Protein AF-A0A1I4DHG7-F1 (afdb_monomer)

Structure (mmCIF, N/CA/C/O backbone):
data_AF-A0A1I4DHG7-F1
#
_entry.id   AF-A0A1I4DHG7-F1
#
loop_
_atom_site.group_PDB
_atom_site.id
_atom_site.type_symbol
_atom_site.label_atom_id
_atom_site.label_alt_id
_atom_site.label_comp_id
_atom_site.label_asym_id
_atom_site.label_entity_id
_atom_site.label_seq_id
_atom_site.pdbx_PDB_ins_code
_atom_site.Cartn_x
_atom_site.Cartn_y
_atom_site.Cartn_z
_atom_site.occupancy
_atom_site.B_iso_or_equiv
_atom_site.auth_seq_id
_atom_site.auth_comp_id
_atom_site.auth_asym_id
_atom_site.auth_atom_id
_atom_site.pdbx_PDB_model_num
ATOM 1 N N . MET A 1 1 ? -19.008 13.076 89.757 1.00 36.62 1 MET A N 1
ATOM 2 C CA . MET A 1 1 ? -17.934 13.086 88.739 1.00 36.62 1 MET A CA 1
ATOM 3 C C . MET A 1 1 ? -18.364 12.172 87.599 1.00 36.62 1 MET A C 1
ATOM 5 O O . MET A 1 1 ? -18.482 10.974 87.813 1.00 36.62 1 MET A O 1
ATOM 9 N N . LYS A 1 2 ? -18.751 12.753 86.456 1.00 27.58 2 LYS A N 1
ATOM 10 C CA . LYS A 1 2 ? -19.335 12.053 85.297 1.00 27.58 2 LYS A CA 1
ATOM 11 C C . LYS A 1 2 ? -18.236 11.669 84.299 1.00 27.58 2 LYS A C 1
ATOM 13 O O . LYS A 1 2 ? -17.333 12.468 84.072 1.00 27.58 2 LYS A O 1
ATOM 18 N N . LYS A 1 3 ? -18.343 10.481 83.695 1.00 29.91 3 LYS A N 1
ATOM 19 C CA . LYS A 1 3 ? -17.525 10.023 82.561 1.00 29.91 3 LYS A CA 1
ATOM 20 C C . LYS A 1 3 ? -18.393 9.938 81.291 1.00 29.91 3 LYS A C 1
ATOM 22 O O . LYS A 1 3 ? -19.424 9.280 81.315 1.00 29.91 3 LYS A O 1
ATOM 27 N N . ILE A 1 4 ? -17.973 10.712 80.283 1.00 37.19 4 ILE A N 1
ATOM 28 C CA . ILE A 1 4 ? -17.817 10.473 78.826 1.00 37.19 4 ILE A CA 1
ATOM 29 C C . ILE A 1 4 ? -18.746 9.450 78.139 1.00 37.19 4 ILE A C 1
ATOM 31 O O . ILE A 1 4 ? -18.771 8.308 78.571 1.00 37.19 4 ILE A O 1
ATOM 35 N N . TYR A 1 5 ? -19.403 9.855 77.033 1.00 33.16 5 TYR A N 1
ATOM 36 C CA . TYR A 1 5 ? -19.190 9.381 75.639 1.00 33.16 5 TYR A CA 1
ATOM 37 C C . TYR A 1 5 ? -19.952 10.292 74.648 1.00 33.16 5 TYR A C 1
ATOM 39 O O . TYR A 1 5 ? -21.158 10.468 74.776 1.00 33.16 5 TYR A O 1
ATOM 47 N N . PHE A 1 6 ? -19.253 10.859 73.658 1.00 30.50 6 PHE A N 1
ATOM 48 C CA . PHE A 1 6 ? -19.840 11.468 72.457 1.00 30.50 6 PHE A CA 1
ATOM 49 C C . PHE A 1 6 ? -19.097 10.906 71.240 1.00 30.50 6 PHE A C 1
ATOM 51 O O . PHE A 1 6 ? -17.871 10.969 71.176 1.00 30.50 6 PHE A O 1
ATOM 58 N N . SER A 1 7 ? -19.856 10.316 70.320 1.00 29.62 7 SER A N 1
ATOM 59 C CA . SER A 1 7 ? -19.407 9.792 69.030 1.00 29.62 7 SER A CA 1
ATOM 60 C C . SER A 1 7 ? -19.364 10.930 68.008 1.00 29.62 7 SER A C 1
ATOM 62 O O . SER A 1 7 ? -20.336 11.674 67.894 1.00 29.62 7 SER A O 1
ATOM 64 N N . LEU A 1 8 ? -18.266 11.054 67.262 1.00 30.45 8 LEU A N 1
ATOM 65 C CA . LEU A 1 8 ? -18.108 11.976 66.134 1.00 30.45 8 LEU A CA 1
ATOM 66 C C . LEU A 1 8 ? -17.710 11.150 64.907 1.00 30.45 8 LEU A C 1
ATOM 68 O O . LEU A 1 8 ? -16.635 10.558 64.874 1.00 30.45 8 LEU A O 1
ATOM 72 N N . ILE A 1 9 ? -18.614 11.085 63.930 1.00 34.72 9 ILE A N 1
ATOM 73 C CA . ILE A 1 9 ? -18.362 10.557 62.588 1.00 34.72 9 ILE A CA 1
ATOM 74 C C . ILE A 1 9 ? -17.910 11.741 61.734 1.00 34.72 9 ILE A C 1
ATOM 76 O O . ILE A 1 9 ? -18.659 12.700 61.553 1.00 34.72 9 ILE A O 1
ATOM 80 N N . THR A 1 10 ? -16.686 11.674 61.221 1.00 31.95 10 THR A N 1
ATOM 81 C CA . THR A 1 10 ? -16.129 12.642 60.273 1.00 31.95 10 THR A CA 1
ATOM 82 C C . THR A 1 10 ? -16.438 12.156 58.857 1.00 31.95 10 THR A C 1
ATOM 84 O O . THR A 1 10 ? -15.913 11.128 58.435 1.00 31.95 10 THR A O 1
ATOM 87 N N . ILE A 1 11 ? -17.301 12.868 58.127 1.00 35.50 11 ILE A N 1
ATOM 88 C CA . ILE A 1 11 ? -17.515 12.670 56.686 1.00 35.50 11 ILE A CA 1
ATOM 89 C C . ILE A 1 11 ? -16.594 13.649 55.957 1.00 35.50 11 ILE A C 1
ATOM 91 O O . ILE A 1 11 ? -16.808 14.859 55.992 1.00 35.50 11 ILE A O 1
ATOM 95 N N . THR A 1 12 ? -15.557 13.130 55.307 1.00 31.92 12 THR A N 1
ATOM 96 C CA . THR A 1 12 ? -14.684 13.892 54.411 1.00 31.92 12 THR A CA 1
ATOM 97 C C . THR A 1 12 ? -15.349 13.965 53.035 1.00 31.92 12 THR A C 1
ATOM 99 O O . THR A 1 12 ? -15.347 12.994 52.284 1.00 31.92 12 THR A O 1
ATOM 102 N N . ILE A 1 13 ? -15.950 15.112 52.713 1.00 35.88 13 ILE A N 1
ATOM 103 C CA . ILE A 1 13 ? -16.427 15.440 51.364 1.00 35.88 13 ILE A CA 1
ATOM 104 C C . ILE A 1 13 ? -15.233 16.008 50.585 1.00 35.88 13 ILE A C 1
ATOM 106 O O . ILE A 1 13 ? -14.740 17.087 50.911 1.00 35.88 13 ILE A O 1
ATOM 110 N N . LEU A 1 14 ? -14.761 15.282 49.571 1.00 32.53 14 LEU A N 1
ATOM 111 C CA . LEU A 1 14 ? -13.814 15.778 48.569 1.00 32.53 14 LEU A CA 1
ATOM 112 C C . LEU A 1 14 ? -14.614 16.370 47.401 1.00 32.53 14 LEU A C 1
ATOM 114 O O . LEU A 1 14 ? -15.224 15.646 46.620 1.00 32.53 14 LEU A O 1
ATOM 118 N N . LEU A 1 15 ? -14.632 17.701 47.324 1.00 33.69 15 LEU A N 1
ATOM 119 C CA . LEU A 1 15 ? -15.121 18.475 46.185 1.00 33.69 15 LEU A CA 1
ATOM 120 C C . LEU A 1 15 ? -14.025 18.519 45.111 1.00 33.69 15 LEU A C 1
ATOM 122 O O . LEU A 1 15 ? -12.941 19.032 45.379 1.00 33.69 15 LEU A O 1
ATOM 126 N N . PHE A 1 16 ? -14.324 18.059 43.896 1.00 34.06 16 PHE A N 1
ATOM 127 C CA . PHE A 1 16 ? -13.620 18.508 42.695 1.00 34.06 16 PHE A CA 1
ATOM 128 C C . PHE A 1 16 ? -14.570 19.364 41.859 1.00 34.06 16 PHE A C 1
ATOM 130 O O . PHE A 1 16 ? -15.631 18.929 41.424 1.00 34.06 16 PHE A O 1
ATOM 137 N N . THR A 1 17 ? -14.169 20.619 41.701 1.00 31.92 17 THR A N 1
ATOM 138 C CA . THR A 1 17 ? -14.765 21.664 40.874 1.00 31.92 17 THR A CA 1
ATOM 139 C C . THR A 1 17 ? -14.593 21.355 39.387 1.00 31.92 17 THR A C 1
ATOM 141 O O . THR A 1 17 ? -13.462 21.292 38.908 1.00 31.92 17 THR A O 1
ATOM 144 N N . ALA A 1 18 ? -15.699 21.261 38.650 1.00 29.09 18 ALA A N 1
ATOM 145 C CA . ALA A 1 18 ? -15.734 21.488 37.209 1.00 29.09 18 ALA A CA 1
ATOM 146 C C . ALA A 1 18 ? -16.451 22.822 36.970 1.00 29.09 18 ALA A C 1
ATOM 148 O O . ALA A 1 18 ? -17.643 22.952 37.238 1.00 29.09 18 ALA A O 1
ATOM 149 N N . CYS A 1 19 ? -15.711 23.831 36.515 1.00 33.16 19 CYS A N 1
ATOM 150 C CA . CYS A 1 19 ? -16.293 25.071 36.021 1.00 33.16 19 CYS A CA 1
ATOM 151 C C . CYS A 1 19 ? -16.610 24.901 34.536 1.00 33.16 19 CYS A C 1
ATOM 153 O O . CYS A 1 19 ? -15.693 24.796 33.727 1.00 33.16 19 CYS A O 1
ATOM 155 N N . ASN A 1 20 ? -17.891 24.941 34.184 1.00 29.06 20 ASN A N 1
ATOM 156 C CA . ASN A 1 20 ? -18.341 25.507 32.919 1.00 29.06 20 ASN A CA 1
ATOM 157 C C . ASN A 1 20 ? -19.701 26.168 33.166 1.00 29.06 20 ASN A C 1
ATOM 159 O O . ASN A 1 20 ? -20.689 25.494 33.440 1.00 29.06 20 ASN A O 1
ATOM 163 N N . ASN A 1 21 ? -19.726 27.500 33.124 1.00 41.19 21 ASN A N 1
ATOM 164 C CA . ASN A 1 21 ? -20.949 28.287 33.231 1.00 41.19 21 ASN A CA 1
ATOM 165 C C . ASN A 1 21 ? -21.627 28.348 31.859 1.00 41.19 21 ASN A C 1
ATOM 167 O O . ASN A 1 21 ? -21.097 28.978 30.945 1.00 41.19 21 ASN A O 1
ATOM 171 N N . ASN A 1 22 ? -22.798 27.724 31.743 1.00 35.28 22 ASN A N 1
ATOM 172 C CA . ASN A 1 22 ? -24.041 28.400 31.360 1.00 35.28 22 ASN A CA 1
ATOM 173 C C . ASN A 1 22 ? -25.216 27.423 31.515 1.00 35.28 22 ASN A C 1
ATOM 175 O O . ASN A 1 22 ? -25.357 26.468 30.756 1.00 35.28 22 ASN A O 1
ATOM 179 N N . ASP A 1 23 ? -26.039 27.701 32.523 1.00 36.97 23 ASP A N 1
ATOM 180 C CA . ASP A 1 23 ? -27.227 26.950 32.912 1.00 36.97 23 ASP A CA 1
ATOM 181 C C . ASP A 1 23 ? -28.346 26.990 31.860 1.00 36.97 23 ASP A C 1
ATOM 183 O O . ASP A 1 23 ? -28.846 28.056 31.493 1.00 36.97 23 ASP A O 1
ATOM 187 N N . VAL A 1 24 ? -28.848 25.804 31.514 1.00 36.94 24 VAL A N 1
ATOM 188 C CA . VAL A 1 24 ? -30.289 25.529 31.419 1.00 36.94 24 VAL A CA 1
ATOM 189 C C . VAL A 1 24 ? -30.530 24.231 32.204 1.00 36.94 24 VAL A C 1
ATOM 191 O O . VAL A 1 24 ? -29.892 23.229 31.886 1.00 36.94 24 VAL A O 1
ATOM 194 N N . PRO A 1 25 ? -31.427 24.190 33.209 1.00 37.06 25 PRO A N 1
ATOM 195 C CA . PRO A 1 25 ? -31.687 22.982 33.982 1.00 37.06 25 PRO A CA 1
ATOM 196 C C . PRO A 1 25 ? -32.633 22.060 33.202 1.00 37.06 25 PRO A C 1
ATOM 198 O O . PRO A 1 25 ? -33.836 21.997 33.451 1.00 37.06 25 PRO A O 1
ATOM 201 N N . GLY A 1 26 ? -32.077 21.361 32.218 1.00 31.53 26 GLY A N 1
ATOM 202 C CA . GLY A 1 26 ? -32.593 20.080 31.758 1.00 31.53 26 GLY A CA 1
ATOM 203 C C . GLY A 1 26 ? -31.837 18.994 32.508 1.00 31.53 26 GLY A C 1
ATOM 204 O O . GLY A 1 26 ? -30.620 19.061 32.614 1.00 31.53 26 GLY A O 1
ATOM 205 N N . ASN A 1 27 ? -32.553 18.030 33.073 1.00 35.47 27 ASN A N 1
ATOM 206 C CA . ASN A 1 27 ? -31.986 16.867 33.743 1.00 35.47 27 ASN A CA 1
ATOM 207 C C . ASN A 1 27 ? -31.136 16.081 32.719 1.00 35.47 27 ASN A C 1
ATOM 209 O O . ASN A 1 27 ? -31.667 15.222 32.017 1.00 35.47 27 ASN A O 1
ATOM 213 N N . GLU A 1 28 ? -29.850 16.410 32.564 1.00 39.16 28 GLU A N 1
ATOM 214 C CA . GLU A 1 28 ? -28.905 15.510 31.911 1.00 39.16 28 GLU A CA 1
ATOM 215 C C . GLU A 1 28 ? -28.809 14.306 32.837 1.00 39.16 28 GLU A C 1
ATOM 217 O O . GLU A 1 28 ? -28.142 14.351 33.870 1.00 39.16 28 GLU A O 1
ATOM 222 N N . GLU A 1 29 ? -29.573 13.256 32.524 1.00 43.03 29 GLU A N 1
ATOM 223 C CA . GLU A 1 29 ? -29.403 11.957 33.157 1.00 43.03 29 GLU A CA 1
ATOM 224 C C . GLU A 1 29 ? -27.909 11.655 33.130 1.00 43.03 29 GLU A C 1
ATOM 226 O O . GLU A 1 29 ? -27.317 11.522 32.054 1.00 43.03 29 GLU A O 1
ATOM 231 N N . THR A 1 30 ? -27.283 11.616 34.307 1.00 52.94 30 THR A N 1
ATOM 232 C CA . THR A 1 30 ? -25.901 11.175 34.454 1.00 52.94 30 THR A CA 1
ATOM 233 C C . THR A 1 30 ? -25.840 9.776 33.873 1.00 52.94 30 THR A C 1
ATOM 235 O O . THR A 1 30 ? -26.268 8.817 34.516 1.00 52.94 30 THR A O 1
ATOM 238 N N . LYS A 1 31 ? -25.390 9.669 32.621 1.00 65.75 31 LYS A N 1
ATOM 239 C CA . LYS A 1 31 ? -25.264 8.386 31.945 1.00 65.75 31 LYS A CA 1
ATOM 240 C C . LYS A 1 31 ? -24.283 7.572 32.759 1.00 65.75 31 LYS A C 1
ATOM 242 O O . LYS A 1 31 ? -23.147 7.997 32.959 1.00 65.75 31 LYS A O 1
ATOM 247 N N . GLU A 1 32 ? -24.733 6.430 33.255 1.00 85.62 32 GLU A N 1
ATOM 248 C CA . GLU A 1 32 ? -23.842 5.522 33.952 1.00 85.62 32 GLU A CA 1
ATOM 249 C C . GLU A 1 32 ? -22.701 5.121 33.006 1.00 85.62 32 GLU A C 1
ATOM 251 O O . GLU A 1 32 ? -22.904 4.877 31.808 1.00 85.62 32 GLU A O 1
ATOM 256 N N . THR A 1 33 ? -21.486 5.077 33.545 1.00 91.69 33 THR A N 1
ATOM 257 C CA . THR A 1 33 ? -20.284 4.731 32.786 1.00 91.69 33 THR A CA 1
ATOM 258 C C . THR A 1 33 ? -19.475 3.644 33.478 1.00 91.69 33 THR A C 1
ATOM 260 O O . THR A 1 33 ? -19.499 3.516 34.704 1.00 91.69 33 THR A O 1
ATOM 263 N N . GLY A 1 34 ? -18.720 2.889 32.687 1.00 94.06 34 GLY A N 1
ATOM 264 C CA . GLY A 1 34 ? -17.698 1.955 33.150 1.00 94.06 34 GLY A CA 1
ATOM 265 C C . GLY A 1 34 ? -16.320 2.286 32.574 1.00 94.06 34 GLY A C 1
ATOM 266 O O . GLY A 1 34 ? -16.132 3.311 31.910 1.00 94.06 34 GLY A O 1
ATOM 267 N N . THR A 1 35 ? -15.367 1.390 32.820 1.00 96.62 35 THR A N 1
ATOM 268 C CA . THR A 1 35 ? -13.987 1.491 32.325 1.00 96.62 35 THR A CA 1
ATOM 269 C C . THR A 1 35 ? -13.671 0.296 31.429 1.00 96.62 35 THR A C 1
ATOM 271 O O . THR A 1 35 ? -14.044 -0.829 31.751 1.00 96.62 35 THR A O 1
ATOM 274 N N . LEU A 1 36 ? -12.960 0.521 30.326 1.00 97.44 36 LEU A N 1
ATOM 275 C CA . LEU A 1 36 ? -12.375 -0.527 29.487 1.00 97.44 36 LEU A CA 1
ATOM 276 C C . LEU A 1 36 ? -10.862 -0.527 29.678 1.00 97.44 36 LEU A C 1
ATOM 278 O O . LEU A 1 36 ? -10.229 0.514 29.518 1.00 97.44 36 LEU A O 1
ATOM 282 N N . ARG A 1 37 ? -10.286 -1.692 29.959 1.00 97.50 37 ARG A N 1
ATOM 283 C CA . ARG A 1 37 ? -8.848 -1.931 29.866 1.00 97.50 37 ARG A CA 1
ATOM 284 C C . ARG A 1 37 ? -8.576 -2.759 28.619 1.00 97.50 37 ARG A C 1
ATOM 286 O O . ARG A 1 37 ? -8.970 -3.919 28.553 1.00 97.50 37 ARG A O 1
ATOM 293 N N . ALA A 1 38 ? -7.906 -2.179 27.629 1.00 95.88 38 ALA A N 1
ATOM 294 C CA . ALA A 1 38 ? -7.560 -2.867 26.388 1.00 95.88 38 ALA A CA 1
ATOM 295 C C . ALA A 1 38 ? -6.065 -3.191 26.348 1.00 95.88 38 ALA A C 1
ATOM 297 O O . ALA A 1 38 ? -5.243 -2.285 26.440 1.00 95.88 38 ALA A O 1
ATOM 298 N N . THR A 1 39 ? -5.707 -4.467 26.183 1.00 93.50 39 THR A N 1
ATOM 299 C CA . THR A 1 39 ? -4.333 -4.872 25.834 1.00 93.50 39 THR A CA 1
ATOM 300 C C . THR A 1 39 ? -4.256 -5.093 24.330 1.00 93.50 39 THR A C 1
ATOM 302 O O . THR A 1 39 ? -4.829 -6.056 23.822 1.00 93.50 39 THR A O 1
ATOM 305 N N . ILE A 1 40 ? -3.581 -4.191 23.624 1.00 91.31 40 ILE A N 1
ATOM 306 C CA . ILE A 1 40 ? -3.451 -4.193 22.164 1.00 91.31 40 ILE A CA 1
ATOM 307 C C . ILE A 1 40 ? -2.044 -4.667 21.814 1.00 91.31 40 ILE A C 1
ATOM 309 O O . ILE A 1 40 ? -1.090 -4.211 22.436 1.00 91.31 40 ILE A O 1
ATOM 313 N N . SER A 1 41 ? -1.907 -5.550 20.828 1.00 85.38 41 SER A N 1
ATOM 314 C CA . SER A 1 41 ? -0.625 -6.103 20.376 1.00 85.38 41 SER A CA 1
ATOM 315 C C . SER A 1 41 ? -0.513 -6.129 18.851 1.00 85.38 41 SER A C 1
ATOM 317 O O . SER A 1 41 ? -1.515 -6.021 18.137 1.00 85.38 41 SER A O 1
ATOM 319 N N . PHE A 1 42 ? 0.713 -6.314 18.359 1.00 72.62 42 PHE A N 1
ATOM 320 C CA . PHE A 1 42 ? 1.004 -6.688 16.975 1.00 72.62 42 PHE A CA 1
ATOM 321 C C . PHE A 1 42 ? 1.510 -8.136 16.945 1.00 72.62 42 PHE A C 1
ATOM 323 O O . PHE A 1 42 ? 2.232 -8.550 17.843 1.00 72.62 42 PHE A O 1
ATOM 330 N N . GLY A 1 43 ? 1.168 -8.890 15.898 1.00 59.00 43 GLY A N 1
ATOM 331 C CA . GLY A 1 43 ? 1.784 -10.189 15.590 1.00 59.00 43 GLY A CA 1
ATOM 332 C C . GLY A 1 43 ? 1.109 -11.455 16.144 1.00 59.00 43 GLY A C 1
ATOM 333 O O . GLY A 1 43 ? 0.456 -11.442 17.184 1.00 59.00 43 GLY A O 1
ATOM 334 N N . GLY A 1 44 ? 1.298 -12.565 15.411 1.00 46.31 44 GLY A N 1
ATOM 335 C CA . GLY A 1 44 ? 1.190 -13.938 15.924 1.00 46.31 44 GLY A CA 1
ATOM 336 C C . GLY A 1 44 ? 0.534 -14.968 14.998 1.00 46.31 44 GLY A C 1
ATOM 337 O O . GLY A 1 44 ? 0.929 -16.127 15.017 1.00 46.31 44 GLY A O 1
ATOM 338 N N . GLU A 1 45 ? -0.453 -14.583 14.187 1.00 40.44 45 GLU A N 1
ATOM 339 C CA . GLU A 1 45 ? -1.133 -15.540 13.303 1.00 40.44 45 GLU A CA 1
ATOM 340 C C . GLU A 1 45 ? -0.726 -15.338 11.846 1.00 40.44 45 GLU A C 1
ATOM 342 O O . GLU A 1 45 ? -1.075 -14.325 11.230 1.00 40.44 45 GLU A O 1
ATOM 347 N N . SER A 1 46 ? -0.044 -16.348 11.304 1.00 42.03 46 SER A N 1
ATOM 348 C CA . SER A 1 46 ? 0.068 -16.609 9.872 1.00 42.03 46 SER A CA 1
ATOM 349 C C . SER A 1 46 ? -1.293 -16.434 9.202 1.00 42.03 46 SER A C 1
ATOM 351 O O . SER A 1 46 ? -2.274 -17.099 9.551 1.00 42.03 46 SER A O 1
ATOM 353 N N . VAL A 1 47 ? -1.376 -15.511 8.244 1.00 48.03 47 VAL A N 1
ATOM 354 C CA . VAL A 1 47 ? -2.542 -15.434 7.362 1.00 48.03 47 VAL A CA 1
ATOM 355 C C . VAL A 1 47 ? -2.265 -16.440 6.266 1.00 48.03 47 VAL A C 1
ATOM 357 O O . VAL A 1 47 ? -1.372 -16.211 5.457 1.00 48.03 47 VAL A O 1
ATOM 360 N N . THR A 1 48 ? -3.004 -17.551 6.262 1.00 45.28 48 THR A N 1
ATOM 361 C CA . THR A 1 48 ? -2.835 -18.592 5.249 1.00 45.28 48 THR A CA 1
ATOM 362 C C . THR A 1 48 ? -2.914 -17.947 3.866 1.00 45.28 48 THR A C 1
ATOM 364 O O . THR A 1 48 ? -3.949 -17.355 3.542 1.00 45.28 48 THR A O 1
ATOM 367 N N . PRO A 1 49 ? -1.846 -18.018 3.055 1.00 53.00 49 PRO A N 1
ATOM 368 C CA . PRO A 1 49 ? -1.899 -17.500 1.704 1.00 53.00 49 PRO A CA 1
ATOM 369 C C . PRO A 1 49 ? -2.984 -18.260 0.943 1.00 53.00 49 PRO A C 1
ATOM 371 O O . PRO A 1 49 ? -2.935 -19.489 0.853 1.00 53.00 49 PRO A O 1
ATOM 374 N N . ASN A 1 50 ? -3.982 -17.555 0.407 1.00 47.06 50 ASN A N 1
ATOM 375 C CA . ASN A 1 50 ? -4.921 -18.196 -0.503 1.00 47.06 50 ASN A CA 1
ATOM 376 C C . ASN A 1 50 ? -4.163 -18.575 -1.780 1.00 47.06 50 ASN A C 1
ATOM 378 O O . ASN A 1 50 ? -3.443 -17.762 -2.360 1.00 47.06 50 ASN A O 1
ATOM 382 N N . ALA A 1 51 ? -4.272 -19.858 -2.131 1.00 38.06 51 ALA A N 1
ATOM 383 C CA . ALA A 1 51 ? -3.455 -20.541 -3.124 1.00 38.06 51 ALA A CA 1
ATOM 384 C C . ALA A 1 51 ? -3.329 -19.760 -4.441 1.00 38.06 51 ALA A C 1
ATOM 386 O O . ALA A 1 51 ? -4.313 -19.238 -4.965 1.00 38.06 51 ALA A O 1
ATOM 387 N N . GLN A 1 52 ? -2.122 -19.755 -5.008 1.00 41.00 52 GLN A N 1
ATOM 388 C CA . GLN A 1 52 ? -1.861 -19.212 -6.334 1.00 41.00 52 GLN A CA 1
ATOM 389 C C . GLN A 1 52 ? -1.287 -20.252 -7.289 1.00 41.00 52 GLN A C 1
ATOM 391 O O . GLN A 1 52 ? -0.496 -21.122 -6.922 1.00 41.00 52 GLN A O 1
ATOM 396 N N . ALA A 1 53 ? -1.701 -20.100 -8.543 1.00 40.09 53 ALA A N 1
ATOM 397 C CA . ALA A 1 53 ? -1.172 -20.783 -9.703 1.00 40.09 53 ALA A CA 1
ATOM 398 C C . ALA A 1 53 ? 0.293 -20.375 -9.968 1.00 40.09 53 ALA A C 1
ATOM 400 O O . ALA A 1 53 ? 0.655 -19.212 -9.854 1.00 40.09 53 ALA A O 1
ATOM 401 N N . THR A 1 54 ? 1.123 -21.360 -10.328 1.00 41.78 54 THR A N 1
ATOM 402 C CA . THR A 1 54 ? 2.462 -21.215 -10.944 1.00 41.78 54 THR A CA 1
ATOM 403 C C . THR A 1 54 ? 3.466 -20.253 -10.280 1.00 41.78 54 THR A C 1
ATOM 405 O O . THR A 1 54 ? 4.212 -19.578 -10.980 1.00 41.78 54 THR A O 1
ATOM 408 N N . THR A 1 55 ? 3.553 -20.200 -8.948 1.00 51.19 55 THR A N 1
ATOM 409 C CA . THR A 1 55 ? 4.496 -19.305 -8.244 1.00 51.19 55 THR A CA 1
ATOM 410 C C . THR A 1 55 ? 5.879 -19.923 -8.009 1.00 51.19 55 THR A C 1
ATOM 412 O O . THR A 1 55 ? 5.979 -21.074 -7.576 1.00 51.19 55 THR A O 1
ATOM 415 N N . ARG A 1 56 ? 6.948 -19.138 -8.200 1.00 55.38 56 ARG A N 1
ATOM 416 C CA . ARG A 1 56 ? 8.320 -19.467 -7.763 1.00 55.38 56 ARG A CA 1
ATOM 417 C C . ARG A 1 56 ? 8.537 -19.014 -6.316 1.00 55.38 56 ARG A C 1
ATOM 419 O O . ARG A 1 56 ? 8.001 -17.986 -5.923 1.00 55.38 56 ARG A O 1
ATOM 426 N N . ALA A 1 57 ? 9.318 -19.752 -5.526 1.00 64.88 57 ALA A N 1
ATOM 427 C CA . ALA A 1 57 ? 9.719 -19.301 -4.189 1.00 64.88 57 ALA A CA 1
ATOM 428 C C . ALA A 1 57 ? 10.430 -17.938 -4.258 1.00 64.88 57 ALA A C 1
ATOM 430 O O . ALA A 1 57 ? 11.139 -17.670 -5.232 1.00 64.88 57 ALA A O 1
ATOM 431 N N . ALA A 1 58 ? 10.238 -17.095 -3.246 1.00 69.06 58 ALA A N 1
ATOM 432 C CA . ALA A 1 58 ? 10.940 -15.825 -3.186 1.00 69.06 58 ALA A CA 1
ATOM 433 C C . ALA A 1 58 ? 12.455 -16.042 -3.051 1.00 69.06 58 ALA A C 1
ATOM 435 O O . ALA A 1 58 ? 12.903 -17.014 -2.436 1.00 69.06 58 ALA A O 1
ATOM 436 N N . SER A 1 59 ? 13.239 -15.138 -3.635 1.00 78.06 59 SER A N 1
ATOM 437 C CA . SER A 1 59 ? 14.706 -15.174 -3.529 1.00 78.06 59 SER A CA 1
ATOM 438 C C . SER A 1 59 ? 15.243 -14.234 -2.443 1.00 78.06 59 SER A C 1
ATOM 440 O O . SER A 1 59 ? 16.366 -14.419 -1.981 1.00 78.06 59 SER A O 1
ATOM 442 N N . SER A 1 60 ? 14.481 -13.211 -2.042 1.00 81.69 60 SER A N 1
ATOM 443 C CA . SER A 1 60 ? 14.848 -12.295 -0.962 1.00 81.69 60 SER A CA 1
ATOM 444 C C . SER A 1 60 ? 14.586 -12.939 0.390 1.00 81.69 60 SER A C 1
ATOM 446 O O . SER A 1 60 ? 13.596 -13.631 0.579 1.00 81.69 60 SER A O 1
ATOM 448 N N . THR A 1 61 ? 15.446 -12.645 1.359 1.00 84.44 61 THR A N 1
ATOM 449 C CA . THR A 1 61 ? 15.241 -13.014 2.763 1.00 84.44 61 THR A CA 1
ATOM 450 C C . THR A 1 61 ? 14.798 -11.830 3.620 1.00 84.44 61 THR A C 1
ATOM 452 O O . THR A 1 61 ? 14.463 -12.017 4.783 1.00 84.44 61 THR A O 1
ATOM 455 N N . ALA A 1 62 ? 14.814 -10.599 3.101 1.00 86.44 62 ALA A N 1
ATOM 456 C CA . ALA A 1 62 ? 14.568 -9.406 3.903 1.00 86.44 62 ALA A CA 1
ATOM 457 C C . ALA A 1 62 ? 13.074 -9.190 4.185 1.00 86.44 62 ALA A C 1
ATOM 459 O O . ALA A 1 62 ? 12.264 -9.063 3.275 1.00 86.44 62 ALA A O 1
ATOM 460 N N . ILE A 1 63 ? 12.693 -9.016 5.441 1.00 85.94 63 ILE A N 1
ATOM 461 C CA . ILE A 1 63 ? 11.319 -8.707 5.841 1.00 85.94 63 ILE A CA 1
ATOM 462 C C . ILE A 1 63 ? 11.338 -7.369 6.583 1.00 85.94 63 ILE A C 1
ATOM 464 O O . ILE A 1 63 ? 12.010 -7.288 7.613 1.00 85.94 63 ILE A O 1
ATOM 468 N N . PRO A 1 64 ? 10.624 -6.321 6.122 1.00 86.69 64 PRO A N 1
ATOM 469 C CA . PRO A 1 64 ? 10.550 -5.073 6.872 1.00 86.69 64 PRO A CA 1
ATOM 470 C C . PRO A 1 64 ? 9.994 -5.326 8.275 1.00 86.69 64 PRO A C 1
ATOM 472 O O . PRO A 1 64 ? 8.963 -5.988 8.431 1.00 86.69 64 PRO A O 1
ATOM 475 N N . THR A 1 65 ? 10.675 -4.811 9.293 1.00 79.44 65 THR A N 1
ATOM 476 C CA . THR A 1 65 ? 10.269 -4.968 10.691 1.00 79.44 65 THR A CA 1
ATOM 477 C C . THR A 1 65 ? 9.017 -4.160 10.980 1.00 79.44 65 THR A C 1
ATOM 479 O O . THR A 1 65 ? 8.889 -3.030 10.507 1.00 79.44 65 THR A O 1
ATOM 482 N N . VAL A 1 66 ? 8.142 -4.706 11.825 1.00 75.44 66 VAL A N 1
ATOM 483 C CA . VAL A 1 66 ? 7.031 -3.954 12.404 1.00 75.44 66 VAL A CA 1
ATOM 484 C C . VAL A 1 66 ? 7.084 -3.999 13.908 1.00 75.44 66 VAL A C 1
ATOM 486 O O . VAL A 1 66 ? 7.152 -5.065 14.512 1.00 75.44 66 VAL A O 1
ATOM 489 N N . SER A 1 67 ? 7.038 -2.807 14.485 1.00 75.75 67 SER A N 1
ATOM 490 C CA . SER A 1 67 ? 7.016 -2.560 15.912 1.00 75.75 67 SER A CA 1
ATOM 491 C C . SER A 1 67 ? 6.078 -1.395 16.221 1.00 75.75 67 SER A C 1
ATOM 493 O O . SER A 1 67 ? 5.537 -0.727 15.336 1.00 75.75 67 SER A O 1
ATOM 495 N N . TRP A 1 68 ? 5.914 -1.102 17.506 1.00 82.12 68 TRP A N 1
ATOM 496 C CA . TRP A 1 68 ? 5.174 0.075 17.951 1.00 82.12 68 TRP A CA 1
ATOM 497 C C . TRP A 1 68 ? 5.760 1.405 17.467 1.00 82.12 68 TRP A C 1
ATOM 499 O O . TRP A 1 68 ? 5.033 2.394 17.434 1.00 82.12 68 TRP A O 1
ATOM 509 N N . ALA A 1 69 ? 7.030 1.440 17.049 1.00 79.81 69 ALA A N 1
ATOM 510 C CA . ALA A 1 69 ? 7.622 2.629 16.440 1.00 79.81 69 ALA A CA 1
ATOM 511 C C . ALA A 1 69 ? 6.971 2.978 15.089 1.00 79.81 69 ALA A C 1
ATOM 513 O O . ALA A 1 69 ? 6.989 4.135 14.676 1.00 79.81 69 ALA A O 1
ATOM 514 N N . ASN A 1 70 ? 6.355 2.002 14.413 1.00 79.25 70 ASN A N 1
ATOM 515 C CA . ASN A 1 70 ? 5.625 2.212 13.163 1.00 79.25 70 ASN A CA 1
ATOM 516 C C . ASN A 1 70 ? 4.188 2.721 13.387 1.00 79.25 70 ASN A C 1
ATOM 518 O O . ASN A 1 70 ? 3.452 2.902 12.416 1.00 79.25 70 ASN A O 1
ATOM 522 N N . VAL A 1 71 ? 3.760 2.925 14.639 1.00 86.38 71 VAL A N 1
ATOM 523 C CA . VAL A 1 71 ? 2.369 3.225 15.000 1.00 86.38 71 VAL A CA 1
ATOM 524 C C . VAL A 1 71 ? 2.260 4.646 15.525 1.00 86.38 71 VAL A C 1
ATOM 526 O O . VAL A 1 71 ? 2.680 4.9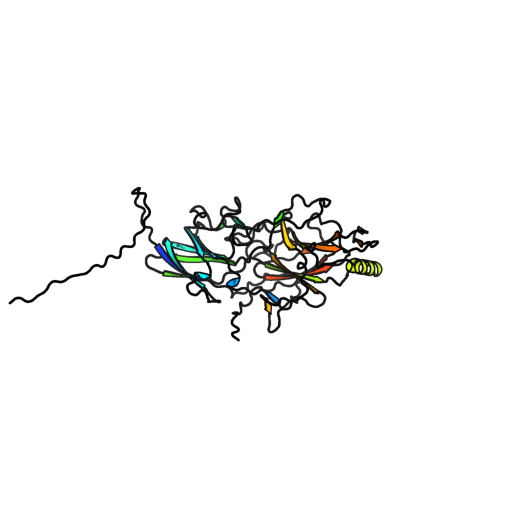52 16.636 1.00 86.38 71 VAL A O 1
ATOM 529 N N . ASN A 1 72 ? 1.625 5.514 14.747 1.00 88.81 72 ASN A N 1
ATOM 530 C CA . ASN A 1 72 ? 1.399 6.904 15.130 1.00 88.81 72 ASN A CA 1
ATOM 531 C C . ASN A 1 72 ? 0.226 7.032 16.107 1.00 88.81 72 ASN A C 1
ATOM 533 O O . ASN A 1 72 ? 0.284 7.781 17.083 1.00 88.81 72 ASN A O 1
ATOM 537 N N . GLN A 1 73 ? -0.862 6.310 15.833 1.00 92.56 73 GLN A N 1
ATOM 538 C CA . GLN A 1 73 ? -2.067 6.289 16.657 1.00 92.56 73 GLN A CA 1
ATOM 539 C C . GLN A 1 73 ? -2.935 5.071 16.346 1.00 92.56 73 GLN A C 1
ATOM 541 O O . GLN A 1 73 ? -2.856 4.497 15.259 1.00 92.56 73 GLN A O 1
ATOM 546 N N . ILE A 1 74 ? -3.816 4.733 17.285 1.00 95.44 74 ILE A N 1
ATOM 547 C CA . ILE A 1 74 ? -4.887 3.754 17.110 1.00 95.44 74 ILE A CA 1
ATOM 548 C C . ILE A 1 74 ? -6.214 4.450 17.371 1.00 95.44 74 ILE A C 1
ATOM 550 O O . ILE A 1 74 ? -6.408 5.046 18.427 1.00 95.44 74 ILE A O 1
ATOM 554 N N . GLN A 1 75 ? -7.151 4.349 16.441 1.00 97.38 75 GLN A N 1
ATOM 555 C CA . GLN A 1 75 ? -8.523 4.746 16.688 1.00 97.38 75 GLN A CA 1
ATOM 556 C C . GLN A 1 75 ? -9.329 3.547 17.182 1.00 97.38 75 GLN A C 1
ATOM 558 O O . GLN A 1 75 ? -9.381 2.519 16.510 1.00 97.38 75 GLN A O 1
ATOM 563 N N . LEU A 1 76 ? -9.959 3.693 18.347 1.00 97.56 76 LEU A N 1
ATOM 564 C CA . LEU A 1 76 ? -10.874 2.716 18.927 1.00 97.56 76 LEU A CA 1
ATOM 565 C C . LEU A 1 76 ? -12.317 3.130 18.668 1.00 97.56 76 LEU A C 1
ATOM 567 O O . LEU A 1 76 ? -12.676 4.279 18.917 1.00 97.56 76 LEU A O 1
ATOM 571 N N . PHE A 1 77 ? -13.148 2.173 18.263 1.00 97.94 77 PHE A N 1
ATOM 572 C CA . PHE A 1 77 ? -14.596 2.318 18.141 1.00 97.94 77 PHE A CA 1
ATOM 573 C C . PHE A 1 77 ? -15.305 1.240 18.956 1.00 97.94 77 PHE A C 1
ATOM 575 O O . PHE A 1 77 ? -14.925 0.071 18.896 1.00 97.94 77 PHE A O 1
ATOM 582 N N . LEU A 1 78 ? -16.369 1.625 19.660 1.00 97.56 78 LEU A N 1
ATOM 583 C CA . LEU A 1 78 ? -17.370 0.699 20.185 1.00 97.56 78 LEU A CA 1
ATOM 584 C C . LEU A 1 78 ? -18.680 0.931 19.444 1.00 97.56 78 LEU A C 1
ATOM 586 O O . LEU A 1 78 ? -19.181 2.060 19.398 1.00 97.56 78 LEU A O 1
ATOM 590 N N . TYR A 1 79 ? -19.234 -0.131 18.876 1.00 97.31 79 TYR A N 1
ATOM 591 C CA . TYR A 1 79 ? -20.436 -0.071 18.057 1.00 97.31 79 TYR A CA 1
ATOM 592 C C . TYR A 1 79 ? -21.429 -1.176 18.424 1.00 97.31 79 TYR A C 1
ATOM 594 O O . TYR A 1 79 ? -21.076 -2.174 19.054 1.00 97.31 79 TYR A O 1
ATOM 602 N N . LYS A 1 80 ? -22.701 -0.949 18.101 1.00 96.00 80 LYS A N 1
ATOM 603 C CA . LYS A 1 80 ? -23.802 -1.889 18.348 1.00 96.00 80 LYS A CA 1
ATOM 604 C C . LYS A 1 80 ? -23.931 -2.903 17.212 1.00 96.00 80 LYS A C 1
ATOM 606 O O . LYS A 1 80 ? -23.293 -2.772 16.174 1.00 96.00 80 LYS A O 1
ATOM 611 N N . GLU A 1 81 ? -24.780 -3.909 17.402 1.00 94.25 81 GLU A N 1
ATOM 612 C CA . GLU A 1 81 ? -24.987 -4.981 16.417 1.00 94.25 81 GLU A CA 1
ATOM 613 C C . GLU A 1 81 ? -25.431 -4.462 15.037 1.00 94.25 81 GLU A C 1
ATOM 615 O O . GLU A 1 81 ? -25.081 -5.039 14.015 1.00 94.25 81 GLU A O 1
ATOM 620 N N . ASP A 1 82 ? -26.151 -3.339 14.994 1.00 94.31 82 ASP A N 1
ATOM 621 C CA . ASP A 1 82 ? -26.606 -2.676 13.764 1.00 94.31 82 ASP A CA 1
ATOM 622 C C . ASP A 1 82 ? -25.529 -1.812 13.070 1.00 94.31 82 ASP A C 1
ATOM 624 O O . ASP A 1 82 ? -25.809 -1.138 12.067 1.00 94.31 82 ASP A O 1
ATOM 628 N N . GLY A 1 83 ? -24.309 -1.815 13.616 1.00 95.75 83 GLY A N 1
ATOM 629 C CA . GLY A 1 83 ? -23.157 -1.062 13.140 1.00 95.75 83 GLY A CA 1
ATOM 630 C C . GLY A 1 83 ? -23.032 0.350 13.712 1.00 95.75 83 GLY A C 1
ATOM 631 O O . GLY A 1 83 ? -22.015 0.987 13.444 1.00 95.75 83 GLY A O 1
ATOM 632 N N . ALA A 1 84 ? -24.009 0.859 14.472 1.00 96.44 84 ALA A N 1
ATOM 633 C CA . ALA A 1 84 ? -23.995 2.240 14.957 1.00 96.44 84 ALA A CA 1
ATOM 634 C C . ALA A 1 84 ? -22.880 2.469 15.987 1.00 96.44 84 ALA A C 1
ATOM 636 O O . ALA A 1 84 ? -22.798 1.774 17.007 1.00 96.44 84 ALA A O 1
ATOM 637 N N . ILE A 1 85 ? -22.022 3.462 15.739 1.00 97.00 85 ILE A N 1
ATOM 638 C CA . ILE A 1 85 ? -20.905 3.788 16.628 1.00 97.00 85 ILE A CA 1
ATOM 639 C C . ILE A 1 85 ? -21.433 4.573 17.830 1.00 97.00 85 ILE A C 1
ATOM 641 O O . ILE A 1 85 ? -22.054 5.623 17.694 1.00 97.00 85 ILE A O 1
ATOM 645 N N . THR A 1 86 ? -21.176 4.060 19.033 1.00 94.75 86 THR A N 1
ATOM 646 C CA . THR A 1 86 ? -21.625 4.675 20.294 1.00 94.75 86 THR A CA 1
ATOM 647 C C . THR A 1 86 ? -20.492 5.386 21.030 1.00 94.75 86 THR A C 1
ATOM 649 O O . THR A 1 86 ? -20.733 6.336 21.772 1.00 94.75 86 THR A O 1
ATOM 652 N N . PHE A 1 87 ? -19.254 4.934 20.842 1.00 95.25 87 PHE A N 1
ATOM 653 C CA . PHE A 1 87 ? -18.084 5.517 21.488 1.00 95.25 87 PHE A CA 1
ATOM 654 C C . PHE A 1 87 ? -16.873 5.432 20.567 1.00 95.25 87 PHE A C 1
ATOM 656 O O . PHE A 1 87 ? -16.710 4.465 19.823 1.00 95.25 87 PHE A O 1
ATOM 663 N N . THR A 1 88 ? -16.009 6.439 20.640 1.00 96.56 88 THR A N 1
ATOM 664 C CA . THR A 1 88 ? -14.766 6.479 19.879 1.00 96.56 88 THR A CA 1
ATOM 665 C C . THR A 1 88 ? -13.675 7.189 20.671 1.00 96.56 88 THR A C 1
ATOM 667 O O . THR A 1 88 ? -13.954 8.169 21.366 1.00 96.56 88 THR A O 1
ATOM 670 N N . LYS A 1 89 ? -12.434 6.705 20.589 1.00 96.12 89 LYS A N 1
ATOM 671 C CA . LYS A 1 89 ? -11.283 7.333 21.251 1.00 96.12 89 LYS A CA 1
ATOM 672 C C . LYS A 1 89 ? -9.992 7.086 20.482 1.00 96.12 89 LYS A C 1
ATOM 674 O O . LYS A 1 89 ? -9.695 5.954 20.108 1.00 96.12 89 LYS A O 1
ATOM 679 N N . THR A 1 90 ? -9.207 8.143 20.304 1.00 95.81 90 THR A N 1
ATOM 680 C CA . THR A 1 90 ? -7.835 8.034 19.80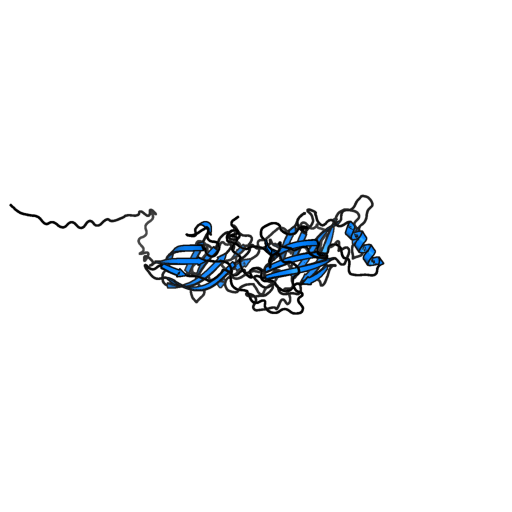6 1.00 95.81 90 THR A CA 1
ATOM 681 C C . THR A 1 90 ? -6.922 7.600 20.947 1.00 95.81 90 THR A C 1
ATOM 683 O O . THR A 1 90 ? -6.927 8.201 22.022 1.00 95.81 90 THR A O 1
ATOM 686 N N . LEU A 1 91 ? -6.150 6.548 20.713 1.00 95.06 91 LEU A N 1
ATOM 687 C CA . LEU A 1 91 ? -5.146 6.004 21.612 1.00 95.06 91 LEU A CA 1
ATOM 688 C C . LEU A 1 91 ? -3.771 6.303 21.015 1.00 95.06 91 LEU A C 1
ATOM 690 O O . LEU A 1 91 ? -3.484 5.930 19.875 1.00 95.06 91 LEU A O 1
ATOM 694 N N . ILE A 1 92 ? -2.926 6.985 21.779 1.00 93.00 92 ILE A N 1
ATOM 695 C CA . ILE A 1 92 ? -1.549 7.279 21.386 1.00 93.00 92 ILE A CA 1
ATOM 696 C C . ILE A 1 92 ? -0.662 6.244 22.075 1.00 93.00 92 ILE A C 1
ATOM 698 O O . ILE A 1 92 ? -0.770 6.100 23.291 1.00 93.00 92 ILE A O 1
ATOM 702 N N . PRO A 1 93 ? 0.218 5.517 21.363 1.00 90.00 93 PRO A N 1
ATOM 703 C CA . PRO A 1 93 ? 1.013 4.455 21.975 1.00 90.00 93 PRO A CA 1
ATOM 704 C C . PRO A 1 93 ? 1.807 4.880 23.217 1.00 90.00 93 PRO A C 1
ATOM 706 O O . PRO A 1 93 ? 1.961 4.071 24.132 1.00 90.00 93 PRO A O 1
ATOM 709 N N . GLY A 1 94 ? 2.298 6.122 23.268 1.00 90.31 94 GLY A N 1
ATOM 710 C CA . GLY A 1 94 ? 3.007 6.672 24.430 1.00 90.31 94 GLY A CA 1
ATOM 711 C C . GLY A 1 94 ? 2.143 6.859 25.686 1.00 90.31 94 GLY A C 1
ATOM 712 O O . GLY A 1 94 ? 2.693 6.922 26.778 1.00 90.31 94 GLY A O 1
ATOM 713 N N . ASP A 1 95 ? 0.813 6.881 25.550 1.00 93.38 95 ASP A N 1
ATOM 714 C CA . ASP A 1 95 ? -0.137 7.029 26.665 1.00 93.38 95 ASP A CA 1
ATOM 715 C C . ASP A 1 95 ? -0.529 5.682 27.296 1.00 93.38 95 ASP A C 1
ATOM 717 O O . ASP A 1 95 ? -1.350 5.630 28.216 1.00 93.38 95 ASP A O 1
ATOM 721 N N . ALA A 1 96 ? 0.008 4.571 26.783 1.00 93.94 96 ALA A N 1
ATOM 722 C CA . ALA A 1 96 ? -0.191 3.264 27.389 1.00 93.94 96 ALA A CA 1
ATOM 723 C C . ALA A 1 96 ? 0.367 3.242 28.820 1.00 93.94 96 ALA A C 1
ATOM 725 O O . ALA A 1 96 ? 1.344 3.915 29.136 1.00 93.94 96 ALA A O 1
ATOM 726 N N . THR A 1 97 ? -0.198 2.405 29.690 1.00 93.69 97 THR A N 1
ATOM 727 C CA . THR A 1 97 ? 0.308 2.243 31.064 1.00 93.69 97 THR A CA 1
ATOM 728 C C . THR A 1 97 ? 1.667 1.535 31.110 1.00 93.69 97 THR A C 1
ATOM 730 O O . THR A 1 97 ? 2.343 1.552 32.134 1.00 93.69 97 THR A O 1
ATOM 733 N N . ASN A 1 98 ? 2.054 0.881 30.014 1.00 89.62 98 ASN A N 1
ATOM 734 C CA . ASN A 1 98 ? 3.321 0.183 29.804 1.00 89.62 98 ASN A CA 1
ATOM 735 C C . ASN A 1 98 ? 3.907 0.543 28.417 1.00 89.62 98 ASN A C 1
ATOM 737 O O . ASN A 1 98 ? 3.978 -0.311 27.533 1.00 89.62 98 ASN A O 1
ATOM 741 N N . PRO A 1 99 ? 4.302 1.807 28.191 1.00 82.94 99 PRO A N 1
ATOM 742 C CA . PRO A 1 99 ? 4.643 2.302 26.855 1.00 82.94 99 PRO A CA 1
ATOM 743 C C . PRO A 1 99 ? 5.899 1.649 26.260 1.00 82.94 99 PRO A C 1
ATOM 745 O O . PRO A 1 99 ? 6.034 1.619 25.043 1.00 82.94 99 PRO A O 1
ATOM 748 N N . GLU A 1 100 ? 6.766 1.069 27.089 1.00 82.50 100 GLU A N 1
ATOM 749 C CA . GLU A 1 100 ? 7.983 0.367 26.655 1.00 82.50 100 GLU A CA 1
ATOM 750 C C . GLU A 1 100 ? 7.735 -1.093 26.230 1.00 82.50 100 GLU A C 1
ATOM 752 O O . GLU A 1 100 ? 8.651 -1.773 25.783 1.00 82.50 100 GLU A O 1
ATOM 757 N N . ALA A 1 101 ? 6.515 -1.620 26.387 1.00 78.50 101 ALA A N 1
ATOM 758 C CA . ALA A 1 101 ? 6.227 -3.009 26.040 1.00 78.50 101 ALA A CA 1
ATOM 759 C C . ALA A 1 101 ? 6.093 -3.209 24.520 1.00 78.50 101 ALA A C 1
ATOM 761 O O . ALA A 1 101 ? 5.303 -2.525 23.858 1.00 78.50 101 ALA A O 1
ATOM 762 N N . ASN A 1 102 ? 6.804 -4.211 23.993 1.00 69.12 102 ASN A N 1
ATOM 763 C CA . ASN A 1 102 ? 6.786 -4.574 22.574 1.00 69.12 102 ASN A CA 1
ATOM 764 C C . ASN A 1 102 ? 5.597 -5.484 22.215 1.00 69.12 102 ASN A C 1
ATOM 766 O O . ASN A 1 102 ? 4.878 -5.213 21.253 1.00 69.12 102 ASN A O 1
ATOM 770 N N . ASP A 1 103 ? 5.311 -6.490 23.044 1.00 68.75 103 ASP A N 1
ATOM 771 C CA . ASP A 1 103 ? 4.298 -7.517 22.750 1.00 68.75 103 ASP A CA 1
ATOM 772 C C . ASP A 1 103 ? 2.860 -7.091 23.053 1.00 68.75 103 ASP A C 1
ATOM 774 O O . ASP A 1 103 ? 1.906 -7.746 22.636 1.00 68.75 103 ASP A O 1
ATOM 778 N N . GLY A 1 104 ? 2.666 -6.000 23.794 1.00 83.56 104 GLY A N 1
ATOM 779 C CA . GLY A 1 104 ? 1.326 -5.546 24.132 1.00 83.56 104 GLY A CA 1
ATOM 780 C C . GLY A 1 104 ? 1.294 -4.283 24.974 1.00 83.56 104 GLY A C 1
ATOM 781 O O . GLY A 1 104 ? 1.821 -4.251 26.086 1.00 83.56 104 GLY A O 1
ATOM 782 N N . ARG A 1 105 ? 0.600 -3.262 24.474 1.00 90.00 105 ARG A N 1
ATOM 783 C CA . ARG A 1 105 ? 0.353 -2.007 25.183 1.00 90.00 105 ARG A CA 1
ATOM 784 C C . ARG A 1 105 ? -1.037 -2.000 25.802 1.00 90.00 105 ARG A C 1
ATOM 786 O O . ARG A 1 105 ? -2.022 -2.375 25.166 1.00 90.00 105 ARG A O 1
ATOM 793 N N . VAL A 1 106 ? -1.103 -1.583 27.057 1.00 94.50 106 VAL A N 1
ATOM 794 C CA . VAL A 1 106 ? -2.302 -1.567 27.890 1.00 94.50 106 VAL A CA 1
ATOM 795 C C . VAL A 1 106 ? -2.832 -0.143 27.986 1.00 94.50 106 VAL A C 1
ATOM 797 O O . VAL A 1 106 ? -2.102 0.783 28.331 1.00 94.50 106 VAL A O 1
ATOM 800 N N . PHE A 1 107 ? -4.120 0.022 27.703 1.00 96.56 107 PHE A N 1
ATOM 801 C CA . PHE A 1 107 ? -4.816 1.302 27.750 1.00 96.56 107 PHE A CA 1
ATOM 802 C C . PHE A 1 107 ? -5.996 1.225 28.709 1.00 96.56 107 PHE A C 1
ATOM 804 O O . PHE A 1 107 ? -6.900 0.415 28.503 1.00 96.56 107 PHE A O 1
ATOM 811 N N . ASP A 1 108 ? -6.009 2.110 29.704 1.00 96.56 108 ASP A N 1
ATOM 812 C CA . ASP A 1 108 ? -7.147 2.310 30.599 1.00 96.56 108 ASP A CA 1
ATOM 813 C C . ASP A 1 108 ? -8.029 3.452 30.076 1.00 96.56 108 ASP A C 1
ATOM 815 O O . ASP A 1 108 ? -7.610 4.605 29.938 1.00 96.56 108 ASP A O 1
ATOM 819 N N . ILE A 1 109 ? -9.272 3.119 29.734 1.00 96.56 109 ILE A N 1
ATOM 820 C CA . ILE A 1 109 ? -10.211 4.005 29.050 1.00 96.56 109 ILE A CA 1
ATOM 821 C C . ILE A 1 109 ? -11.451 4.181 29.936 1.00 96.56 109 ILE A C 1
ATOM 823 O O . ILE A 1 109 ? -12.338 3.325 29.931 1.00 96.56 109 ILE A O 1
ATOM 827 N N . PRO A 1 110 ? -11.524 5.275 30.714 1.00 94.81 110 PRO A N 1
ATOM 828 C CA . PRO A 1 110 ? -12.668 5.547 31.575 1.00 94.81 110 PRO A CA 1
ATOM 829 C C . PRO A 1 110 ? -13.843 6.144 30.788 1.00 94.81 110 PRO A C 1
ATOM 831 O O . PRO A 1 110 ? -13.702 6.535 29.626 1.00 94.81 110 PRO A O 1
ATOM 834 N N . ASN A 1 111 ? -14.975 6.306 31.478 1.00 92.88 111 ASN A N 1
ATOM 835 C CA . ASN A 1 111 ? -16.153 7.057 31.028 1.00 92.88 111 ASN A CA 1
ATOM 836 C C . ASN A 1 111 ? -16.833 6.482 29.776 1.00 92.88 111 ASN A C 1
ATOM 838 O O . ASN A 1 111 ? -17.341 7.225 28.935 1.00 92.88 111 ASN A O 1
ATOM 842 N N . ILE A 1 112 ? -16.856 5.156 29.643 1.00 94.69 112 ILE A N 1
ATOM 843 C CA . ILE A 1 112 ? -17.537 4.493 28.528 1.00 94.69 112 ILE A CA 1
ATOM 844 C C . ILE A 1 112 ? -18.999 4.234 28.908 1.00 94.69 112 ILE A C 1
ATOM 846 O O . ILE A 1 112 ? -19.237 3.672 29.980 1.00 94.69 112 ILE A O 1
ATOM 850 N N . PRO A 1 113 ? -19.983 4.589 28.058 1.00 93.38 113 PRO A N 1
ATOM 851 C CA . PRO A 1 113 ? -21.391 4.306 28.326 1.00 93.38 113 PRO A CA 1
ATOM 852 C C . PRO A 1 113 ? -21.655 2.812 28.542 1.00 93.38 113 PRO A C 1
ATOM 854 O O . PRO A 1 113 ? -21.137 1.975 27.798 1.00 93.38 113 PRO A O 1
ATOM 857 N N . LEU A 1 114 ? -22.494 2.471 29.524 1.00 95.81 114 LEU A N 1
ATOM 858 C CA . LEU A 1 114 ? -22.832 1.070 29.802 1.00 95.81 114 LEU A CA 1
ATOM 859 C C . LEU A 1 114 ? -23.474 0.368 28.600 1.00 95.81 114 LEU A C 1
ATOM 861 O O . LEU A 1 114 ? -24.196 0.976 27.808 1.00 95.81 114 LEU A O 1
ATOM 865 N N . GLY A 1 115 ? -23.243 -0.939 28.499 1.00 95.69 115 GLY A N 1
ATOM 866 C CA . GLY A 1 115 ? -23.899 -1.808 27.529 1.00 95.69 115 GLY A CA 1
ATOM 867 C C . GLY A 1 115 ? -22.954 -2.786 26.846 1.00 95.69 115 GLY A C 1
ATOM 868 O O . GLY A 1 115 ? -21.752 -2.813 27.108 1.00 95.69 115 GLY A O 1
ATOM 869 N N . ASP A 1 116 ? -23.536 -3.572 25.946 1.00 97.31 116 ASP A N 1
ATOM 870 C CA . ASP A 1 116 ? -22.813 -4.523 25.107 1.00 97.31 116 ASP A CA 1
ATOM 871 C C . ASP A 1 116 ? -22.479 -3.895 23.752 1.00 97.31 116 ASP A C 1
ATOM 873 O O . ASP A 1 116 ? -23.287 -3.157 23.170 1.00 97.31 116 ASP A O 1
ATOM 877 N N . TYR A 1 117 ? -21.268 -4.166 23.279 1.00 97.75 117 TYR A N 1
ATOM 878 C CA . TYR A 1 117 ? -20.685 -3.599 22.072 1.00 97.75 117 TYR A CA 1
ATOM 879 C C . TYR A 1 117 ? -19.834 -4.632 21.342 1.00 97.75 117 TYR A C 1
ATOM 881 O O . TYR A 1 117 ? -19.381 -5.626 21.913 1.00 97.75 117 TYR A O 1
ATOM 889 N N . LYS A 1 118 ? -19.536 -4.314 20.088 1.00 98.00 118 LYS A N 1
ATOM 890 C CA . LYS A 1 118 ? -18.364 -4.803 19.376 1.00 98.00 118 LYS A CA 1
ATOM 891 C C . LYS A 1 118 ? -17.305 -3.708 19.352 1.00 98.00 118 LYS A C 1
ATOM 893 O O . LYS A 1 118 ? -17.622 -2.524 19.235 1.00 98.00 118 LYS A O 1
ATOM 898 N N . LEU A 1 119 ? -16.049 -4.109 19.468 1.00 98.06 119 LEU A N 1
ATOM 899 C CA . LEU A 1 119 ? -14.880 -3.251 19.397 1.00 98.06 119 LEU A CA 1
ATOM 900 C C . LEU A 1 119 ? -14.212 -3.407 18.031 1.00 98.06 119 LEU A C 1
ATOM 902 O O . LEU A 1 119 ? -14.021 -4.520 17.536 1.00 98.06 119 LEU A O 1
ATOM 906 N N . ALA A 1 120 ? -13.846 -2.271 17.441 1.00 97.69 120 ALA A N 1
ATOM 907 C CA . ALA A 1 120 ? -12.962 -2.190 16.288 1.00 97.69 120 ALA A CA 1
ATOM 908 C C . ALA A 1 120 ? -11.793 -1.258 16.596 1.00 97.69 120 ALA A C 1
ATOM 910 O O . ALA A 1 120 ? -11.981 -0.214 17.225 1.00 97.69 120 ALA A O 1
ATOM 911 N N . LEU A 1 121 ? -10.604 -1.616 16.120 1.00 97.12 121 LEU A N 1
ATOM 912 C CA . LEU A 1 121 ? -9.425 -0.762 16.142 1.00 97.12 121 LEU A CA 1
ATOM 913 C C . LEU A 1 121 ? -8.898 -0.584 14.724 1.00 97.12 121 LEU A C 1
ATOM 915 O O . LEU A 1 121 ? -8.874 -1.538 13.944 1.00 97.12 121 LEU A O 1
ATOM 919 N N . ILE A 1 122 ? -8.405 0.614 14.432 1.00 96.75 122 ILE A N 1
ATOM 920 C CA . ILE A 1 122 ? -7.610 0.893 13.238 1.00 96.75 122 ILE A CA 1
ATOM 921 C C . ILE A 1 122 ? -6.392 1.734 13.607 1.00 96.75 122 ILE A C 1
ATOM 923 O O . ILE A 1 122 ? -6.517 2.791 14.221 1.00 96.75 122 ILE A O 1
ATOM 927 N N . ALA A 1 123 ? -5.208 1.255 13.251 1.00 94.75 123 ALA A N 1
ATOM 928 C CA . ALA A 1 123 ? -3.953 1.970 13.431 1.00 94.75 123 ALA A CA 1
ATOM 929 C C . ALA A 1 123 ? -3.579 2.753 12.166 1.00 94.75 123 ALA A C 1
ATOM 931 O O . ALA A 1 123 ? -3.863 2.297 11.056 1.00 94.75 123 ALA A O 1
ATOM 932 N N . ASN A 1 124 ? -2.911 3.897 12.353 1.00 94.62 124 ASN A N 1
ATOM 933 C CA . ASN A 1 124 ? -2.324 4.730 11.290 1.00 94.62 124 ASN A CA 1
ATOM 934 C C . ASN A 1 124 ? -3.308 5.157 10.183 1.00 94.62 124 ASN A C 1
ATOM 936 O O . ASN A 1 124 ? -2.953 5.230 9.000 1.00 94.62 124 ASN A O 1
ATOM 940 N N . ALA A 1 125 ? -4.553 5.427 10.577 1.00 95.50 125 ALA A N 1
ATOM 941 C CA . ALA A 1 125 ? -5.601 5.950 9.710 1.00 95.50 125 ALA A CA 1
ATOM 942 C C . ALA A 1 125 ? -6.056 7.349 10.155 1.00 95.50 125 ALA A C 1
ATOM 944 O O . ALA A 1 125 ? -7.227 7.567 10.463 1.00 95.50 125 ALA A O 1
ATOM 945 N N . SER A 1 126 ? -5.118 8.293 10.240 1.00 94.00 126 SER A N 1
ATOM 946 C CA . SER A 1 126 ? -5.391 9.722 10.415 1.00 94.00 126 SER A CA 1
ATOM 947 C C . SER A 1 126 ? -5.247 10.482 9.106 1.00 94.00 126 SER A C 1
ATOM 949 O O . SER A 1 126 ? -4.229 10.366 8.424 1.00 94.00 126 SER A O 1
ATOM 951 N N . ASN A 1 127 ? -6.199 11.360 8.802 1.00 93.75 127 ASN A N 1
ATOM 952 C CA . ASN A 1 127 ? -6.077 12.222 7.629 1.00 93.75 127 ASN A CA 1
ATOM 953 C C . ASN A 1 127 ? -4.934 13.249 7.763 1.00 93.75 127 ASN A C 1
ATOM 955 O O . ASN A 1 127 ? -4.324 13.629 6.766 1.00 93.75 127 ASN A O 1
ATOM 959 N N . SER A 1 128 ? -4.633 13.721 8.972 1.00 93.06 128 SER A N 1
ATOM 960 C CA . SER A 1 128 ? -3.639 14.772 9.227 1.00 93.06 128 SER A CA 1
ATOM 961 C C . SER A 1 128 ? -2.234 14.240 9.484 1.00 93.06 128 SER A C 1
ATOM 963 O O . SER A 1 128 ? -1.270 14.905 9.108 1.00 93.06 128 SER A O 1
ATOM 965 N N . LYS A 1 129 ? -2.100 13.064 10.105 1.00 92.00 129 LYS A N 1
ATOM 966 C CA . LYS A 1 129 ? -0.791 12.510 10.497 1.00 92.00 129 LYS A CA 1
ATOM 967 C C . LYS A 1 129 ? -0.294 11.398 9.591 1.00 92.00 129 LYS A C 1
ATOM 969 O O . LYS A 1 129 ? 0.913 11.234 9.444 1.00 92.00 129 LYS A O 1
ATOM 974 N N . ASP A 1 130 ? -1.210 10.637 9.002 1.00 95.31 130 ASP A N 1
ATOM 975 C CA . ASP A 1 130 ? -0.865 9.467 8.215 1.00 95.31 130 ASP A CA 1
ATOM 976 C C . ASP A 1 130 ? -1.006 9.741 6.722 1.00 95.31 130 ASP A C 1
ATOM 978 O O . ASP A 1 130 ? -1.585 10.733 6.253 1.00 95.31 130 ASP A O 1
ATOM 982 N N . ASN A 1 131 ? -0.432 8.831 5.947 1.00 95.50 131 ASN A N 1
ATOM 983 C CA . ASN A 1 131 ? -0.363 8.956 4.506 1.00 95.50 131 ASN A CA 1
ATOM 984 C C . ASN A 1 131 ? -1.582 8.363 3.803 1.00 95.50 131 ASN A C 1
ATOM 986 O O . ASN A 1 131 ? -1.478 7.575 2.867 1.00 95.50 131 ASN A O 1
ATOM 990 N N . VAL A 1 132 ? -2.745 8.716 4.328 1.00 97.06 132 VAL A N 1
ATOM 991 C CA . VAL A 1 132 ? -4.056 8.278 3.873 1.00 97.06 132 VAL A CA 1
ATOM 992 C C . VAL A 1 132 ? -5.029 9.443 3.998 1.00 97.06 132 VAL A C 1
ATOM 994 O O . VAL A 1 132 ? -4.734 10.468 4.618 1.00 97.06 132 VAL A O 1
ATOM 997 N N . THR A 1 133 ? -6.200 9.285 3.405 1.00 97.88 133 THR A N 1
ATOM 998 C CA . THR A 1 133 ? -7.363 10.125 3.653 1.00 97.88 133 THR A CA 1
ATOM 999 C C . THR A 1 133 ? -8.520 9.268 4.144 1.00 97.88 133 THR A C 1
ATOM 1001 O O . THR A 1 133 ? -8.578 8.070 3.878 1.00 97.88 133 THR A O 1
ATOM 1004 N N . THR A 1 134 ? -9.429 9.862 4.906 1.00 98.25 134 THR A N 1
ATOM 1005 C CA . THR A 1 134 ? -10.483 9.130 5.613 1.00 98.25 134 THR A CA 1
ATOM 1006 C C . THR A 1 134 ? -11.859 9.729 5.347 1.00 98.25 134 THR A C 1
ATOM 1008 O O . THR A 1 134 ? -11.999 10.936 5.117 1.00 98.25 134 THR A O 1
ATOM 1011 N N . SER A 1 135 ? -12.883 8.878 5.383 1.00 98.00 135 SER A N 1
ATOM 1012 C CA . SER A 1 135 ? -14.292 9.242 5.220 1.00 98.00 135 SER A CA 1
ATOM 1013 C C . SER A 1 135 ? -15.141 8.573 6.295 1.00 98.00 135 SER A C 1
ATOM 1015 O O . SER A 1 135 ? -14.904 7.418 6.633 1.00 98.00 135 SER A O 1
ATOM 1017 N N . ILE A 1 136 ? -16.134 9.299 6.814 1.00 97.31 136 ILE A N 1
ATOM 1018 C CA . ILE A 1 136 ? -17.079 8.818 7.840 1.00 97.31 136 ILE A CA 1
ATOM 1019 C C . ILE A 1 136 ? -18.513 8.662 7.314 1.00 97.31 136 ILE A C 1
ATOM 1021 O O . ILE A 1 136 ? -19.448 8.520 8.097 1.00 97.31 136 ILE A O 1
ATOM 1025 N N . ASN A 1 137 ? -18.705 8.792 6.002 1.00 96.12 137 ASN A N 1
ATOM 1026 C CA . ASN A 1 137 ? -20.016 8.814 5.354 1.00 96.12 137 ASN A CA 1
ATOM 1027 C C . ASN A 1 137 ? -20.013 8.016 4.044 1.00 96.12 137 ASN A C 1
ATOM 1029 O O . ASN A 1 137 ? -20.610 8.434 3.050 1.00 96.12 137 ASN A O 1
ATOM 1033 N N . GLY A 1 138 ? -19.295 6.889 4.024 1.00 95.62 138 GLY A N 1
ATOM 1034 C CA . GLY A 1 138 ? -19.273 5.991 2.870 1.00 95.62 138 GLY A CA 1
ATOM 1035 C C . GLY A 1 138 ? -18.647 6.618 1.622 1.00 95.62 138 GLY A C 1
ATOM 1036 O O . GLY A 1 138 ? -19.054 6.303 0.507 1.00 95.62 138 GLY A O 1
ATOM 1037 N N . GLY A 1 139 ? -17.688 7.534 1.790 1.00 95.75 139 GLY A N 1
ATOM 1038 C CA . GLY A 1 139 ? -16.947 8.141 0.682 1.00 95.75 139 GLY A CA 1
ATOM 1039 C C . GLY A 1 139 ? -17.633 9.342 0.030 1.00 95.75 139 GLY A C 1
ATOM 1040 O O . GLY A 1 139 ? -17.121 9.853 -0.965 1.00 95.75 139 GLY A O 1
ATOM 1041 N N . GLN A 1 140 ? -18.752 9.835 0.578 1.00 95.06 140 GLN A N 1
ATOM 1042 C CA . GLN A 1 140 ? -19.378 11.077 0.099 1.00 95.06 140 GLN A CA 1
ATOM 1043 C C . GLN A 1 140 ? -18.500 12.304 0.380 1.00 95.06 140 GLN A C 1
ATOM 1045 O O . GLN A 1 140 ? -18.537 13.292 -0.350 1.00 95.06 140 GLN A O 1
ATOM 1050 N N . THR A 1 141 ? -17.718 12.267 1.458 1.00 95.56 141 THR A N 1
ATOM 1051 C CA . THR A 1 141 ? -16.768 13.319 1.825 1.00 95.56 141 THR A CA 1
ATOM 1052 C C . THR A 1 141 ? -15.478 12.694 2.329 1.00 95.56 141 THR A C 1
ATOM 1054 O O . THR A 1 141 ? -15.500 11.828 3.205 1.00 95.56 141 THR A O 1
ATOM 1057 N N . TRP A 1 142 ? -14.358 13.159 1.781 1.00 96.69 142 TRP A N 1
ATOM 1058 C CA . TRP A 1 142 ? -13.005 12.736 2.141 1.00 96.69 142 TRP A CA 1
ATOM 1059 C C . TRP A 1 142 ? -12.292 13.822 2.942 1.00 96.69 142 TRP A C 1
ATOM 1061 O O . TRP A 1 142 ? -12.699 14.984 2.937 1.00 96.69 142 TRP A O 1
ATOM 1071 N N . GLY A 1 143 ? -11.232 13.445 3.651 1.00 96.62 143 GLY A N 1
ATOM 1072 C CA . GLY A 1 143 ? -10.466 14.371 4.480 1.00 96.62 143 GLY A CA 1
ATOM 1073 C C . GLY A 1 143 ? -10.977 14.531 5.914 1.00 96.62 143 GLY A C 1
ATOM 1074 O O . GLY A 1 143 ? -10.617 15.501 6.577 1.00 96.62 143 GLY A O 1
ATOM 1075 N N . THR A 1 144 ? -11.820 13.616 6.405 1.00 96.25 144 THR A N 1
ATOM 1076 C CA . THR A 1 144 ? -12.462 13.743 7.726 1.00 96.25 144 THR A CA 1
ATOM 1077 C C . THR A 1 144 ? -11.822 12.826 8.759 1.00 96.25 144 THR A C 1
ATOM 1079 O O . THR A 1 144 ? -11.850 11.612 8.597 1.00 96.25 144 THR A O 1
ATOM 1082 N N . GLU A 1 145 ? -11.300 13.382 9.853 1.00 95.50 145 GLU A N 1
ATOM 1083 C CA . GLU A 1 145 ? -10.694 12.596 10.939 1.00 95.50 145 GLU A CA 1
ATOM 1084 C C . GLU A 1 145 ? -11.695 11.671 11.639 1.00 95.50 145 GLU A C 1
ATOM 1086 O O . GLU A 1 145 ? -12.825 12.067 11.941 1.00 95.50 145 GLU A O 1
ATOM 1091 N N . PHE A 1 146 ? -11.232 10.479 12.010 1.00 95.31 146 PHE A N 1
ATOM 1092 C CA . PHE A 1 146 ? -11.974 9.563 12.870 1.00 95.31 146 PHE A CA 1
ATOM 1093 C C . PHE A 1 146 ? -11.880 9.985 14.338 1.00 95.31 146 PHE A C 1
ATOM 1095 O O . PHE A 1 146 ? -11.156 9.383 15.118 1.00 95.31 146 PHE A O 1
ATOM 1102 N N . ASN A 1 147 ? -12.599 11.028 14.745 1.00 91.31 147 ASN A N 1
ATOM 1103 C CA . ASN A 1 147 ? -12.614 11.481 16.137 1.00 91.31 147 ASN A CA 1
ATOM 1104 C C . ASN A 1 147 ? -14.040 11.702 16.657 1.00 91.31 147 ASN A C 1
ATOM 1106 O O . ASN A 1 147 ? -15.011 11.693 15.899 1.00 91.31 147 ASN A O 1
ATOM 1110 N N . SER A 1 148 ? -14.159 11.910 17.968 1.00 90.19 148 SER A N 1
ATOM 1111 C CA . SER A 1 148 ? -15.443 12.097 18.654 1.00 90.19 148 SER A CA 1
ATOM 1112 C C . SER A 1 148 ? -16.204 13.354 18.231 1.00 90.19 148 SER A C 1
ATOM 1114 O O . SER A 1 148 ? -17.401 13.432 18.473 1.00 90.19 148 SER A O 1
ATOM 1116 N N . SER A 1 149 ? -15.531 14.339 17.632 1.00 91.00 149 SER A N 1
ATOM 1117 C CA . SER A 1 149 ? -16.176 15.563 17.143 1.00 91.00 149 SER A CA 1
ATOM 1118 C C . SER A 1 149 ? -16.867 15.350 15.796 1.00 91.00 149 SER A C 1
ATOM 1120 O O . SER A 1 149 ? -17.842 16.033 15.497 1.00 91.00 149 SER A O 1
ATOM 1122 N N . ASN A 1 150 ? -16.368 14.410 14.990 1.00 92.19 150 ASN A N 1
ATOM 1123 C CA . ASN A 1 150 ? -16.895 14.119 13.658 1.00 92.19 150 ASN A CA 1
ATOM 1124 C C . ASN A 1 150 ? -17.879 12.941 13.666 1.00 92.19 150 ASN A C 1
ATOM 1126 O O . ASN A 1 150 ? -18.853 12.937 12.914 1.00 92.19 150 ASN A O 1
ATOM 1130 N N . ILE A 1 151 ? -17.635 11.939 14.513 1.00 92.69 151 ILE A N 1
ATOM 1131 C CA . ILE A 1 151 ? -18.476 10.745 14.613 1.00 92.69 151 ILE A CA 1
ATOM 1132 C C . ILE A 1 151 ? -19.714 11.058 15.442 1.00 92.69 151 ILE A C 1
ATOM 1134 O O . ILE A 1 151 ? -19.621 11.476 16.594 1.00 92.69 151 ILE A O 1
ATOM 1138 N N . ASN A 1 152 ? -20.880 10.805 14.858 1.00 87.94 152 ASN A N 1
ATOM 1139 C CA . ASN A 1 152 ? -22.167 10.979 15.517 1.00 87.94 152 ASN A CA 1
ATOM 1140 C C . ASN A 1 152 ? -22.936 9.649 15.569 1.00 87.94 152 ASN A C 1
ATOM 1142 O O . ASN A 1 152 ? -22.498 8.640 15.023 1.00 87.94 152 ASN A O 1
ATOM 1146 N N . GLN A 1 153 ? -24.100 9.651 16.222 1.00 77.38 153 GLN A N 1
ATOM 1147 C CA . GLN A 1 153 ? -24.901 8.438 16.440 1.00 77.38 153 GLN A CA 1
ATOM 1148 C C . GLN A 1 153 ? -25.436 7.792 15.150 1.00 77.38 153 GLN A C 1
ATOM 1150 O O . GLN A 1 153 ? -25.838 6.633 15.184 1.00 77.38 153 GLN A O 1
ATOM 1155 N N . ALA A 1 154 ? -25.465 8.517 14.026 1.00 88.69 154 ALA A N 1
ATOM 1156 C CA . ALA A 1 154 ? -25.861 7.967 12.732 1.00 88.69 154 ALA A CA 1
ATOM 1157 C C . ALA A 1 154 ? -24.691 7.311 11.983 1.00 88.69 154 ALA A C 1
ATOM 1159 O O . ALA A 1 154 ? -24.939 6.521 11.075 1.00 88.69 154 ALA A O 1
ATOM 1160 N N . THR A 1 155 ? -23.439 7.613 12.352 1.00 96.38 155 THR A N 1
ATOM 1161 C CA . THR A 1 155 ? -22.255 7.012 11.731 1.00 96.38 155 THR A CA 1
ATOM 1162 C C . THR A 1 155 ? -22.189 5.526 12.059 1.00 96.38 155 THR A C 1
ATOM 1164 O O . THR A 1 155 ? -22.186 5.127 13.230 1.00 96.38 155 THR A O 1
ATOM 1167 N N . LYS A 1 156 ? -22.085 4.698 11.022 1.00 97.25 156 LYS A N 1
ATOM 1168 C CA . LYS A 1 156 ? -21.904 3.257 11.163 1.00 97.25 156 LYS A CA 1
ATOM 1169 C C . LYS A 1 156 ? -20.465 2.850 10.907 1.00 97.25 156 LYS A C 1
ATOM 1171 O O . LYS A 1 156 ? -19.738 3.495 10.160 1.00 97.25 156 LYS A O 1
ATOM 1176 N N . ILE A 1 157 ? -20.072 1.710 11.468 1.00 97.12 157 ILE A N 1
ATOM 1177 C CA . ILE A 1 157 ? -18.753 1.113 11.228 1.00 97.12 157 ILE A CA 1
ATOM 1178 C C . ILE A 1 157 ? -18.482 0.876 9.729 1.00 97.12 157 ILE A C 1
ATOM 1180 O O . ILE A 1 157 ? -17.350 1.020 9.277 1.00 97.12 157 ILE A O 1
ATOM 1184 N N . GLY A 1 158 ? -19.530 0.581 8.948 1.00 96.31 158 GLY A N 1
ATOM 1185 C CA . GLY A 1 158 ? -19.454 0.417 7.494 1.00 96.31 158 GLY A CA 1
ATOM 1186 C C . GLY A 1 158 ? -19.216 1.711 6.712 1.00 96.31 158 GLY A C 1
ATOM 1187 O O . GLY A 1 158 ? -18.736 1.642 5.584 1.00 96.31 158 GLY A O 1
ATOM 1188 N N . ASP A 1 159 ? -19.486 2.873 7.313 1.00 97.69 159 ASP A N 1
ATOM 1189 C CA . ASP A 1 159 ? -19.278 4.179 6.680 1.00 97.69 159 ASP A CA 1
ATOM 1190 C C . ASP A 1 159 ? -17.821 4.651 6.777 1.00 97.69 159 ASP A C 1
ATOM 1192 O O . ASP A 1 159 ? -17.450 5.621 6.111 1.00 97.69 159 ASP A O 1
ATOM 1196 N N . LEU A 1 160 ? -17.008 3.991 7.615 1.00 98.44 160 LEU A N 1
ATOM 1197 C CA . LEU A 1 160 ? -15.611 4.339 7.850 1.00 98.44 160 LEU A CA 1
ATOM 1198 C C . LEU A 1 160 ? -14.720 3.775 6.742 1.00 98.44 160 LEU A C 1
ATOM 1200 O O . LEU A 1 160 ? -14.438 2.571 6.700 1.00 98.44 160 LEU A O 1
ATOM 1204 N N . LEU A 1 161 ? -14.259 4.664 5.863 1.00 98.38 161 LEU A N 1
ATOM 1205 C CA . LEU A 1 161 ? -13.389 4.333 4.737 1.00 98.38 161 LEU A CA 1
ATOM 1206 C C . LEU A 1 161 ? -12.026 5.021 4.857 1.00 98.38 161 LEU A C 1
ATOM 1208 O O . LEU A 1 161 ? -11.919 6.143 5.356 1.00 98.38 161 LEU A O 1
ATOM 1212 N N . VAL A 1 162 ? -10.998 4.358 4.338 1.00 98.56 162 VAL A N 1
ATOM 1213 C CA . VAL A 1 162 ? -9.628 4.855 4.203 1.00 98.56 162 VAL A CA 1
ATOM 1214 C C . VAL A 1 162 ? -9.222 4.758 2.738 1.00 98.56 162 VAL A C 1
ATOM 1216 O O . VAL A 1 162 ? -9.390 3.712 2.118 1.00 98.56 162 VAL A O 1
ATOM 1219 N N . ASP A 1 163 ? -8.674 5.829 2.186 1.00 98.00 163 ASP A N 1
ATOM 1220 C CA . ASP A 1 163 ? -8.173 5.887 0.816 1.00 98.00 163 ASP A CA 1
ATOM 1221 C C . ASP A 1 163 ? -6.776 6.529 0.772 1.00 98.00 163 ASP A C 1
ATOM 1223 O O . ASP A 1 163 ? -6.256 7.027 1.772 1.00 98.00 163 ASP A O 1
ATOM 1227 N N . LEU A 1 164 ? -6.131 6.483 -0.385 1.00 97.50 164 LEU A N 1
ATOM 1228 C CA . LEU A 1 164 ? -4.837 7.076 -0.651 1.00 97.50 164 LEU A CA 1
ATOM 1229 C C . LEU A 1 164 ? -4.930 8.602 -0.691 1.00 97.50 164 LEU A C 1
ATOM 1231 O O . LEU A 1 164 ? -5.863 9.185 -1.244 1.00 97.50 164 LEU A O 1
ATOM 1235 N N . LYS A 1 165 ? -3.912 9.261 -0.139 1.00 96.25 165 LYS A N 1
ATOM 1236 C CA . LYS A 1 165 ? -3.782 10.717 -0.205 1.00 96.25 165 LYS A CA 1
ATOM 1237 C C . LYS A 1 165 ? -3.301 11.131 -1.597 1.00 96.25 165 LYS A C 1
ATOM 1239 O O . LYS A 1 165 ? -2.389 10.509 -2.144 1.00 96.25 165 LYS A O 1
ATOM 1244 N N . GLU A 1 166 ? -3.918 12.165 -2.167 1.00 95.12 166 GLU A N 1
ATOM 1245 C CA . GLU A 1 166 ? -3.511 12.698 -3.471 1.00 95.12 166 GLU A CA 1
ATOM 1246 C C . GLU A 1 166 ? -2.065 13.224 -3.422 1.00 95.12 166 GLU A C 1
ATOM 1248 O O . GLU A 1 166 ? -1.609 13.790 -2.424 1.00 95.12 166 GLU A O 1
ATOM 1253 N N . LYS A 1 167 ? -1.348 13.040 -4.527 1.00 92.88 167 LYS A N 1
ATOM 1254 C CA . LYS A 1 167 ? 0.033 13.468 -4.738 1.00 92.88 167 LYS A CA 1
ATOM 1255 C C . LYS A 1 167 ? 0.200 13.964 -6.165 1.00 92.88 167 LYS A C 1
ATOM 1257 O O . LYS A 1 167 ? -0.443 13.475 -7.088 1.00 92.88 167 LYS A O 1
ATOM 1262 N N . GLN A 1 168 ? 1.092 14.930 -6.350 1.00 90.94 168 GLN A N 1
ATOM 1263 C CA . GLN A 1 168 ? 1.475 15.363 -7.688 1.00 90.94 168 GLN A CA 1
ATOM 1264 C C . GLN A 1 168 ? 2.144 14.215 -8.443 1.00 90.94 168 GLN A C 1
ATOM 1266 O O . GLN A 1 168 ? 3.030 13.539 -7.918 1.00 90.94 168 GLN A O 1
ATOM 1271 N N . LEU A 1 169 ? 1.705 13.998 -9.679 1.00 88.56 169 LEU A N 1
ATOM 1272 C CA . LEU A 1 169 ? 2.335 13.028 -10.563 1.00 88.56 169 LEU A CA 1
ATOM 1273 C C . LEU A 1 169 ? 3.772 13.474 -10.883 1.00 88.56 169 LEU A C 1
ATOM 1275 O O . LEU A 1 169 ? 4.048 14.678 -10.884 1.00 88.56 169 LEU A O 1
ATOM 1279 N N . PRO A 1 170 ? 4.693 12.534 -11.169 1.00 87.00 170 PRO A N 1
ATOM 1280 C CA . PRO A 1 170 ? 6.006 12.887 -11.689 1.00 87.00 170 PRO A CA 1
ATOM 1281 C C . PRO A 1 170 ? 5.863 13.785 -12.918 1.00 87.00 170 PRO A C 1
ATOM 1283 O O . PRO A 1 170 ? 4.981 13.565 -13.749 1.00 87.00 170 PRO A O 1
ATOM 1286 N N . TYR A 1 171 ? 6.731 14.791 -13.040 1.00 78.75 171 TYR A N 1
ATOM 1287 C CA . TYR A 1 171 ? 6.686 15.695 -14.183 1.00 78.75 171 TYR A CA 1
ATOM 1288 C C . TYR A 1 171 ? 6.910 14.922 -15.488 1.00 78.75 171 TYR A C 1
ATOM 1290 O O . TYR A 1 171 ? 7.968 14.320 -15.708 1.00 78.75 171 TYR A O 1
ATOM 1298 N N . LEU A 1 172 ? 5.907 14.986 -16.358 1.00 69.75 172 LEU A N 1
ATOM 1299 C CA . LEU A 1 172 ? 5.938 14.503 -17.727 1.00 69.75 172 LEU A CA 1
ATOM 1300 C C . LEU A 1 172 ? 5.831 15.730 -18.645 1.00 69.75 172 LEU A C 1
ATOM 1302 O O . LEU A 1 172 ? 4.947 16.554 -18.422 1.00 69.75 172 LEU A O 1
ATOM 1306 N N . PRO A 1 173 ? 6.717 15.904 -19.641 1.00 60.62 173 PRO A N 1
ATOM 1307 C CA . PRO A 1 173 ? 6.617 17.033 -20.560 1.00 60.62 173 PRO A CA 1
ATOM 1308 C C . PRO A 1 173 ? 5.272 17.029 -21.307 1.00 60.62 173 PRO A C 1
ATOM 1310 O O . PRO A 1 173 ? 4.799 15.973 -21.728 1.00 60.62 173 PRO A O 1
ATOM 1313 N N . ASP A 1 174 ? 4.700 18.223 -21.512 1.00 48.72 174 ASP A N 1
ATOM 1314 C CA . ASP A 1 174 ? 3.335 18.482 -22.024 1.00 48.72 174 ASP A CA 1
ATOM 1315 C C . ASP A 1 174 ? 2.999 17.836 -23.384 1.00 48.72 174 ASP A C 1
ATOM 1317 O O . ASP A 1 174 ? 1.848 17.823 -23.815 1.00 48.72 174 ASP A O 1
ATOM 1321 N N . THR A 1 175 ? 3.990 17.291 -24.090 1.00 49.56 175 THR A N 1
ATOM 1322 C CA . THR A 1 175 ? 3.819 16.588 -25.369 1.00 49.56 175 THR A CA 1
ATOM 1323 C C . THR A 1 175 ? 3.258 15.169 -25.225 1.00 49.56 175 THR A C 1
ATOM 1325 O O . THR A 1 175 ? 3.027 14.506 -26.235 1.00 49.56 175 THR A O 1
ATOM 1328 N N . LEU A 1 176 ? 3.058 14.680 -23.998 1.00 54.25 176 LEU A N 1
ATOM 1329 C CA . LEU A 1 176 ? 2.525 13.349 -23.709 1.00 54.25 176 LEU A CA 1
ATOM 1330 C C . LEU A 1 176 ? 0.990 13.391 -23.613 1.00 54.25 176 LEU A C 1
ATOM 1332 O O . LEU A 1 176 ? 0.409 13.736 -22.586 1.00 54.25 176 LEU A O 1
ATOM 1336 N N . VAL A 1 177 ? 0.334 13.050 -24.724 1.00 51.88 177 VAL A N 1
ATOM 1337 C CA . VAL A 1 177 ? -1.126 12.878 -24.820 1.00 51.88 177 VAL A CA 1
ATOM 1338 C C . VAL A 1 177 ? -1.577 11.755 -23.868 1.00 51.88 177 VAL A C 1
ATOM 1340 O O . VAL A 1 177 ? -0.891 10.743 -23.763 1.00 51.88 177 VAL A O 1
ATOM 1343 N N . GLY A 1 178 ? -2.712 11.925 -23.174 1.00 55.75 178 GLY A N 1
ATOM 1344 C CA . GLY A 1 178 ? -3.332 10.858 -22.361 1.00 55.75 178 GLY A CA 1
ATOM 1345 C C . GLY A 1 178 ? -3.133 10.945 -20.840 1.00 55.75 178 GLY A C 1
ATOM 1346 O O . GLY A 1 178 ? -3.625 10.100 -20.089 1.00 55.75 178 GLY A O 1
ATOM 1347 N N . PHE A 1 179 ? -2.435 11.978 -20.349 1.00 62.84 179 PHE A N 1
ATOM 1348 C CA . PHE A 1 179 ? -2.112 12.111 -18.922 1.00 62.84 179 PHE A CA 1
ATOM 1349 C C . PHE A 1 179 ? -3.002 13.083 -18.122 1.00 62.84 179 PHE A C 1
ATOM 1351 O O . PHE A 1 179 ? -2.893 13.147 -16.900 1.00 62.84 179 PHE A O 1
ATOM 1358 N N . THR A 1 180 ? -3.892 13.831 -18.778 1.00 60.06 180 THR A N 1
ATOM 1359 C CA . THR A 1 180 ? -4.591 14.984 -18.173 1.00 60.06 180 THR A CA 1
ATOM 1360 C C . THR A 1 180 ? -5.689 14.624 -17.174 1.00 60.06 180 THR A C 1
ATOM 1362 O O . THR A 1 180 ? -5.953 15.414 -16.272 1.00 60.06 180 THR A O 1
ATOM 1365 N N . ASP A 1 181 ? -6.296 13.442 -17.298 1.00 75.81 181 ASP A N 1
ATOM 1366 C CA . ASP A 1 181 ? -7.418 13.023 -16.441 1.00 75.81 181 ASP A CA 1
ATOM 1367 C C . ASP A 1 181 ? -6.970 12.113 -15.284 1.00 75.81 181 ASP A C 1
ATOM 1369 O O . ASP A 1 181 ? -7.780 11.667 -14.470 1.00 75.81 181 ASP A O 1
ATOM 1373 N N . ARG A 1 182 ? -5.666 11.822 -15.202 1.00 84.94 182 ARG A N 1
ATOM 1374 C CA . ARG A 1 182 ? -5.091 10.920 -14.202 1.00 84.94 182 ARG A CA 1
ATOM 1375 C C . ARG A 1 182 ? -4.807 11.653 -12.904 1.00 84.94 182 ARG A C 1
ATOM 1377 O O . ARG A 1 182 ? -4.418 12.820 -12.888 1.00 84.94 182 ARG A O 1
ATOM 1384 N N . LYS A 1 183 ? -4.939 10.924 -11.800 1.00 90.69 183 LYS A N 1
ATOM 1385 C CA . LYS A 1 183 ? -4.674 11.437 -10.456 1.00 90.69 183 LYS A CA 1
ATOM 1386 C C . LYS A 1 183 ? -3.542 10.673 -9.799 1.00 90.69 183 LYS A C 1
ATOM 1388 O O . LYS A 1 183 ? -3.554 9.443 -9.766 1.00 90.69 183 LYS A O 1
ATOM 1393 N N . GLY A 1 184 ? -2.575 11.416 -9.272 1.00 93.06 184 GLY A N 1
ATOM 1394 C CA . GLY A 1 184 ? -1.477 10.860 -8.497 1.00 93.06 184 GLY A CA 1
ATOM 1395 C C . GLY A 1 184 ? -1.869 10.641 -7.043 1.00 93.06 184 GLY A C 1
ATOM 1396 O O . GLY A 1 184 ? -2.615 11.425 -6.457 1.00 93.06 184 GLY A O 1
ATOM 1397 N N . TYR A 1 185 ? -1.336 9.577 -6.461 1.00 96.94 185 TYR A N 1
ATOM 1398 C CA . TYR A 1 185 ? -1.554 9.176 -5.082 1.00 96.94 185 TYR A CA 1
ATOM 1399 C C . TYR A 1 185 ? -0.235 8.769 -4.439 1.00 96.94 185 TYR A C 1
ATOM 1401 O O . TYR A 1 185 ? 0.655 8.232 -5.095 1.00 96.94 185 TYR A O 1
ATOM 1409 N N . GLU A 1 186 ? -0.101 9.033 -3.149 1.00 96.06 186 GLU A N 1
ATOM 1410 C CA . GLU A 1 186 ? 1.066 8.641 -2.368 1.00 96.06 186 GLU A CA 1
ATOM 1411 C C . GLU A 1 186 ? 0.921 7.204 -1.833 1.00 96.06 186 GLU A C 1
ATOM 1413 O O . GLU A 1 186 ? -0.187 6.697 -1.643 1.00 96.06 186 GLU A O 1
ATOM 1418 N N . LYS A 1 187 ? 2.052 6.542 -1.557 1.00 95.19 187 LYS A N 1
ATOM 1419 C CA . LYS A 1 187 ? 2.067 5.227 -0.898 1.00 95.19 187 LYS A CA 1
ATOM 1420 C C . LYS A 1 187 ? 1.372 5.264 0.470 1.00 95.19 187 LYS A C 1
ATOM 1422 O O . LYS A 1 187 ? 1.771 6.076 1.310 1.00 95.19 187 LYS A O 1
ATOM 1427 N N . PRO A 1 188 ? 0.407 4.369 0.755 1.00 95.75 188 PRO A N 1
ATOM 1428 C CA . PRO A 1 188 ? -0.324 4.394 2.015 1.00 95.75 188 PRO A CA 1
ATOM 1429 C C . PRO A 1 188 ? 0.619 4.215 3.212 1.00 95.75 188 PRO A C 1
ATOM 1431 O O . PRO A 1 188 ? 1.712 3.646 3.085 1.00 95.75 188 PRO A O 1
ATOM 1434 N N . SER A 1 189 ? 0.200 4.693 4.386 1.00 93.75 189 SER A N 1
ATOM 1435 C CA . SER A 1 189 ? 0.750 4.218 5.661 1.00 93.75 189 SER A CA 1
ATOM 1436 C C . SER A 1 189 ? 0.493 2.713 5.807 1.00 93.75 189 SER A C 1
ATOM 1438 O O . SER A 1 189 ? -0.365 2.140 5.132 1.00 93.75 189 SER A O 1
ATOM 1440 N N . GLU A 1 190 ? 1.236 2.040 6.686 1.00 91.25 190 GLU A N 1
ATOM 1441 C CA . GLU A 1 190 ? 0.793 0.712 7.115 1.00 91.25 190 GLU A CA 1
ATOM 1442 C C . GLU A 1 190 ? -0.519 0.852 7.875 1.00 91.25 190 GLU A C 1
ATOM 1444 O O . GLU A 1 190 ? -0.576 1.635 8.814 1.00 91.25 190 GLU A O 1
ATOM 1449 N N . ILE A 1 191 ? -1.540 0.091 7.492 1.00 93.50 191 ILE A N 1
ATOM 1450 C CA . ILE A 1 191 ? -2.839 0.067 8.167 1.00 93.50 191 ILE A CA 1
ATOM 1451 C C . ILE A 1 191 ? -2.958 -1.268 8.887 1.00 93.50 191 ILE A C 1
ATOM 1453 O O . ILE A 1 191 ? -2.740 -2.319 8.277 1.00 93.50 191 ILE A O 1
ATOM 1457 N N . PHE A 1 192 ? -3.343 -1.229 10.160 1.00 91.75 192 PHE A N 1
ATOM 1458 C CA . PHE A 1 192 ? -3.612 -2.435 10.936 1.00 91.75 192 PHE A CA 1
ATOM 1459 C C . PHE A 1 192 ? -4.988 -2.372 11.574 1.00 91.75 192 PHE A C 1
ATOM 1461 O O . PHE A 1 192 ? -5.370 -1.323 12.090 1.00 91.75 192 PHE A O 1
ATOM 1468 N N . THR A 1 193 ? -5.723 -3.483 11.569 1.00 93.31 193 THR A N 1
ATOM 1469 C CA . THR A 1 193 ? -7.065 -3.527 12.150 1.00 93.31 193 THR A CA 1
ATOM 1470 C C . THR A 1 193 ? -7.325 -4.756 13.003 1.00 93.31 193 THR A C 1
ATOM 1472 O O . THR A 1 193 ? -6.688 -5.800 12.865 1.00 93.31 193 THR A O 1
ATOM 1475 N N . VAL A 1 194 ? -8.312 -4.612 13.879 1.00 91.81 194 VAL A N 1
ATOM 1476 C CA . VAL A 1 194 ? -9.063 -5.711 14.485 1.00 91.81 194 VAL A CA 1
ATOM 1477 C C . VAL A 1 194 ? -10.519 -5.269 14.571 1.00 91.81 194 VAL A C 1
ATOM 1479 O O . VAL A 1 194 ? -10.787 -4.083 14.767 1.00 91.81 194 VAL A O 1
ATOM 1482 N N . ILE A 1 195 ? -11.466 -6.180 14.383 1.00 93.50 195 ILE A N 1
ATOM 1483 C CA . ILE A 1 195 ? -12.895 -5.858 14.342 1.00 93.50 195 ILE A CA 1
ATOM 1484 C C . ILE A 1 195 ? -13.718 -7.011 14.919 1.00 93.50 195 ILE A C 1
ATOM 1486 O O . ILE A 1 195 ? -13.228 -8.133 15.016 1.00 93.50 195 ILE A O 1
ATOM 1490 N N . ASP A 1 196 ? -14.952 -6.704 15.321 1.00 94.38 196 ASP A N 1
ATOM 1491 C CA . ASP A 1 196 ? -15.960 -7.645 15.825 1.00 94.38 196 ASP A CA 1
ATOM 1492 C C . ASP A 1 196 ? -15.603 -8.290 17.175 1.00 94.38 196 ASP A C 1
ATOM 1494 O O . ASP A 1 196 ? -16.084 -9.369 17.516 1.00 94.38 196 ASP A O 1
ATOM 1498 N N . VAL A 1 197 ? -14.796 -7.608 17.995 1.00 95.75 197 VAL A N 1
ATOM 1499 C CA . VAL A 1 197 ? -14.422 -8.107 19.326 1.00 95.75 197 VAL A CA 1
ATOM 1500 C C . VAL A 1 197 ? -15.532 -7.787 20.332 1.00 95.75 197 VAL A C 1
ATOM 1502 O O . VAL A 1 197 ? -15.789 -6.607 20.574 1.00 95.75 197 VAL A O 1
ATOM 1505 N N . PRO A 1 198 ? -16.193 -8.777 20.955 1.00 97.00 198 PRO A N 1
ATOM 1506 C CA . PRO A 1 198 ? -17.277 -8.515 21.898 1.00 97.00 198 PRO A CA 1
ATOM 1507 C C . PRO A 1 198 ? -16.761 -7.861 23.189 1.00 97.00 198 PRO A C 1
ATOM 1509 O O . PRO A 1 198 ? -15.771 -8.305 23.772 1.00 97.00 198 PRO A O 1
ATOM 1512 N N . VAL A 1 199 ? -17.454 -6.819 23.655 1.00 97.25 199 VAL A N 1
ATOM 1513 C CA . VAL A 1 199 ? -17.131 -6.073 24.882 1.00 97.25 199 VAL A CA 1
ATOM 1514 C C . VAL A 1 199 ? -18.411 -5.724 25.642 1.00 97.25 199 VAL A C 1
ATOM 1516 O O . VAL A 1 199 ? -19.326 -5.127 25.081 1.00 97.25 199 VAL A O 1
ATOM 1519 N N . SER A 1 200 ? -18.445 -6.023 26.942 1.00 97.31 200 SER A N 1
ATOM 1520 C CA . SER A 1 200 ? -19.544 -5.654 27.847 1.00 97.31 200 SER A CA 1
ATOM 1521 C C . SER A 1 200 ? -19.065 -4.665 28.906 1.00 97.31 200 SER A C 1
ATOM 1523 O O . SER A 1 200 ? -18.196 -4.994 29.712 1.00 97.31 200 SER A O 1
ATOM 1525 N N . ILE A 1 201 ? -19.657 -3.470 28.946 1.00 97.56 201 ILE A N 1
ATOM 1526 C CA . ILE A 1 201 ? -19.318 -2.405 29.900 1.00 97.56 201 ILE A CA 1
ATOM 1527 C C . ILE A 1 201 ? -20.386 -2.322 30.991 1.00 97.56 201 ILE A C 1
ATOM 1529 O O . ILE A 1 201 ? -21.568 -2.119 30.701 1.00 97.56 201 ILE A O 1
ATOM 1533 N N . LYS A 1 202 ? -19.965 -2.453 32.255 1.00 95.38 202 LYS A N 1
ATOM 1534 C CA . LYS A 1 202 ? -20.838 -2.456 33.441 1.00 95.38 202 LYS A CA 1
ATOM 1535 C C . LYS A 1 202 ? -20.417 -1.381 34.445 1.00 95.38 202 LYS A C 1
ATOM 1537 O O . LYS A 1 202 ? -19.233 -1.078 34.577 1.00 95.38 202 LYS A O 1
ATOM 1542 N N . GLY A 1 203 ? -21.393 -0.817 35.158 1.00 93.44 203 GLY A N 1
ATOM 1543 C CA . GLY A 1 203 ? -21.163 0.245 36.138 1.00 93.44 203 GLY A CA 1
ATOM 1544 C C . GLY A 1 203 ? -20.242 -0.209 37.270 1.00 93.44 203 GLY A C 1
ATOM 1545 O O . GLY A 1 203 ? -20.399 -1.305 37.808 1.00 93.44 203 GLY A O 1
ATOM 1546 N N . GLY A 1 204 ? -19.259 0.628 37.611 1.00 86.50 204 GLY A N 1
ATOM 1547 C CA . GLY A 1 204 ? -18.303 0.363 38.693 1.00 86.50 204 GLY A CA 1
ATOM 1548 C C . GLY A 1 204 ? -17.334 -0.802 38.444 1.00 86.50 204 GLY A C 1
ATOM 1549 O O . GLY A 1 204 ? -16.640 -1.208 39.374 1.00 86.50 204 GLY A O 1
ATOM 1550 N N . GLN A 1 205 ? -17.281 -1.347 37.224 1.00 91.38 205 GLN A N 1
ATOM 1551 C CA . GLN A 1 205 ? -16.388 -2.443 36.843 1.00 91.38 205 GLN A CA 1
ATOM 1552 C C . GLN A 1 205 ? -15.434 -2.008 35.726 1.00 91.38 205 GLN A C 1
ATOM 1554 O O . GLN A 1 205 ? -15.774 -1.175 34.882 1.00 91.38 205 GLN A O 1
ATOM 1559 N N . THR A 1 206 ? -14.248 -2.617 35.710 1.00 96.25 206 THR A N 1
ATOM 1560 C CA . THR A 1 206 ? -13.334 -2.565 34.567 1.00 96.25 206 THR A CA 1
ATOM 1561 C C . THR A 1 206 ? -13.582 -3.789 33.697 1.00 96.25 206 THR A C 1
ATOM 1563 O O . THR A 1 206 ? -13.497 -4.916 34.177 1.00 96.25 206 THR A O 1
ATOM 1566 N N . ALA A 1 207 ? -13.904 -3.568 32.427 1.00 96.94 207 ALA A N 1
ATOM 1567 C CA . ALA A 1 207 ? -13.951 -4.613 31.420 1.00 96.94 207 ALA A CA 1
ATOM 1568 C C . ALA A 1 207 ? -12.549 -4.791 30.830 1.00 96.94 207 ALA A C 1
ATOM 1570 O O . ALA A 1 207 ? -12.044 -3.892 30.162 1.00 96.94 207 ALA A O 1
ATOM 1571 N N . ASP A 1 208 ? -11.918 -5.934 31.075 1.00 96.38 208 ASP A N 1
ATOM 1572 C CA . ASP A 1 208 ? -10.644 -6.285 30.454 1.00 96.38 208 ASP A CA 1
ATOM 1573 C C . ASP A 1 208 ? -10.888 -6.925 29.080 1.00 96.38 208 ASP A C 1
ATOM 1575 O O . ASP A 1 208 ? -11.594 -7.929 28.969 1.00 96.38 208 ASP A O 1
ATOM 1579 N N . VAL A 1 209 ? -10.287 -6.367 28.027 1.00 94.31 209 VAL A N 1
ATOM 1580 C CA . VAL A 1 209 ? -10.346 -6.908 26.665 1.00 94.31 209 VAL A CA 1
ATOM 1581 C C . VAL A 1 209 ? -8.946 -7.132 26.104 1.00 94.31 209 VAL A C 1
ATOM 1583 O O . VAL A 1 209 ? -8.045 -6.298 26.225 1.00 94.31 209 VAL A O 1
ATOM 1586 N N . LYS A 1 210 ? -8.784 -8.269 25.430 1.00 91.12 210 LYS A N 1
ATOM 1587 C CA . LYS A 1 210 ? -7.635 -8.576 24.578 1.00 91.12 210 LYS A CA 1
ATOM 1588 C C . LYS A 1 210 ? -8.172 -8.813 23.168 1.00 91.12 210 LYS A C 1
ATOM 1590 O O . LYS A 1 210 ? -8.602 -9.928 22.889 1.00 91.12 210 LYS A O 1
ATOM 1595 N N . PRO A 1 211 ? -8.211 -7.780 22.305 1.00 81.94 211 PRO A N 1
ATOM 1596 C CA . PRO A 1 211 ? -8.822 -7.864 20.977 1.00 81.94 211 PRO A CA 1
ATOM 1597 C C . PRO A 1 211 ? -8.202 -8.917 20.048 1.00 81.94 211 PRO A C 1
ATOM 1599 O O . PRO A 1 211 ? -8.795 -9.257 19.032 1.00 81.94 211 PRO A O 1
ATOM 1602 N N . GLY A 1 212 ? -7.028 -9.442 20.399 1.00 76.88 212 GLY A N 1
ATOM 1603 C CA . GLY A 1 212 ? -6.160 -10.162 19.481 1.00 76.88 212 GLY A CA 1
ATOM 1604 C C . GLY A 1 212 ? -5.195 -9.196 18.801 1.00 76.88 212 GLY A C 1
ATOM 1605 O O . GLY A 1 212 ? -5.285 -7.976 18.964 1.00 76.88 212 GLY A O 1
ATOM 1606 N N . ALA A 1 213 ? -4.241 -9.758 18.069 1.00 81.31 213 ALA A N 1
ATOM 1607 C CA . ALA A 1 213 ? -3.233 -8.972 17.385 1.00 81.31 213 ALA A CA 1
ATOM 1608 C C . ALA A 1 213 ? -3.841 -8.158 16.240 1.00 81.31 213 ALA A C 1
ATOM 1610 O O . ALA A 1 213 ? -4.642 -8.669 15.451 1.00 81.31 213 ALA A O 1
ATOM 1611 N N . LEU A 1 214 ? -3.410 -6.904 16.120 1.00 84.38 214 LEU A N 1
ATOM 1612 C CA . LEU A 1 214 ? -3.730 -6.069 14.973 1.00 84.38 214 LEU A CA 1
ATOM 1613 C C . LEU A 1 214 ? -3.187 -6.723 13.692 1.00 84.38 214 LEU A C 1
ATOM 1615 O O . LEU A 1 214 ? -2.000 -7.045 13.592 1.00 84.38 214 LEU A O 1
ATOM 1619 N N . LYS A 1 215 ? -4.065 -6.918 12.704 1.00 85.12 215 LYS A N 1
ATOM 1620 C CA . LYS A 1 215 ? -3.739 -7.551 11.421 1.00 85.12 215 LYS A CA 1
ATOM 1621 C C . LYS A 1 215 ? -3.495 -6.476 10.367 1.00 85.12 215 LYS A C 1
ATOM 1623 O O . LYS A 1 215 ? -4.269 -5.529 10.262 1.00 85.12 215 LYS A O 1
ATOM 1628 N N . ARG A 1 216 ? -2.412 -6.604 9.599 1.00 88.94 216 ARG A N 1
ATOM 1629 C CA . ARG A 1 216 ? -2.071 -5.656 8.529 1.00 88.94 216 ARG A CA 1
ATOM 1630 C C . ARG A 1 216 ? -3.058 -5.780 7.365 1.00 88.94 216 ARG A C 1
ATOM 1632 O O . ARG A 1 216 ? -3.385 -6.890 6.953 1.00 88.94 216 ARG A O 1
ATOM 1639 N N . GLU A 1 217 ? -3.486 -4.644 6.820 1.00 91.50 217 GLU A N 1
ATOM 1640 C CA . GLU A 1 217 ? -4.472 -4.562 5.728 1.00 91.50 217 GLU A CA 1
ATOM 1641 C C . GLU A 1 217 ? -3.873 -4.206 4.366 1.00 91.50 217 GLU A C 1
ATOM 1643 O O . GLU A 1 217 ? -4.541 -4.337 3.345 1.00 91.50 217 GLU A O 1
ATOM 1648 N N . ILE A 1 218 ? -2.613 -3.777 4.339 1.00 92.75 218 ILE A N 1
ATOM 1649 C CA . ILE A 1 218 ? -1.886 -3.470 3.104 1.00 92.75 218 ILE A CA 1
ATOM 1650 C C . ILE A 1 218 ? -1.015 -4.654 2.651 1.00 92.75 218 ILE A C 1
ATOM 1652 O O . ILE A 1 218 ? -0.731 -5.560 3.442 1.00 92.75 218 ILE A O 1
ATOM 1656 N N . SER A 1 219 ? -0.556 -4.622 1.400 1.00 92.88 219 SER A N 1
ATOM 1657 C CA . SER A 1 219 ? 0.451 -5.533 0.840 1.00 92.88 219 SER A CA 1
ATOM 1658 C C . SER A 1 219 ? 1.763 -4.789 0.587 1.00 92.88 219 SER A C 1
ATOM 1660 O O . SER A 1 219 ? 1.775 -3.564 0.427 1.00 92.88 219 SER A O 1
ATOM 1662 N N . LEU A 1 220 ? 2.868 -5.531 0.511 1.00 94.50 220 LEU A N 1
ATOM 1663 C CA . LEU A 1 220 ? 4.142 -5.032 0.007 1.00 94.50 220 LEU A CA 1
ATOM 1664 C C . LEU A 1 220 ? 4.420 -5.604 -1.382 1.00 94.50 220 LEU A C 1
ATOM 1666 O O . LEU A 1 220 ? 4.519 -6.818 -1.552 1.00 94.50 220 LEU A O 1
ATOM 1670 N N . MET A 1 221 ? 4.579 -4.728 -2.366 1.00 97.19 221 MET A N 1
ATOM 1671 C CA . MET A 1 221 ? 5.140 -5.060 -3.668 1.00 97.19 221 MET A CA 1
ATOM 1672 C C . MET A 1 221 ? 6.639 -4.763 -3.630 1.00 97.19 221 MET A C 1
ATOM 1674 O O . MET A 1 221 ? 7.046 -3.603 -3.645 1.00 97.19 221 MET A O 1
ATOM 1678 N N . ARG A 1 222 ? 7.460 -5.811 -3.585 1.00 97.06 222 ARG A N 1
ATOM 1679 C CA . ARG A 1 222 ? 8.914 -5.706 -3.694 1.00 97.06 222 ARG A CA 1
ATOM 1680 C C . ARG A 1 222 ? 9.312 -5.815 -5.151 1.00 97.06 222 ARG A C 1
ATOM 1682 O O . ARG A 1 222 ? 9.388 -6.905 -5.710 1.00 97.06 222 ARG A O 1
ATOM 1689 N N . THR A 1 223 ? 9.570 -4.681 -5.773 1.00 97.31 223 THR A N 1
ATOM 1690 C CA . THR A 1 223 ? 10.109 -4.650 -7.132 1.00 97.31 223 THR A CA 1
ATOM 1691 C C . THR A 1 223 ? 11.599 -4.942 -7.097 1.00 97.31 223 THR A C 1
ATOM 1693 O O . THR A 1 223 ? 12.323 -4.369 -6.285 1.00 97.31 223 THR A O 1
ATOM 1696 N N . ARG A 1 224 ? 12.066 -5.831 -7.972 1.00 96.75 224 ARG A N 1
ATOM 1697 C CA . ARG A 1 224 ? 13.492 -6.075 -8.193 1.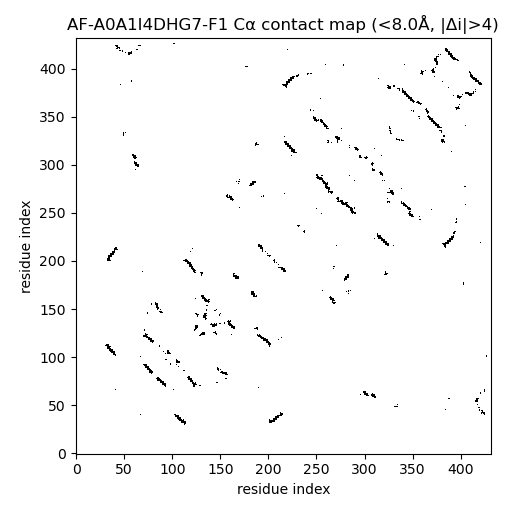00 96.75 224 ARG A CA 1
ATOM 1698 C C . ARG A 1 224 ? 13.788 -5.999 -9.672 1.00 96.75 224 ARG A C 1
ATOM 1700 O O . ARG A 1 224 ? 13.020 -6.524 -10.469 1.00 96.75 224 ARG A O 1
ATOM 1707 N N . PHE A 1 225 ? 14.890 -5.372 -10.041 1.00 95.81 225 PHE A N 1
ATOM 1708 C CA . PHE A 1 225 ? 15.179 -5.027 -11.421 1.00 95.81 225 PHE A CA 1
ATOM 1709 C C . PHE A 1 225 ? 16.456 -5.698 -11.889 1.00 95.81 225 PHE A C 1
ATOM 1711 O O . PHE A 1 225 ? 17.532 -5.489 -11.328 1.00 95.81 225 PHE A O 1
ATOM 1718 N N . ASP A 1 226 ? 16.328 -6.462 -12.964 1.00 93.56 226 ASP A N 1
ATOM 1719 C CA . ASP A 1 226 ? 17.454 -6.850 -13.786 1.00 93.56 226 ASP A CA 1
ATOM 1720 C C . ASP A 1 226 ? 17.682 -5.754 -14.825 1.00 93.56 226 ASP A C 1
ATOM 1722 O O . ASP A 1 226 ? 17.082 -5.722 -15.914 1.00 93.56 226 ASP A O 1
ATOM 1726 N N . ILE A 1 227 ? 18.567 -4.828 -14.445 1.00 89.00 227 ILE A N 1
ATOM 1727 C CA . ILE A 1 227 ? 19.001 -3.741 -15.313 1.00 89.00 227 ILE A CA 1
ATOM 1728 C C . ILE A 1 227 ? 20.196 -4.120 -16.212 1.00 89.00 227 ILE A C 1
ATOM 1730 O O . ILE A 1 227 ? 20.821 -3.239 -16.800 1.00 89.00 227 ILE A O 1
ATOM 1734 N N . THR A 1 228 ? 20.513 -5.413 -16.365 1.00 81.56 228 THR A N 1
ATOM 1735 C CA . THR A 1 228 ? 21.707 -5.868 -17.105 1.00 81.56 228 THR A CA 1
ATOM 1736 C C . THR A 1 228 ? 21.399 -6.808 -18.270 1.00 81.56 228 THR A C 1
ATOM 1738 O O . THR A 1 228 ? 21.982 -6.665 -19.347 1.00 81.56 228 THR A O 1
ATOM 1741 N N . THR A 1 229 ? 20.420 -7.696 -18.116 1.00 81.69 229 THR A N 1
ATOM 1742 C CA . THR A 1 229 ? 20.027 -8.661 -19.146 1.00 81.69 229 THR A CA 1
ATOM 1743 C C . THR A 1 229 ? 19.139 -8.008 -20.202 1.00 81.69 229 THR A C 1
ATOM 1745 O O . THR A 1 229 ? 18.360 -7.108 -19.892 1.00 81.69 229 THR A O 1
ATOM 1748 N N . VAL A 1 230 ? 19.267 -8.464 -21.450 1.00 74.38 230 VAL A N 1
ATOM 1749 C CA . VAL A 1 230 ? 18.390 -8.147 -22.587 1.00 74.38 230 VAL A CA 1
ATOM 1750 C C . VAL A 1 230 ? 17.956 -9.485 -23.183 1.00 74.38 230 VAL A C 1
ATOM 1752 O O . VAL A 1 230 ? 18.815 -10.295 -23.528 1.00 74.38 230 VAL A O 1
ATOM 1755 N N . LEU A 1 231 ? 16.648 -9.751 -23.240 1.00 70.62 231 LEU A N 1
ATOM 1756 C CA . LEU A 1 231 ? 16.122 -11.106 -23.467 1.00 70.62 231 LEU A CA 1
ATOM 1757 C C . LEU A 1 231 ? 15.458 -11.343 -24.834 1.00 70.62 231 LEU A C 1
ATOM 1759 O O . LEU A 1 231 ? 15.265 -12.505 -25.180 1.00 70.62 231 LEU A O 1
ATOM 1763 N N . ASP A 1 232 ? 15.123 -10.303 -25.603 1.00 67.94 232 ASP A N 1
ATOM 1764 C CA . ASP A 1 232 ? 14.369 -10.450 -26.857 1.00 67.94 232 ASP A CA 1
ATOM 1765 C C . ASP A 1 232 ? 15.165 -9.953 -28.077 1.00 67.94 232 ASP A C 1
ATOM 1767 O O . ASP A 1 232 ? 15.864 -8.940 -28.011 1.00 67.94 232 ASP A O 1
ATOM 1771 N N . GLY A 1 233 ? 15.009 -10.664 -29.198 1.00 75.50 233 GLY A N 1
ATOM 1772 C CA . GLY A 1 233 ? 15.487 -10.260 -30.522 1.00 75.50 233 GLY A CA 1
ATOM 1773 C C . GLY A 1 233 ? 16.580 -11.146 -31.128 1.00 75.50 233 GLY A C 1
ATOM 1774 O O . GLY A 1 233 ? 17.071 -12.098 -30.515 1.00 75.50 233 GLY A O 1
ATOM 1775 N N . THR A 1 234 ? 16.958 -10.842 -32.368 1.00 86.44 234 THR A N 1
ATOM 1776 C CA . THR A 1 234 ? 18.147 -11.410 -33.016 1.00 86.44 234 THR A CA 1
ATOM 1777 C C . THR A 1 234 ? 19.421 -10.956 -32.286 1.00 86.44 234 THR A C 1
ATOM 1779 O O . THR A 1 234 ? 19.392 -9.974 -31.541 1.00 86.44 234 THR A O 1
ATOM 1782 N N . PRO A 1 235 ? 20.576 -11.617 -32.487 1.00 87.69 235 PRO A N 1
ATOM 1783 C CA . PRO A 1 235 ? 21.840 -11.164 -31.902 1.00 87.69 235 PRO A CA 1
ATOM 1784 C C . PRO A 1 235 ? 22.153 -9.683 -32.176 1.00 87.69 235 PRO A C 1
ATOM 1786 O O . PRO A 1 235 ? 22.710 -9.001 -31.317 1.00 87.69 235 PRO A O 1
ATOM 1789 N N . GLU A 1 236 ? 21.763 -9.174 -33.345 1.00 85.94 236 GLU A N 1
ATOM 1790 C CA . GLU A 1 236 ? 21.909 -7.769 -33.725 1.00 85.94 236 GLU A CA 1
ATOM 1791 C C . GLU A 1 236 ? 20.977 -6.852 -32.922 1.00 85.94 236 GLU A C 1
ATOM 1793 O O . GLU A 1 236 ? 21.421 -5.811 -32.440 1.00 85.94 236 GLU A O 1
ATOM 1798 N N . GLU A 1 237 ? 19.712 -7.241 -32.738 1.00 83.56 237 GLU A N 1
ATOM 1799 C CA . GLU A 1 237 ? 18.738 -6.497 -31.926 1.00 83.56 237 GLU A CA 1
ATOM 1800 C C . GLU A 1 237 ? 19.163 -6.458 -30.455 1.00 83.56 237 GLU A C 1
ATOM 1802 O O . GLU A 1 237 ? 19.173 -5.395 -29.834 1.00 83.56 237 GLU A O 1
ATOM 1807 N N . VAL A 1 238 ? 19.622 -7.589 -29.916 1.00 84.06 238 VAL A N 1
ATOM 1808 C CA . VAL A 1 238 ? 20.141 -7.686 -28.546 1.00 84.06 238 VAL A CA 1
ATOM 1809 C C . VAL A 1 238 ? 21.372 -6.796 -28.361 1.00 84.06 238 VAL A C 1
ATOM 1811 O O . VAL A 1 238 ? 21.448 -6.046 -27.384 1.00 84.06 238 VAL A O 1
ATOM 1814 N N . ALA A 1 239 ? 22.329 -6.837 -29.295 1.00 86.12 239 ALA A N 1
ATOM 1815 C CA . ALA A 1 239 ? 23.510 -5.975 -29.253 1.00 86.12 239 ALA A CA 1
ATOM 1816 C C . ALA A 1 239 ? 23.129 -4.488 -29.325 1.00 86.12 239 ALA A C 1
ATOM 1818 O O . ALA A 1 239 ? 23.668 -3.671 -28.576 1.00 86.12 239 ALA A O 1
ATOM 1819 N N . PHE A 1 240 ? 22.164 -4.148 -30.180 1.00 85.25 240 PHE A N 1
ATOM 1820 C CA . PHE A 1 240 ? 21.632 -2.798 -30.310 1.00 85.25 240 PHE A CA 1
ATOM 1821 C C . PHE A 1 240 ? 20.969 -2.309 -29.014 1.00 85.25 240 PHE A C 1
ATOM 1823 O O . PHE A 1 240 ? 21.275 -1.208 -28.548 1.00 85.25 240 PHE A O 1
ATOM 1830 N N . TYR A 1 241 ? 20.094 -3.106 -28.397 1.00 84.81 241 TYR A N 1
ATOM 1831 C CA . TYR A 1 241 ? 19.435 -2.723 -27.147 1.00 84.81 241 TYR A CA 1
ATOM 1832 C C . TYR A 1 241 ? 20.434 -2.587 -26.004 1.00 84.81 241 TYR A C 1
ATOM 1834 O O . TYR A 1 241 ? 20.350 -1.625 -25.243 1.00 84.81 241 TYR A O 1
ATOM 1842 N N . LYS A 1 242 ? 21.414 -3.494 -25.915 1.00 84.50 242 LYS A N 1
ATOM 1843 C CA . LYS A 1 242 ? 22.474 -3.419 -24.907 1.00 84.50 242 LYS A CA 1
ATOM 1844 C C . LYS A 1 242 ? 23.272 -2.118 -25.024 1.00 84.50 242 LYS A C 1
ATOM 1846 O O . LYS A 1 242 ? 23.411 -1.415 -24.030 1.00 84.50 242 LYS A O 1
ATOM 1851 N N . ALA A 1 243 ? 23.714 -1.765 -26.232 1.00 84.75 243 ALA A N 1
ATOM 1852 C CA . ALA A 1 243 ? 24.478 -0.540 -26.470 1.00 84.75 243 ALA A CA 1
ATOM 1853 C C . ALA A 1 243 ? 23.674 0.738 -26.169 1.00 84.75 243 ALA A C 1
ATOM 1855 O O . ALA A 1 243 ? 24.222 1.699 -25.639 1.00 84.75 243 ALA A O 1
ATOM 1856 N N . ASN A 1 244 ? 22.372 0.769 -26.481 1.00 86.44 244 ASN A N 1
ATOM 1857 C CA . ASN A 1 244 ? 21.531 1.914 -26.111 1.00 86.44 244 ASN A CA 1
ATOM 1858 C C . ASN A 1 244 ? 21.354 2.002 -24.593 1.00 86.44 244 ASN A C 1
ATOM 1860 O O . ASN A 1 244 ? 21.426 3.087 -24.029 1.00 86.44 244 ASN A O 1
ATOM 1864 N N . ARG A 1 245 ? 21.150 0.871 -23.916 1.00 83.25 245 ARG A N 1
ATOM 1865 C CA . ARG A 1 245 ? 20.913 0.839 -22.472 1.00 83.25 245 ARG A CA 1
ATOM 1866 C C . ARG A 1 245 ? 22.086 1.356 -21.643 1.00 83.25 245 ARG A C 1
ATOM 1868 O O . ARG A 1 245 ? 21.847 1.927 -20.591 1.00 83.25 245 ARG A O 1
ATOM 1875 N N . GLU A 1 246 ? 23.322 1.196 -22.106 1.00 86.75 246 GLU A N 1
ATOM 1876 C CA . GLU A 1 246 ? 24.507 1.756 -21.432 1.00 86.75 246 GLU A CA 1
ATOM 1877 C C . GLU A 1 246 ? 24.449 3.290 -21.294 1.00 86.75 246 GLU A C 1
ATOM 1879 O O . GLU A 1 246 ? 25.150 3.851 -20.462 1.00 86.75 246 GLU A O 1
ATOM 1884 N N . LYS A 1 247 ? 23.570 3.957 -22.055 1.00 92.19 247 LYS A N 1
ATOM 1885 C CA . LYS A 1 247 ? 23.290 5.400 -21.978 1.00 92.19 247 LYS A CA 1
ATOM 1886 C C . LYS A 1 247 ? 22.150 5.759 -21.022 1.00 92.19 247 LYS A C 1
ATOM 1888 O O . LYS A 1 247 ? 21.741 6.913 -20.949 1.00 92.19 247 LYS A O 1
ATOM 1893 N N . VAL A 1 248 ? 21.549 4.766 -20.370 1.00 93.88 248 VAL A N 1
ATOM 1894 C CA . VAL A 1 248 ? 20.430 4.966 -19.451 1.00 93.88 248 VAL A CA 1
ATOM 1895 C C . VAL A 1 248 ? 20.959 5.026 -18.029 1.00 93.88 248 VAL A C 1
ATOM 1897 O O . VAL A 1 248 ? 21.506 4.048 -17.522 1.00 93.88 248 VAL A O 1
ATOM 1900 N N . ASP A 1 249 ? 20.704 6.148 -17.377 1.00 94.19 249 ASP A N 1
ATOM 1901 C CA . ASP A 1 249 ? 20.968 6.365 -15.969 1.00 94.19 249 ASP A CA 1
ATOM 1902 C C . ASP A 1 249 ? 19.685 6.185 -15.140 1.00 94.19 249 ASP A C 1
ATOM 1904 O O . ASP A 1 249 ? 18.652 6.831 -15.363 1.00 94.19 249 ASP A O 1
ATOM 1908 N N . PHE A 1 250 ? 19.756 5.269 -14.175 1.00 94.75 250 PHE A N 1
ATOM 1909 C CA . PHE A 1 250 ? 18.681 4.972 -13.231 1.00 94.75 250 PHE A CA 1
ATOM 1910 C C . PHE A 1 250 ? 18.792 5.813 -11.952 1.00 94.75 250 PHE A C 1
ATOM 1912 O O . PHE A 1 250 ? 17.797 5.958 -11.242 1.00 94.75 250 PHE A O 1
ATOM 1919 N N . ASP A 1 251 ? 19.935 6.440 -11.694 1.00 94.38 251 ASP A N 1
ATOM 1920 C CA . ASP A 1 251 ? 20.269 7.114 -10.440 1.00 94.38 251 ASP A CA 1
ATOM 1921 C C . ASP A 1 251 ? 20.076 8.639 -10.559 1.00 94.38 251 ASP A C 1
ATOM 1923 O O . ASP A 1 251 ? 20.911 9.441 -10.147 1.00 94.38 251 ASP A O 1
ATOM 1927 N N . THR A 1 252 ? 18.941 9.060 -11.137 1.00 93.00 252 THR A N 1
ATOM 1928 C CA . THR A 1 252 ? 18.645 10.477 -11.427 1.00 93.00 252 THR A CA 1
ATOM 1929 C C . THR A 1 252 ? 17.375 10.982 -10.753 1.00 93.00 252 THR A C 1
ATOM 1931 O O . THR A 1 252 ? 16.422 10.232 -10.543 1.00 93.00 252 THR A O 1
ATOM 1934 N N . ASP A 1 253 ? 17.282 12.300 -10.550 1.00 90.31 253 ASP A N 1
ATOM 1935 C CA . ASP A 1 253 ? 16.061 12.963 -10.062 1.00 90.31 253 ASP A CA 1
ATOM 1936 C C . ASP A 1 253 ? 14.837 12.760 -10.971 1.00 90.31 253 ASP A C 1
ATOM 1938 O O . ASP A 1 253 ? 13.689 12.949 -10.560 1.00 90.31 253 ASP A O 1
ATOM 1942 N N . SER A 1 254 ? 15.069 12.366 -12.225 1.00 88.56 254 SER A N 1
ATOM 1943 C CA . SER A 1 254 ? 13.999 12.054 -13.164 1.00 88.56 254 SER A CA 1
ATOM 1944 C C . SER A 1 254 ? 13.455 10.640 -12.986 1.00 88.56 254 SER A C 1
ATOM 1946 O O . SER A 1 254 ? 12.322 10.395 -13.391 1.00 88.56 254 SER A O 1
ATOM 1948 N N . SER A 1 255 ? 14.190 9.716 -12.379 1.00 94.19 255 SER A N 1
ATOM 1949 C CA . SER A 1 255 ? 13.740 8.338 -12.201 1.00 94.19 255 SER A CA 1
ATOM 1950 C C . SER A 1 255 ? 12.437 8.253 -11.407 1.00 94.19 255 SER A C 1
ATOM 1952 O O . SER A 1 255 ? 12.217 9.012 -10.461 1.00 94.19 255 SER A O 1
ATOM 1954 N N . PHE A 1 256 ? 11.550 7.339 -11.806 1.00 95.50 256 PHE A N 1
ATOM 1955 C CA . PHE A 1 256 ? 10.342 7.041 -11.039 1.00 95.50 256 PHE A CA 1
ATOM 1956 C C . PHE A 1 256 ? 9.814 5.628 -11.278 1.00 95.50 256 PHE A C 1
ATOM 1958 O O . PHE A 1 256 ? 10.038 5.029 -12.330 1.00 95.50 256 PHE A O 1
ATOM 1965 N N . ILE A 1 257 ? 9.014 5.157 -10.323 1.00 97.19 257 ILE A N 1
ATOM 1966 C CA . ILE A 1 257 ? 8.136 3.993 -10.447 1.00 97.19 257 ILE A CA 1
ATOM 1967 C C . ILE A 1 257 ? 6.711 4.457 -10.153 1.00 97.19 257 ILE A C 1
ATOM 1969 O O . ILE A 1 257 ? 6.458 5.107 -9.133 1.00 97.19 257 ILE A O 1
ATOM 1973 N N . VAL A 1 258 ? 5.771 4.109 -11.030 1.00 95.69 258 VAL A N 1
ATOM 1974 C CA . VAL A 1 258 ? 4.341 4.337 -10.811 1.00 95.69 258 VAL A CA 1
ATOM 1975 C C . VAL A 1 258 ? 3.523 3.076 -11.071 1.00 95.69 258 VAL A C 1
ATOM 1977 O O . VAL A 1 258 ? 3.909 2.232 -11.879 1.00 95.69 258 VAL A O 1
ATOM 1980 N N . VAL A 1 259 ? 2.382 2.951 -10.390 1.00 95.94 259 VAL A N 1
ATOM 1981 C CA . VAL A 1 259 ? 1.467 1.805 -10.522 1.00 95.94 259 VAL A CA 1
ATOM 1982 C C . VAL A 1 259 ? 0.043 2.302 -10.769 1.00 95.94 259 VAL A C 1
ATOM 1984 O O . VAL A 1 259 ? -0.438 3.157 -10.032 1.00 95.94 259 VAL A O 1
ATOM 1987 N N . GLN A 1 260 ? -0.632 1.791 -11.798 1.00 93.25 260 GLN A N 1
ATOM 1988 C CA . GLN A 1 260 ? -2.025 2.126 -12.132 1.00 93.25 260 GLN A CA 1
ATOM 1989 C C . GLN A 1 260 ? -2.999 1.016 -11.721 1.00 93.25 260 GLN 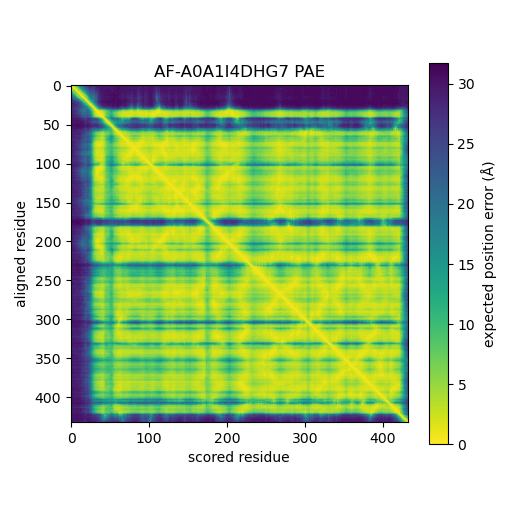A C 1
ATOM 1991 O O . GLN A 1 260 ? -2.568 -0.048 -11.275 1.00 93.25 260 GLN A O 1
ATOM 1996 N N . CYS A 1 261 ? -4.299 1.258 -11.938 1.00 92.25 261 CYS A N 1
ATOM 1997 C CA . CYS A 1 261 ? -5.402 0.332 -11.638 1.00 92.25 261 CYS A CA 1
ATOM 1998 C C . CYS A 1 261 ? -5.595 0.128 -10.131 1.00 92.25 261 CYS A C 1
ATOM 2000 O O . CYS A 1 261 ? -5.745 -0.992 -9.643 1.00 92.25 261 CYS A O 1
ATOM 2002 N N . LEU A 1 262 ? -5.547 1.224 -9.371 1.00 95.12 262 LEU A N 1
ATOM 2003 C CA . LEU A 1 262 ? -5.619 1.149 -7.918 1.00 95.12 262 LEU A CA 1
ATOM 2004 C C . LEU A 1 262 ? -7.049 0.871 -7.433 1.00 95.12 262 LEU A C 1
ATOM 2006 O O . LEU A 1 262 ? -7.993 1.466 -7.964 1.00 95.12 262 LEU A O 1
ATOM 2010 N N . PRO A 1 263 ? -7.209 0.056 -6.375 1.00 95.12 263 PRO A N 1
ATOM 2011 C CA . PRO A 1 263 ? -8.449 -0.028 -5.616 1.00 95.12 263 PRO A CA 1
ATOM 2012 C C . PRO A 1 263 ? -8.873 1.342 -5.091 1.00 95.12 263 PRO A C 1
ATOM 2014 O O . PRO A 1 263 ? -8.030 2.176 -4.748 1.00 95.12 263 PRO A O 1
ATOM 2017 N N . LYS A 1 264 ? -10.184 1.566 -4.981 1.00 94.00 264 LYS A N 1
ATOM 2018 C CA . LYS A 1 264 ? -10.711 2.876 -4.573 1.00 94.00 264 LYS A CA 1
ATOM 2019 C C . LYS A 1 264 ? -10.614 3.192 -3.087 1.00 94.00 264 LYS A C 1
ATOM 2021 O O . LYS A 1 264 ? -10.557 4.367 -2.771 1.00 94.00 264 LYS A O 1
ATOM 2026 N N . TYR A 1 265 ? -10.729 2.211 -2.193 1.00 96.88 265 TYR A N 1
ATOM 2027 C CA . TYR A 1 265 ? -10.689 2.432 -0.742 1.00 96.88 265 TYR A CA 1
ATOM 2028 C C . TYR A 1 265 ? -10.643 1.110 0.029 1.00 96.88 265 TYR A C 1
ATOM 2030 O O . TYR A 1 265 ? -11.086 0.069 -0.452 1.00 96.88 265 TYR A O 1
ATOM 2038 N N . PHE A 1 266 ? -10.197 1.190 1.276 1.00 97.69 266 PHE A N 1
ATOM 2039 C CA . PHE A 1 266 ? -10.376 0.185 2.314 1.00 97.69 266 PHE A CA 1
ATOM 2040 C C . PHE A 1 266 ? -11.548 0.577 3.228 1.00 97.69 266 PHE A C 1
ATOM 2042 O O . PHE A 1 266 ? -11.605 1.696 3.731 1.00 97.69 266 PHE A O 1
ATOM 2049 N N . SER A 1 267 ? -12.481 -0.340 3.471 1.00 97.25 267 SER A N 1
ATOM 2050 C CA . SER A 1 267 ? -13.558 -0.212 4.458 1.00 97.25 267 SER A CA 1
ATOM 2051 C C . SER A 1 267 ? -13.165 -0.917 5.752 1.00 97.25 267 SER A C 1
ATOM 2053 O O . SER A 1 267 ? -12.764 -2.080 5.727 1.00 97.25 267 SER A O 1
ATOM 2055 N N . LEU A 1 268 ? -13.349 -0.262 6.903 1.00 96.25 268 LEU A N 1
ATOM 2056 C CA . LEU A 1 268 ? -13.063 -0.907 8.188 1.00 96.25 268 LEU A CA 1
ATOM 2057 C C . LEU A 1 268 ? -13.956 -2.136 8.428 1.00 96.25 268 LEU A C 1
ATOM 2059 O O .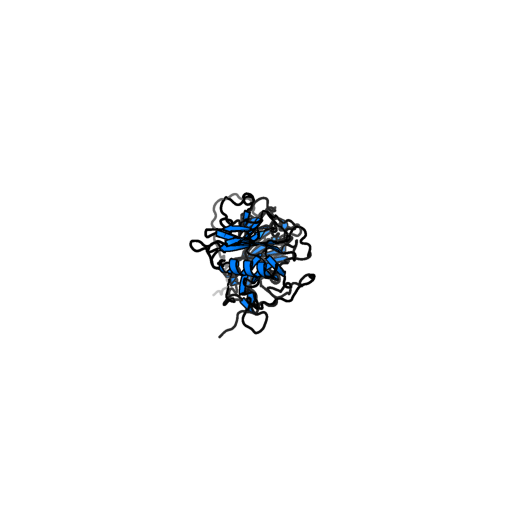 LEU A 1 268 ? -13.481 -3.142 8.952 1.00 96.25 268 LEU A O 1
ATOM 2063 N N . ALA A 1 269 ? -15.221 -2.086 8.005 1.00 94.38 269 ALA A N 1
ATOM 2064 C CA . ALA A 1 269 ? -16.134 -3.219 8.120 1.00 94.38 269 ALA A CA 1
ATOM 2065 C C . ALA A 1 269 ? -15.815 -4.327 7.107 1.00 94.38 269 ALA A C 1
ATOM 2067 O O . ALA A 1 269 ? -15.688 -5.490 7.478 1.00 94.38 269 ALA A O 1
ATOM 2068 N N . ASN A 1 270 ? -15.650 -3.960 5.833 1.00 92.75 270 ASN A N 1
ATOM 2069 C CA . ASN A 1 270 ? -15.698 -4.927 4.732 1.00 92.75 270 ASN A CA 1
ATOM 2070 C C . ASN A 1 270 ? -14.332 -5.272 4.126 1.00 92.75 270 ASN A C 1
ATOM 2072 O O . ASN A 1 270 ? -14.261 -6.152 3.278 1.00 92.75 270 ASN A O 1
ATOM 2076 N N . GLY A 1 271 ? -13.250 -4.608 4.530 1.00 93.94 271 GLY A N 1
ATOM 2077 C CA . GLY A 1 271 ? -11.950 -4.760 3.884 1.00 93.94 271 GLY A CA 1
ATOM 2078 C C . GLY A 1 271 ? -11.844 -3.961 2.585 1.00 93.94 271 GLY A C 1
ATOM 2079 O O . GLY A 1 271 ? -12.464 -2.910 2.428 1.00 93.94 271 GLY A O 1
ATOM 2080 N N . MET A 1 272 ? -11.015 -4.429 1.658 1.00 95.31 272 MET A N 1
ATOM 2081 C CA . MET A 1 272 ? -10.722 -3.716 0.420 1.00 95.31 272 MET A CA 1
ATOM 2082 C C . MET A 1 272 ? -11.929 -3.651 -0.525 1.00 95.31 272 MET A C 1
ATOM 2084 O O . MET A 1 272 ? -12.666 -4.627 -0.680 1.00 95.31 272 MET A O 1
ATOM 2088 N N . SER A 1 273 ? -12.111 -2.504 -1.181 1.00 94.06 273 SER A N 1
ATOM 2089 C CA . SER A 1 273 ? -13.145 -2.312 -2.197 1.00 94.06 273 SER A CA 1
ATOM 2090 C C . SER A 1 273 ? -12.975 -3.282 -3.367 1.00 94.06 273 SER A C 1
ATOM 2092 O O . SER A 1 273 ? -11.863 -3.591 -3.791 1.00 94.06 273 SER A O 1
ATOM 2094 N N . ALA A 1 274 ? -14.098 -3.730 -3.929 1.00 89.94 274 ALA A N 1
ATOM 2095 C CA . ALA A 1 274 ? -14.106 -4.484 -5.177 1.00 89.94 274 ALA A CA 1
ATOM 2096 C C . ALA A 1 274 ? -13.904 -3.593 -6.414 1.00 89.94 274 ALA A C 1
ATOM 2098 O O . ALA A 1 274 ? -13.686 -4.123 -7.501 1.00 89.94 274 ALA A O 1
ATOM 2099 N N . GLU A 1 275 ? -13.999 -2.271 -6.258 1.00 91.25 275 GLU A N 1
ATOM 2100 C CA . GLU A 1 275 ? -13.824 -1.304 -7.337 1.00 91.25 275 GLU A CA 1
ATOM 2101 C C . GLU A 1 275 ? -12.355 -0.886 -7.475 1.00 91.25 275 GLU A C 1
ATOM 2103 O O . GLU A 1 275 ? -11.739 -0.437 -6.502 1.00 91.25 275 GLU A O 1
ATOM 2108 N N . SER A 1 276 ? -11.847 -0.938 -8.707 1.00 92.00 276 SER A N 1
ATOM 2109 C CA . SER A 1 276 ? -10.559 -0.366 -9.116 1.00 92.00 276 SER A CA 1
ATOM 2110 C C . SER A 1 276 ? -10.766 0.734 -10.157 1.00 92.00 276 SER A C 1
ATOM 2112 O O . SER A 1 276 ? -11.825 0.829 -10.779 1.00 92.00 276 SER A O 1
ATOM 2114 N N . ASP A 1 277 ? -9.764 1.591 -10.330 1.00 91.94 277 ASP A N 1
ATOM 2115 C CA . ASP A 1 277 ? -9.815 2.721 -11.256 1.00 91.94 277 ASP A CA 1
ATOM 2116 C C . ASP A 1 277 ? -8.471 2.879 -11.983 1.00 91.94 277 ASP A C 1
ATOM 2118 O O . ASP A 1 277 ? -7.415 3.058 -11.369 1.00 91.94 277 ASP A O 1
ATOM 2122 N N . THR A 1 278 ? -8.512 2.799 -13.313 1.00 88.00 278 THR A N 1
ATOM 2123 C CA . THR A 1 278 ? -7.342 2.882 -14.199 1.00 88.00 278 THR A CA 1
ATOM 2124 C C . THR A 1 278 ? -6.742 4.286 -14.262 1.00 88.00 278 THR A C 1
ATOM 2126 O O . THR A 1 278 ? -5.581 4.439 -14.637 1.00 88.00 278 THR A O 1
ATOM 2129 N N . THR A 1 279 ? -7.493 5.315 -13.861 1.00 88.44 279 THR A N 1
ATOM 2130 C CA . THR A 1 279 ? -7.033 6.713 -13.844 1.00 88.44 279 THR A CA 1
ATOM 2131 C C . THR A 1 279 ? -6.273 7.073 -12.567 1.00 88.44 279 THR A C 1
ATOM 2133 O O . THR A 1 279 ? -5.613 8.115 -12.501 1.00 88.44 279 THR A O 1
ATOM 2136 N N . ARG A 1 280 ? -6.325 6.204 -11.550 1.00 93.00 280 ARG A N 1
ATOM 2137 C CA . ARG A 1 280 ? -5.613 6.375 -10.284 1.00 93.00 280 ARG A CA 1
ATOM 2138 C C . ARG A 1 280 ? -4.203 5.811 -10.393 1.00 93.00 280 ARG A C 1
ATOM 2140 O O . ARG A 1 280 ? -4.023 4.645 -10.737 1.00 93.00 280 ARG A O 1
ATOM 2147 N N . ILE A 1 281 ? -3.211 6.635 -10.065 1.00 93.44 281 ILE A N 1
ATOM 2148 C CA . ILE A 1 281 ? -1.793 6.303 -10.204 1.00 93.44 281 ILE A CA 1
ATOM 2149 C C . ILE A 1 281 ? -1.077 6.474 -8.877 1.00 93.44 281 ILE A C 1
ATOM 2151 O O . ILE A 1 281 ? -1.010 7.564 -8.320 1.00 93.44 281 ILE A O 1
ATOM 2155 N N . LEU A 1 282 ? -0.475 5.396 -8.400 1.00 96.94 282 LEU A N 1
ATOM 2156 C CA . LEU A 1 282 ? 0.370 5.400 -7.227 1.00 96.94 282 LEU A CA 1
ATOM 2157 C C . LEU A 1 282 ? 1.747 5.886 -7.658 1.00 96.94 282 LEU A C 1
ATOM 2159 O O . LEU A 1 282 ? 2.395 5.254 -8.490 1.00 96.94 282 LEU A O 1
ATOM 2163 N N . VAL A 1 283 ? 2.205 6.986 -7.073 1.00 96.00 283 VAL A N 1
ATOM 2164 C CA . VAL A 1 283 ? 3.575 7.476 -7.214 1.00 96.00 283 VAL A CA 1
ATOM 2165 C C . VAL A 1 283 ? 4.439 6.719 -6.213 1.00 96.00 283 VAL A C 1
ATOM 2167 O O . VAL A 1 283 ? 4.611 7.145 -5.072 1.00 96.00 283 VAL A O 1
ATOM 2170 N N . ALA A 1 284 ? 4.915 5.545 -6.623 1.00 96.19 284 ALA A N 1
ATOM 2171 C CA . ALA A 1 284 ? 5.552 4.584 -5.731 1.00 96.19 284 ALA A CA 1
ATOM 2172 C C . ALA A 1 284 ? 6.955 5.025 -5.290 1.00 96.19 284 ALA A C 1
ATOM 2174 O O . ALA A 1 284 ? 7.290 4.932 -4.107 1.00 96.19 284 ALA A O 1
ATOM 2175 N N . ALA A 1 285 ? 7.750 5.538 -6.229 1.00 96.38 285 ALA A N 1
ATOM 2176 C CA . ALA A 1 285 ? 9.080 6.077 -5.971 1.00 96.38 285 ALA A CA 1
ATOM 2177 C C . ALA A 1 285 ? 9.448 7.134 -7.020 1.00 96.38 285 ALA A C 1
ATOM 2179 O O . ALA A 1 285 ? 8.994 7.060 -8.161 1.00 96.38 285 ALA A O 1
ATOM 2180 N N . THR A 1 286 ? 10.255 8.115 -6.623 1.00 94.62 286 THR A N 1
ATOM 2181 C CA . THR A 1 286 ? 10.786 9.181 -7.484 1.00 94.62 286 THR A CA 1
ATOM 2182 C C . THR A 1 286 ? 12.164 9.598 -6.987 1.00 94.62 286 THR A C 1
ATOM 2184 O O . THR A 1 286 ? 12.385 9.593 -5.774 1.00 94.62 286 THR A O 1
ATOM 2187 N N . GLY A 1 287 ? 13.031 10.050 -7.887 1.00 94.06 287 GLY A N 1
ATOM 2188 C CA . GLY A 1 287 ? 14.348 10.589 -7.553 1.00 94.06 287 GLY A CA 1
ATOM 2189 C C . GLY A 1 287 ? 15.492 9.587 -7.712 1.00 94.06 287 GLY A C 1
ATOM 2190 O O . GLY A 1 287 ? 15.274 8.441 -8.113 1.00 94.06 287 GLY A O 1
ATOM 2191 N N . ASP A 1 288 ? 16.698 10.011 -7.343 1.00 92.50 288 ASP A N 1
ATOM 2192 C CA . ASP A 1 288 ? 17.943 9.230 -7.417 1.00 92.50 288 ASP A CA 1
ATOM 2193 C C . ASP A 1 288 ? 17.889 7.887 -6.664 1.00 92.50 288 ASP A C 1
ATOM 2195 O O . ASP A 1 288 ? 18.472 6.899 -7.091 1.00 92.50 288 ASP A O 1
ATOM 2199 N N . LYS A 1 289 ? 17.103 7.803 -5.585 1.00 92.31 289 LYS A N 1
ATOM 2200 C CA . LYS A 1 289 ? 16.887 6.575 -4.796 1.00 92.31 289 LYS A CA 1
ATOM 2201 C C . LYS A 1 289 ? 15.697 5.729 -5.252 1.00 92.31 289 LYS A C 1
ATOM 2203 O O . LYS A 1 289 ? 15.218 4.877 -4.502 1.00 92.31 289 LYS A O 1
ATOM 2208 N N . THR A 1 290 ? 15.189 5.955 -6.464 1.00 96.50 290 THR A N 1
ATOM 2209 C CA . THR A 1 290 ? 14.095 5.144 -7.023 1.00 96.50 290 THR A CA 1
ATOM 2210 C C . THR A 1 290 ? 14.497 3.675 -7.150 1.00 96.50 290 THR A C 1
ATOM 2212 O O . THR A 1 290 ? 13.703 2.798 -6.809 1.00 96.50 290 THR A O 1
ATOM 2215 N N . TYR A 1 291 ? 15.726 3.402 -7.591 1.00 96.88 291 TYR A N 1
ATOM 2216 C CA . TYR A 1 291 ? 16.233 2.053 -7.845 1.00 96.88 291 TYR A CA 1
ATOM 2217 C C . TYR A 1 291 ? 17.413 1.752 -6.913 1.00 96.88 291 TYR A C 1
ATOM 2219 O O . TYR A 1 291 ? 18.575 1.873 -7.301 1.00 96.88 291 TYR A O 1
ATOM 2227 N N . MET A 1 292 ? 17.108 1.364 -5.672 1.00 96.25 292 MET A N 1
ATOM 2228 C CA . MET A 1 292 ? 18.119 1.093 -4.642 1.00 96.25 292 MET A CA 1
ATOM 2229 C C . MET A 1 292 ? 19.052 -0.041 -5.074 1.00 96.25 292 MET A C 1
ATOM 2231 O O . MET A 1 292 ? 18.583 -1.050 -5.592 1.00 96.25 292 MET A O 1
ATOM 2235 N N . ASP A 1 293 ? 20.354 0.115 -4.844 1.00 94.94 293 ASP A N 1
ATOM 2236 C CA . ASP A 1 293 ? 21.435 -0.774 -5.306 1.00 94.94 293 ASP A CA 1
ATOM 2237 C C . ASP A 1 293 ? 22.211 -1.465 -4.182 1.00 94.94 293 ASP A C 1
ATOM 2239 O O . ASP A 1 293 ? 23.180 -2.182 -4.430 1.00 94.94 293 ASP A O 1
ATOM 2243 N N . ALA A 1 294 ? 21.760 -1.280 -2.947 1.00 93.81 294 ALA A N 1
ATOM 2244 C CA . ALA A 1 294 ? 22.291 -1.945 -1.774 1.00 93.81 294 ALA A CA 1
ATOM 2245 C C . ALA A 1 294 ? 21.168 -2.633 -0.997 1.00 93.81 294 ALA A C 1
ATOM 2247 O O . ALA A 1 294 ? 20.028 -2.162 -0.971 1.00 93.81 294 ALA A O 1
ATOM 2248 N N . ASP A 1 295 ? 21.503 -3.742 -0.344 1.00 94.19 295 ASP A N 1
ATOM 2249 C CA . ASP A 1 295 ? 20.620 -4.380 0.627 1.00 94.19 295 ASP A CA 1
ATOM 2250 C C . ASP A 1 295 ? 20.351 -3.442 1.821 1.00 94.19 295 ASP A C 1
ATOM 2252 O O . ASP A 1 295 ? 21.196 -2.602 2.162 1.00 94.19 295 ASP A O 1
ATOM 2256 N N . PRO A 1 296 ? 19.179 -3.550 2.471 1.00 90.56 296 PRO A N 1
ATOM 2257 C CA . PRO A 1 296 ? 18.838 -2.679 3.585 1.00 90.56 296 PRO A CA 1
ATOM 2258 C C . PRO A 1 296 ? 19.742 -2.927 4.799 1.00 90.56 296 PRO A C 1
ATOM 2260 O O . PRO A 1 296 ? 20.023 -4.067 5.161 1.00 90.56 296 PRO A O 1
ATOM 2263 N N . GLN A 1 297 ? 20.150 -1.844 5.465 1.00 85.81 297 GLN A N 1
ATOM 2264 C CA . GLN A 1 297 ? 20.984 -1.906 6.673 1.00 85.81 297 GLN A CA 1
ATOM 2265 C C . GLN A 1 297 ? 20.167 -1.915 7.975 1.00 85.81 297 GLN A C 1
ATOM 2267 O O . GLN A 1 297 ? 20.590 -2.515 8.956 1.00 85.81 297 GLN A O 1
ATOM 2272 N N . GLU A 1 298 ? 18.998 -1.269 7.986 1.00 84.94 298 GLU A N 1
ATOM 2273 C CA . GLU A 1 298 ? 18.144 -1.100 9.168 1.00 84.94 298 GLU A CA 1
ATOM 2274 C C . GLU A 1 298 ? 16.666 -1.248 8.803 1.00 84.94 298 GLU A C 1
ATOM 2276 O O . GLU A 1 298 ? 16.276 -1.009 7.661 1.00 84.94 298 GLU A O 1
ATOM 2281 N N . GLY A 1 299 ? 15.828 -1.597 9.786 1.00 83.88 299 GLY A N 1
ATOM 2282 C CA . GLY A 1 299 ? 14.376 -1.717 9.605 1.00 83.88 299 GLY A CA 1
ATOM 2283 C C . GLY A 1 299 ? 13.932 -2.997 8.893 1.00 83.88 299 GLY A C 1
ATOM 2284 O O . GLY A 1 299 ? 12.785 -3.088 8.458 1.00 83.88 299 GLY A O 1
ATOM 2285 N N . TYR A 1 300 ? 14.827 -3.981 8.765 1.00 87.62 300 TYR A N 1
ATOM 2286 C CA . TYR A 1 300 ? 14.549 -5.293 8.188 1.00 87.62 300 TYR A CA 1
ATOM 2287 C C . TYR A 1 300 ? 15.125 -6.392 9.076 1.00 87.62 300 TYR A C 1
ATOM 2289 O O . TYR A 1 300 ? 16.212 -6.256 9.632 1.00 87.62 300 TYR A O 1
ATOM 2297 N N . LYS A 1 301 ? 14.396 -7.500 9.159 1.00 83.44 301 LYS A N 1
ATOM 2298 C CA . LYS A 1 301 ? 14.880 -8.784 9.672 1.00 83.44 301 LYS A CA 1
ATOM 2299 C C . LYS A 1 301 ? 15.090 -9.746 8.508 1.00 83.44 301 LYS A C 1
ATOM 2301 O O . LYS A 1 301 ? 14.618 -9.492 7.400 1.00 83.44 301 LYS A O 1
ATOM 2306 N N . SER A 1 302 ? 15.783 -10.847 8.753 1.00 78.94 302 SER A N 1
ATOM 2307 C CA . SER A 1 302 ? 15.916 -11.924 7.775 1.00 78.94 302 SER A CA 1
ATOM 2308 C C . SER A 1 302 ? 14.883 -13.016 8.046 1.00 78.94 302 SER A C 1
ATOM 2310 O O . SER A 1 302 ? 14.548 -13.285 9.197 1.00 78.94 302 SER A O 1
ATOM 2312 N N . ASN A 1 303 ? 14.374 -13.657 6.998 1.00 68.50 303 ASN A N 1
ATOM 2313 C CA . ASN A 1 303 ? 13.519 -14.842 7.068 1.00 68.50 303 ASN A CA 1
ATOM 2314 C C . ASN A 1 303 ? 14.361 -16.108 7.359 1.00 68.50 303 ASN A C 1
ATOM 2316 O O . ASN A 1 303 ? 14.304 -17.089 6.620 1.00 68.50 303 ASN A O 1
ATOM 2320 N N . GLY A 1 304 ? 15.231 -16.038 8.376 1.00 68.56 304 GLY A N 1
ATOM 2321 C CA . GLY A 1 304 ? 16.261 -17.032 8.698 1.00 68.56 304 GLY A CA 1
ATOM 2322 C C . GLY A 1 304 ? 17.415 -16.445 9.527 1.00 68.56 304 GLY A C 1
ATOM 2323 O O . GLY A 1 304 ? 17.341 -15.315 9.997 1.00 68.56 304 GLY A O 1
ATOM 2324 N N . ASP A 1 305 ? 18.510 -17.193 9.673 1.00 59.06 305 ASP A N 1
ATOM 2325 C CA . ASP A 1 305 ? 19.680 -16.869 10.513 1.00 59.06 305 ASP A CA 1
ATOM 2326 C C . ASP A 1 305 ? 20.727 -15.943 9.847 1.00 59.06 305 ASP A C 1
ATOM 2328 O O . ASP A 1 305 ? 21.852 -15.808 10.330 1.00 59.06 305 ASP A O 1
ATOM 2332 N N . GLY A 1 306 ? 20.371 -15.293 8.735 1.00 71.38 306 GLY A N 1
ATOM 2333 C CA . GLY A 1 306 ? 21.283 -14.471 7.930 1.00 71.38 306 GLY A CA 1
ATOM 2334 C C . GLY A 1 306 ? 21.036 -12.961 7.992 1.00 71.38 306 GLY A C 1
ATOM 2335 O O . GLY A 1 306 ? 20.113 -12.478 8.639 1.00 71.38 306 GLY A O 1
ATOM 2336 N N . THR A 1 307 ? 21.835 -12.202 7.241 1.00 83.06 307 THR A N 1
ATOM 2337 C CA . THR A 1 307 ? 21.595 -10.774 6.974 1.00 83.06 307 THR A CA 1
ATOM 2338 C C . THR A 1 307 ? 20.400 -10.605 6.020 1.00 83.06 307 THR A C 1
ATOM 2340 O O . THR A 1 307 ? 20.287 -11.391 5.072 1.00 83.06 307 THR A O 1
ATOM 2343 N N . PRO A 1 308 ? 19.516 -9.606 6.219 1.00 86.81 308 PRO A N 1
ATOM 2344 C CA . PRO A 1 308 ? 18.447 -9.301 5.269 1.00 86.81 308 PRO A CA 1
ATOM 2345 C C . PRO A 1 308 ? 19.018 -9.049 3.868 1.00 86.81 308 PRO A C 1
ATOM 2347 O O . PRO A 1 308 ? 19.874 -8.184 3.697 1.00 86.81 308 PRO A O 1
ATOM 2350 N N . LYS A 1 309 ? 18.546 -9.800 2.868 1.00 90.44 309 LYS A N 1
ATOM 2351 C CA . LYS A 1 309 ? 19.022 -9.702 1.483 1.00 90.44 309 LYS A CA 1
ATOM 2352 C C . LYS A 1 309 ? 17.853 -9.541 0.521 1.00 90.44 309 LYS A C 1
ATOM 2354 O O . LYS A 1 309 ? 16.887 -10.299 0.594 1.00 90.44 309 LYS A O 1
ATOM 2359 N N . ILE A 1 310 ? 17.925 -8.570 -0.380 1.00 92.19 310 ILE A N 1
ATOM 2360 C CA . ILE A 1 310 ? 16.949 -8.303 -1.446 1.00 92.19 310 ILE A CA 1
ATOM 2361 C C . ILE A 1 310 ? 17.582 -8.500 -2.818 1.00 92.19 310 ILE A C 1
ATOM 2363 O O . ILE A 1 310 ? 16.966 -9.121 -3.689 1.00 92.19 310 ILE A O 1
ATOM 2367 N N . ILE A 1 311 ? 18.796 -7.983 -2.993 1.00 90.06 311 ILE A N 1
ATOM 2368 C CA . ILE A 1 311 ? 19.557 -8.056 -4.236 1.00 90.06 311 ILE A CA 1
ATOM 2369 C C . ILE A 1 311 ? 20.145 -9.452 -4.367 1.00 90.06 311 ILE A C 1
ATOM 2371 O O . ILE A 1 311 ? 20.931 -9.871 -3.527 1.00 90.06 311 ILE A O 1
ATOM 2375 N N . ASP A 1 312 ? 19.796 -10.183 -5.423 1.00 87.50 312 ASP A N 1
ATOM 2376 C CA . ASP A 1 312 ? 20.352 -11.512 -5.672 1.00 87.50 312 ASP A CA 1
ATOM 2377 C C . ASP A 1 312 ? 20.390 -11.855 -7.166 1.00 87.50 312 ASP A C 1
ATOM 2379 O O . ASP A 1 312 ? 19.527 -11.450 -7.952 1.00 87.50 312 ASP A O 1
ATOM 2383 N N . GLY A 1 313 ? 21.404 -12.625 -7.566 1.00 87.25 313 GLY A N 1
ATOM 2384 C CA . GLY A 1 313 ? 21.605 -13.027 -8.957 1.00 87.25 313 GLY A CA 1
ATOM 2385 C C . GLY A 1 313 ? 21.715 -11.834 -9.914 1.00 87.25 313 GLY A C 1
ATOM 2386 O O . GLY A 1 313 ? 22.603 -10.997 -9.776 1.00 87.25 313 GLY A O 1
ATOM 2387 N N . LEU A 1 314 ? 20.827 -11.789 -10.913 1.00 89.75 314 LEU A N 1
ATOM 2388 C CA . LEU A 1 314 ? 20.784 -10.740 -11.943 1.00 89.75 314 LEU A CA 1
ATOM 2389 C C . LEU A 1 314 ? 19.996 -9.493 -11.506 1.00 89.75 314 LEU A C 1
ATOM 2391 O O . LEU A 1 314 ? 20.035 -8.468 -12.183 1.00 89.75 314 LEU A O 1
ATOM 2395 N N . PHE A 1 315 ? 19.274 -9.568 -10.387 1.00 93.44 315 PHE A N 1
ATOM 2396 C CA . PHE A 1 315 ? 18.435 -8.479 -9.904 1.00 93.44 315 PHE A CA 1
ATOM 2397 C C . PHE A 1 315 ? 19.236 -7.568 -8.983 1.00 93.44 315 PHE A C 1
ATOM 2399 O O . PHE A 1 315 ? 19.307 -7.794 -7.777 1.00 93.44 315 PHE A O 1
ATOM 2406 N N . THR A 1 316 ? 19.857 -6.549 -9.572 1.00 93.31 316 THR A N 1
ATOM 2407 C CA . THR A 1 316 ? 20.816 -5.669 -8.894 1.00 93.31 316 THR A CA 1
ATOM 2408 C C . THR A 1 316 ? 20.197 -4.416 -8.298 1.00 93.31 316 THR A C 1
ATOM 2410 O O . THR A 1 316 ? 20.857 -3.759 -7.501 1.00 93.31 316 THR A O 1
ATOM 2413 N N . ARG A 1 317 ? 18.950 -4.075 -8.656 1.00 96.25 317 ARG A N 1
ATOM 2414 C CA . ARG A 1 317 ? 18.231 -2.928 -8.080 1.00 96.25 317 ARG A CA 1
ATOM 2415 C C . ARG A 1 317 ? 16.886 -3.331 -7.489 1.00 96.25 317 ARG A C 1
ATOM 2417 O O . ARG A 1 317 ? 16.319 -4.341 -7.907 1.00 96.25 317 ARG A O 1
ATOM 2424 N N . TRP A 1 318 ? 16.331 -2.540 -6.573 1.00 97.31 318 TRP A N 1
ATOM 2425 C CA . TRP A 1 318 ? 15.031 -2.837 -5.962 1.00 97.31 318 TRP A CA 1
ATOM 2426 C C . TRP A 1 318 ? 14.283 -1.614 -5.410 1.00 97.31 318 TRP A C 1
ATOM 2428 O O . TRP A 1 318 ? 14.844 -0.528 -5.255 1.00 97.31 318 TRP A O 1
ATOM 2438 N N . ASN A 1 319 ? 12.994 -1.808 -5.109 1.00 97.38 319 ASN A N 1
ATOM 2439 C CA . ASN A 1 319 ? 12.186 -0.895 -4.300 1.00 97.38 319 ASN A CA 1
ATOM 2440 C C . ASN A 1 319 ? 11.024 -1.624 -3.601 1.00 97.38 319 ASN A C 1
ATOM 2442 O O . ASN A 1 319 ? 10.376 -2.476 -4.213 1.00 97.38 319 ASN A O 1
ATOM 2446 N N . ASP A 1 320 ? 10.732 -1.241 -2.357 1.00 96.56 320 ASP A N 1
ATOM 2447 C CA . ASP A 1 320 ? 9.605 -1.743 -1.566 1.00 96.56 320 ASP A CA 1
ATOM 2448 C C . ASP A 1 320 ? 8.427 -0.755 -1.599 1.00 96.56 320 ASP A C 1
ATOM 2450 O O . ASP A 1 320 ? 8.486 0.363 -1.078 1.00 96.56 320 ASP A O 1
ATOM 2454 N N . ILE A 1 321 ? 7.318 -1.196 -2.193 1.00 97.31 321 ILE A N 1
ATOM 2455 C CA . ILE A 1 321 ? 6.142 -0.376 -2.476 1.00 97.31 321 ILE A CA 1
ATOM 2456 C C . ILE A 1 321 ? 4.974 -0.876 -1.628 1.00 97.31 321 ILE A C 1
ATOM 2458 O O . ILE A 1 321 ? 4.415 -1.948 -1.862 1.00 97.31 321 ILE A O 1
ATOM 2462 N N . ARG A 1 322 ? 4.568 -0.076 -0.639 1.00 96.44 322 ARG A N 1
ATOM 2463 C CA . ARG A 1 322 ? 3.309 -0.308 0.080 1.00 96.44 322 ARG A CA 1
ATOM 2464 C C . ARG A 1 322 ? 2.153 -0.049 -0.873 1.00 96.44 322 ARG A C 1
ATOM 2466 O O . ARG A 1 322 ? 2.098 1.015 -1.487 1.00 96.44 322 ARG A O 1
ATOM 2473 N N . ILE A 1 323 ? 1.238 -1.002 -0.973 1.00 96.88 323 ILE A N 1
ATOM 2474 C CA . ILE A 1 323 ? 0.097 -0.927 -1.879 1.00 96.88 323 ILE A CA 1
ATOM 2475 C C . ILE A 1 323 ? -1.148 -1.498 -1.203 1.00 96.88 323 ILE A C 1
ATOM 2477 O O . ILE A 1 323 ? -1.070 -2.352 -0.315 1.00 96.88 323 ILE A O 1
ATOM 2481 N N . PHE A 1 324 ? -2.316 -1.002 -1.596 1.00 96.56 324 PHE A N 1
ATOM 2482 C CA . PHE A 1 324 ? -3.566 -1.679 -1.271 1.00 96.56 324 PHE A CA 1
ATOM 2483 C C . PHE A 1 324 ? -3.591 -3.069 -1.928 1.00 96.56 324 PHE A C 1
ATOM 2485 O O . PHE A 1 324 ? -2.984 -3.242 -2.970 1.00 96.56 324 PHE A O 1
ATOM 2492 N N . PRO A 1 325 ? -4.206 -4.090 -1.319 1.00 94.25 325 PRO A N 1
ATOM 2493 C CA . PRO A 1 325 ? -4.544 -5.330 -2.017 1.00 94.25 325 PRO A CA 1
ATOM 2494 C C . PRO A 1 325 ? -5.415 -5.074 -3.257 1.00 94.25 325 PRO A C 1
ATOM 2496 O O . PRO A 1 325 ? -6.306 -4.238 -3.186 1.00 94.25 325 PRO A O 1
ATOM 2499 N N . ASN A 1 326 ? -5.227 -5.796 -4.367 1.00 93.88 326 ASN A N 1
ATOM 2500 C CA . ASN A 1 326 ? -6.141 -5.733 -5.530 1.00 93.88 326 ASN A CA 1
ATOM 2501 C C . ASN A 1 326 ? -7.227 -6.816 -5.517 1.00 93.88 326 ASN A C 1
ATOM 2503 O O . ASN A 1 326 ? -7.997 -6.945 -6.469 1.00 93.88 326 ASN A O 1
ATOM 2507 N N . VAL A 1 327 ? -7.315 -7.573 -4.427 1.00 91.94 327 VAL A N 1
ATOM 2508 C CA . VAL A 1 327 ? -8.434 -8.471 -4.149 1.00 91.94 327 VAL A CA 1
ATOM 2509 C C . VAL A 1 327 ? -9.432 -7.780 -3.227 1.00 91.94 327 VAL A C 1
ATOM 2511 O O . VAL A 1 327 ? -9.049 -7.067 -2.301 1.00 91.94 327 VAL A O 1
ATOM 2514 N N . ALA A 1 328 ? -10.722 -8.000 -3.474 1.00 91.00 328 ALA A N 1
ATOM 2515 C CA . ALA A 1 328 ? -11.779 -7.463 -2.625 1.00 91.00 328 ALA A CA 1
ATOM 2516 C C . ALA A 1 328 ? -11.791 -8.146 -1.247 1.00 91.00 328 ALA A C 1
ATOM 2518 O O . ALA A 1 328 ? -11.398 -9.308 -1.109 1.00 91.00 328 ALA A O 1
ATOM 2519 N N . GLY A 1 329 ? -12.309 -7.446 -0.240 1.00 90.38 329 GLY A N 1
ATOM 2520 C CA . GLY A 1 329 ? -12.480 -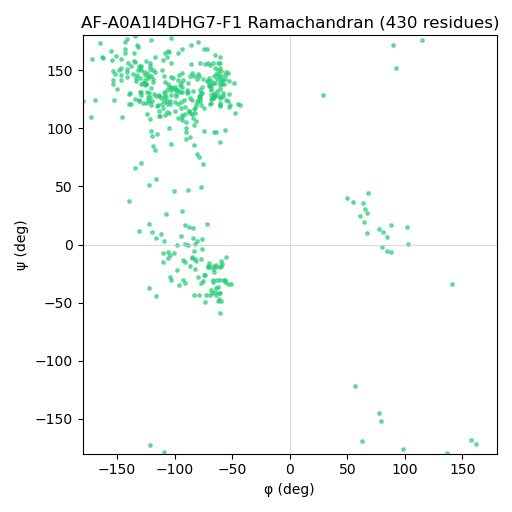8.001 1.097 1.00 90.38 329 GLY A CA 1
ATOM 2521 C C . GLY A 1 329 ? -11.178 -8.061 1.893 1.00 90.38 329 GLY A C 1
ATOM 2522 O O . GLY A 1 329 ? -10.317 -7.184 1.790 1.00 90.38 329 GLY A O 1
ATOM 2523 N N . ARG A 1 330 ? -11.028 -9.096 2.720 1.00 86.12 330 ARG A N 1
ATOM 2524 C CA . ARG A 1 330 ? -9.830 -9.346 3.538 1.00 86.12 330 ARG A CA 1
ATOM 2525 C C . ARG A 1 330 ? -9.018 -10.530 3.006 1.00 86.12 330 ARG A C 1
ATOM 2527 O O . ARG A 1 330 ? -8.235 -11.124 3.746 1.00 86.12 330 ARG A O 1
ATOM 2534 N N . GLY A 1 331 ? -9.134 -10.797 1.704 1.00 70.19 331 GLY A N 1
ATOM 2535 C CA . GLY A 1 331 ? -8.339 -11.788 0.980 1.00 70.19 331 GLY A CA 1
ATOM 2536 C C . GLY A 1 331 ? -9.061 -13.105 0.713 1.00 70.19 331 GLY A C 1
ATOM 2537 O O . GLY A 1 331 ? -8.405 -14.079 0.366 1.00 70.19 331 GLY A O 1
ATOM 2538 N N . GLU A 1 332 ? -10.387 -13.156 0.853 1.00 70.81 332 GLU A N 1
ATOM 2539 C CA . GLU A 1 332 ? -11.198 -14.351 0.585 1.00 70.81 332 GLU A CA 1
ATOM 2540 C C . GLU A 1 332 ? -11.274 -14.702 -0.911 1.00 70.81 332 GLU A C 1
ATOM 2542 O O . GLU A 1 332 ? -11.581 -15.838 -1.264 1.00 70.81 332 GLU A O 1
ATOM 2547 N N . SER A 1 333 ? -10.983 -13.737 -1.789 1.00 76.31 333 SER A N 1
ATOM 2548 C CA . SER A 1 333 ? -10.970 -13.896 -3.243 1.00 76.31 333 SER A CA 1
ATOM 2549 C C . SER A 1 333 ? -9.552 -13.807 -3.807 1.00 76.31 333 SER A C 1
ATOM 2551 O O . SER A 1 333 ? -8.705 -13.088 -3.280 1.00 76.31 333 SER A O 1
ATOM 2553 N N . THR A 1 334 ? -9.317 -14.499 -4.919 1.00 80.75 334 THR A N 1
ATOM 2554 C CA . THR A 1 334 ? -8.131 -14.345 -5.778 1.00 80.75 334 THR A CA 1
ATOM 2555 C C . THR A 1 334 ? -8.465 -13.688 -7.120 1.00 80.75 334 THR A C 1
ATOM 2557 O O . THR A 1 334 ? -7.582 -13.534 -7.959 1.00 80.75 334 THR A O 1
ATOM 2560 N N . ASP A 1 335 ? -9.727 -13.296 -7.328 1.00 86.62 335 ASP A N 1
ATOM 2561 C CA . ASP A 1 335 ? -10.191 -12.667 -8.562 1.00 86.62 335 ASP A CA 1
ATOM 2562 C C . ASP A 1 335 ? -9.726 -11.211 -8.659 1.00 86.62 335 ASP A C 1
ATOM 2564 O O . ASP A 1 335 ? -10.105 -10.347 -7.858 1.00 86.62 335 ASP A O 1
ATOM 2568 N N . ILE A 1 336 ? -8.927 -10.970 -9.691 1.00 90.75 336 ILE A N 1
ATOM 2569 C CA . ILE A 1 336 ? -8.351 -9.675 -10.041 1.00 90.75 336 ILE A CA 1
ATOM 2570 C C . ILE A 1 336 ? -8.737 -9.238 -11.452 1.00 90.75 336 ILE A C 1
ATOM 2572 O O . ILE A 1 336 ? -8.074 -8.366 -12.002 1.00 90.75 336 ILE A O 1
ATOM 2576 N N . THR A 1 337 ? -9.775 -9.837 -12.040 1.00 88.94 337 THR A N 1
ATOM 2577 C CA . THR A 1 337 ? -10.257 -9.448 -13.370 1.00 88.94 337 THR A CA 1
ATOM 2578 C C . THR A 1 337 ? -10.543 -7.945 -13.387 1.00 88.94 337 THR A C 1
ATOM 2580 O O . THR A 1 337 ? -11.305 -7.457 -12.547 1.00 88.94 337 THR A O 1
ATOM 2583 N N . ASP A 1 338 ? -9.903 -7.222 -14.311 1.00 87.00 338 ASP A N 1
ATOM 2584 C CA . ASP A 1 338 ? -9.949 -5.757 -14.457 1.00 87.00 338 ASP A CA 1
ATOM 2585 C C . ASP A 1 338 ? -9.355 -4.968 -13.266 1.00 87.00 338 ASP A C 1
ATOM 2587 O O . ASP A 1 338 ? -9.625 -3.778 -13.071 1.00 87.00 338 ASP A O 1
ATOM 2591 N N . LYS A 1 339 ? -8.532 -5.629 -12.445 1.00 91.50 339 LYS A N 1
ATOM 2592 C CA . LYS A 1 339 ? -7.850 -5.088 -11.252 1.00 91.50 339 LYS A CA 1
ATOM 2593 C C . LYS A 1 339 ? -6.360 -5.432 -11.251 1.00 91.50 339 LYS A C 1
ATOM 2595 O O . LYS A 1 339 ? -5.682 -5.289 -10.229 1.00 91.50 339 LYS A O 1
ATOM 2600 N N . GLU A 1 340 ? -5.843 -5.918 -12.374 1.00 93.19 340 GLU A N 1
ATOM 2601 C CA . GLU A 1 340 ? -4.427 -6.187 -12.555 1.00 93.19 340 GLU A CA 1
ATOM 2602 C C . GLU A 1 340 ? -3.650 -4.879 -12.426 1.00 93.19 340 GLU A C 1
ATOM 2604 O O . GLU A 1 340 ? -3.953 -3.876 -13.084 1.00 93.19 340 GLU A O 1
ATOM 2609 N N . TYR A 1 341 ? -2.625 -4.884 -11.576 1.00 95.62 341 TYR A N 1
ATOM 2610 C CA . TYR A 1 341 ? -1.762 -3.720 -11.469 1.00 95.62 341 TYR A CA 1
ATOM 2611 C C . TYR A 1 341 ? -1.001 -3.510 -12.769 1.00 95.62 341 TYR A C 1
ATOM 2613 O O . TYR A 1 341 ? -0.584 -4.456 -13.436 1.00 95.62 341 TYR A O 1
ATOM 2621 N N . PHE A 1 342 ? -0.778 -2.247 -13.109 1.00 94.44 342 PHE A N 1
ATOM 2622 C CA . PHE A 1 342 ? 0.009 -1.874 -14.273 1.00 94.44 342 PHE A CA 1
ATOM 2623 C C . PHE A 1 342 ? 1.180 -1.009 -13.832 1.00 94.44 342 PHE A C 1
ATOM 2625 O O . PHE A 1 342 ? 0.989 0.132 -13.410 1.00 94.44 342 PHE A O 1
ATOM 2632 N N . ILE A 1 343 ? 2.384 -1.577 -13.875 1.00 95.81 343 ILE A N 1
ATOM 2633 C CA . ILE A 1 343 ? 3.602 -0.904 -13.428 1.00 95.81 343 ILE A CA 1
ATOM 2634 C C . ILE A 1 343 ? 4.281 -0.216 -14.603 1.00 95.81 343 ILE A C 1
ATOM 2636 O O . ILE A 1 343 ? 4.415 -0.787 -15.686 1.00 95.81 343 ILE A O 1
ATOM 2640 N N . ILE A 1 344 ? 4.722 1.016 -14.372 1.00 94.44 344 ILE A N 1
ATOM 2641 C CA . ILE A 1 344 ? 5.468 1.823 -15.331 1.00 94.44 344 ILE A CA 1
ATOM 2642 C C . ILE A 1 344 ? 6.695 2.358 -14.615 1.00 94.44 344 ILE A C 1
ATOM 2644 O O . ILE A 1 344 ? 6.598 2.914 -13.518 1.00 94.44 344 ILE A O 1
ATOM 2648 N N . ILE A 1 345 ? 7.846 2.208 -15.252 1.00 95.50 345 ILE A N 1
ATOM 2649 C CA . ILE A 1 345 ? 9.121 2.663 -14.717 1.00 95.50 345 ILE A CA 1
ATOM 2650 C C . ILE A 1 345 ? 9.764 3.636 -15.695 1.00 95.50 345 ILE A C 1
ATOM 2652 O O . ILE A 1 345 ? 9.624 3.495 -16.913 1.00 95.50 345 ILE A O 1
ATOM 2656 N N . SER A 1 346 ? 10.454 4.634 -15.156 1.00 94.56 346 SER A N 1
ATOM 2657 C CA . SER A 1 346 ? 11.181 5.629 -15.934 1.00 94.56 346 SER A CA 1
ATOM 2658 C C . SER A 1 346 ? 12.602 5.783 -15.430 1.00 94.56 346 SER A C 1
ATOM 2660 O O . SER A 1 346 ? 12.850 5.743 -14.223 1.00 94.56 346 SER A O 1
ATOM 2662 N N . ALA A 1 347 ? 13.505 5.993 -16.377 1.00 94.88 347 ALA A N 1
ATOM 2663 C CA . ALA A 1 347 ? 14.893 6.359 -16.153 1.00 94.88 347 ALA A CA 1
ATOM 2664 C C . ALA A 1 347 ? 15.265 7.510 -17.100 1.00 94.88 347 ALA A C 1
ATOM 2666 O O . ALA A 1 347 ? 14.437 7.979 -17.899 1.00 94.88 347 ALA A O 1
ATOM 2667 N N . TRP A 1 348 ? 16.504 7.978 -17.006 1.00 94.44 348 TRP A N 1
ATOM 2668 C CA . TRP A 1 348 ? 17.009 9.074 -17.816 1.00 94.44 348 TRP A CA 1
ATOM 2669 C C . TRP A 1 348 ? 17.963 8.559 -18.885 1.00 94.44 348 TRP A C 1
ATOM 2671 O O . TRP A 1 348 ? 18.839 7.757 -18.599 1.00 94.44 348 TRP A O 1
ATOM 2681 N N . VAL A 1 349 ? 17.798 9.004 -20.124 1.00 94.44 349 VAL A N 1
ATOM 2682 C CA . VAL A 1 349 ? 18.807 8.807 -21.163 1.00 94.44 349 VAL A CA 1
ATOM 2683 C C . VAL A 1 349 ? 19.776 9.974 -21.075 1.00 94.44 349 VAL A C 1
ATOM 2685 O O . VAL A 1 349 ? 19.379 11.114 -21.340 1.00 94.44 349 VAL A O 1
ATOM 2688 N N . ASP A 1 350 ? 21.025 9.686 -20.729 1.00 91.94 350 ASP A N 1
ATOM 2689 C CA . ASP A 1 350 ? 22.110 10.655 -20.791 1.00 91.94 350 ASP A CA 1
ATOM 2690 C C . ASP A 1 350 ? 22.765 10.608 -22.176 1.00 91.94 350 ASP A C 1
ATOM 2692 O O . ASP A 1 350 ? 22.989 9.537 -22.741 1.00 91.94 350 ASP A O 1
ATOM 2696 N N . LEU A 1 351 ? 22.981 11.779 -22.774 1.00 92.62 351 LEU A N 1
ATOM 2697 C CA . LEU A 1 351 ? 23.516 11.900 -24.129 1.00 92.62 351 LEU A CA 1
ATOM 2698 C C . LEU A 1 351 ? 24.540 13.021 -24.186 1.00 92.62 351 LEU A C 1
ATOM 2700 O O . LEU A 1 351 ? 24.203 14.188 -23.961 1.00 92.62 351 LEU A O 1
ATOM 2704 N N . GLU A 1 352 ? 25.758 12.665 -24.579 1.00 89.50 352 GLU A N 1
ATOM 2705 C CA . GLU A 1 352 ? 26.792 13.635 -24.912 1.00 89.50 352 GLU A CA 1
ATOM 2706 C C . GLU A 1 352 ? 26.522 14.301 -26.277 1.00 89.50 352 GLU A C 1
ATOM 2708 O O . GLU A 1 352 ? 25.664 13.889 -27.069 1.00 89.50 352 GLU A O 1
ATOM 2713 N N . GLU A 1 353 ? 27.258 15.374 -26.575 1.00 89.06 353 GLU A N 1
ATOM 2714 C CA . GLU A 1 353 ? 27.112 16.094 -27.840 1.00 89.06 353 GLU A CA 1
ATOM 2715 C C . GLU A 1 353 ? 27.405 15.183 -29.044 1.00 89.06 353 GLU A C 1
ATOM 2717 O O . GLU A 1 353 ? 28.458 14.557 -29.147 1.00 89.06 353 GLU A O 1
ATOM 2722 N N . GLY A 1 354 ? 26.463 15.131 -29.990 1.00 87.50 354 GLY A N 1
ATOM 2723 C CA . GLY A 1 354 ? 26.568 14.295 -31.188 1.00 87.50 354 GLY A CA 1
ATOM 2724 C C . GLY A 1 354 ? 26.119 12.845 -30.988 1.00 87.50 354 GLY A C 1
ATOM 2725 O O . GLY A 1 354 ? 26.021 12.106 -31.971 1.00 87.50 354 GLY A O 1
ATOM 2726 N N . GLU A 1 355 ? 25.784 12.439 -29.763 1.00 92.12 355 GLU A N 1
ATOM 2727 C CA . GLU A 1 355 ? 25.205 11.129 -29.512 1.00 92.12 355 GLU A CA 1
ATOM 2728 C C . GLU A 1 355 ? 23.719 11.062 -29.865 1.00 92.12 355 GLU A C 1
ATOM 2730 O O . GLU A 1 355 ? 22.977 12.048 -29.875 1.00 92.12 355 GLU A O 1
ATOM 2735 N N . THR A 1 356 ? 23.265 9.842 -30.142 1.00 92.50 356 THR A N 1
ATOM 2736 C CA . THR A 1 356 ? 21.844 9.541 -3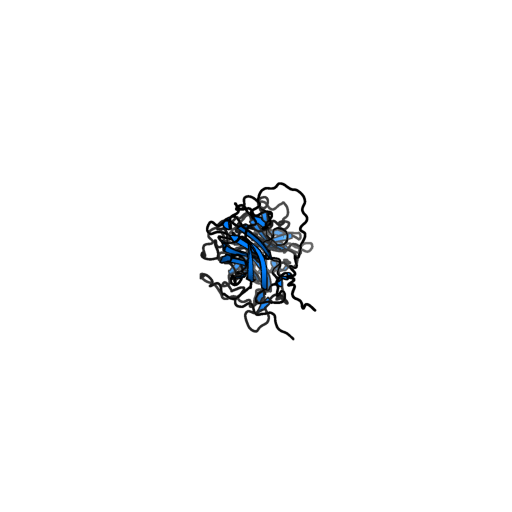0.285 1.00 92.50 356 THR A CA 1
ATOM 2737 C C . THR A 1 356 ? 21.477 8.318 -29.462 1.00 92.50 356 THR A C 1
ATOM 2739 O O . THR A 1 356 ? 22.314 7.443 -29.213 1.00 92.50 356 THR A O 1
ATOM 2742 N N . TYR A 1 357 ? 20.210 8.270 -29.071 1.00 94.00 357 TYR A N 1
ATOM 2743 C CA . TYR A 1 357 ? 19.557 7.108 -28.490 1.00 94.00 357 TYR A CA 1
ATOM 2744 C C . TYR A 1 357 ? 18.382 6.719 -29.373 1.00 94.00 357 TYR A C 1
ATOM 2746 O O . TYR A 1 357 ? 17.627 7.586 -29.819 1.00 94.00 357 TYR A O 1
ATOM 2754 N N . THR A 1 358 ? 18.238 5.430 -29.658 1.00 92.88 358 THR A N 1
ATOM 2755 C CA . THR A 1 358 ? 17.127 4.915 -30.460 1.00 92.88 358 THR A CA 1
ATOM 2756 C C . THR A 1 358 ? 16.255 4.012 -29.593 1.00 92.88 358 THR A C 1
ATOM 2758 O O . THR A 1 358 ? 16.721 2.998 -29.077 1.00 92.88 358 THR A O 1
ATOM 2761 N N . TYR A 1 359 ? 14.989 4.397 -29.451 1.00 91.44 359 TYR A N 1
ATOM 2762 C CA . TYR A 1 359 ? 13.976 3.678 -28.681 1.00 91.44 359 TYR A CA 1
ATOM 2763 C C . TYR A 1 359 ? 13.542 2.388 -29.386 1.00 91.44 359 TYR A C 1
ATOM 2765 O O . TYR A 1 359 ? 13.824 2.172 -30.568 1.00 91.44 359 TYR A O 1
ATOM 2773 N N . ALA A 1 360 ? 12.803 1.539 -28.673 1.00 88.75 360 ALA A N 1
ATOM 2774 C CA . ALA A 1 360 ? 12.287 0.275 -29.192 1.00 88.75 360 ALA A CA 1
ATOM 2775 C C . ALA A 1 360 ? 11.351 0.446 -30.405 1.00 88.75 360 ALA A C 1
ATOM 2777 O O . ALA A 1 360 ? 11.331 -0.410 -31.283 1.00 88.75 360 ALA A O 1
ATOM 2778 N N . ASP A 1 361 ? 10.622 1.563 -30.488 1.00 87.94 361 ASP A N 1
ATOM 2779 C CA . ASP A 1 361 ? 9.754 1.914 -31.622 1.00 87.94 361 ASP A CA 1
ATOM 2780 C C . ASP A 1 361 ? 10.502 2.602 -32.784 1.00 87.94 361 ASP A C 1
ATOM 2782 O O . ASP A 1 361 ? 9.890 3.056 -33.752 1.00 87.94 361 ASP A O 1
ATOM 2786 N N . GLY A 1 362 ? 11.833 2.699 -32.699 1.00 88.75 362 GLY A N 1
ATOM 2787 C CA . GLY A 1 362 ? 12.686 3.325 -33.705 1.00 88.75 362 GLY A CA 1
ATOM 2788 C C . GLY A 1 362 ? 12.738 4.854 -33.640 1.00 88.75 362 GLY A C 1
ATOM 2789 O O . GLY A 1 362 ? 13.489 5.460 -34.415 1.00 88.75 362 GLY A O 1
ATOM 2790 N N . LYS A 1 363 ? 11.998 5.503 -32.725 1.00 90.94 363 LYS A N 1
ATOM 2791 C CA . LYS A 1 363 ? 12.151 6.946 -32.479 1.00 90.94 363 LYS A CA 1
ATOM 2792 C C . LYS A 1 363 ? 13.558 7.244 -31.980 1.00 90.94 363 LYS A C 1
ATOM 2794 O O . LYS A 1 363 ? 14.238 6.384 -31.419 1.00 90.94 363 LYS A O 1
ATOM 2799 N N . ARG A 1 364 ? 14.006 8.484 -32.180 1.00 91.81 364 ARG A N 1
ATOM 2800 C CA . ARG A 1 364 ? 15.358 8.911 -31.815 1.00 91.81 364 ARG A CA 1
ATOM 2801 C C . ARG A 1 364 ? 15.357 10.128 -30.915 1.00 91.81 364 ARG A C 1
ATOM 2803 O O . ARG A 1 364 ? 14.660 11.106 -31.168 1.00 91.81 364 ARG A O 1
ATOM 2810 N N . ALA A 1 365 ? 16.217 10.058 -29.917 1.00 91.50 365 ALA A N 1
ATOM 2811 C CA . ALA A 1 365 ? 16.605 11.144 -29.048 1.00 91.50 365 ALA A CA 1
ATOM 2812 C C . ALA A 1 365 ? 17.994 11.646 -29.458 1.00 91.50 365 ALA A C 1
ATOM 2814 O O . ALA A 1 365 ? 18.909 10.853 -29.669 1.00 91.50 365 ALA A O 1
ATOM 2815 N N . SER A 1 366 ? 18.142 12.966 -29.565 1.00 92.19 366 SER A N 1
ATOM 2816 C CA . SER A 1 366 ? 19.425 13.657 -29.789 1.00 92.19 366 SER A CA 1
ATOM 2817 C C . SER A 1 366 ? 19.765 14.627 -28.651 1.00 92.19 366 SER A C 1
ATOM 2819 O O . SER A 1 366 ? 20.599 15.511 -28.807 1.00 92.19 366 SER A O 1
ATOM 2821 N N . LYS A 1 367 ? 19.014 14.543 -27.552 1.00 91.75 367 LYS A N 1
ATOM 2822 C CA . LYS A 1 367 ? 19.191 15.327 -26.331 1.00 91.75 367 LYS A CA 1
ATOM 2823 C C . LYS A 1 367 ? 18.793 14.468 -25.131 1.00 91.75 367 LYS A C 1
ATOM 2825 O O . LYS A 1 367 ? 17.901 13.623 -25.314 1.00 91.75 367 LYS A O 1
ATOM 2830 N N . PRO A 1 368 ? 19.374 14.708 -23.945 1.00 92.19 368 PRO A N 1
ATOM 2831 C CA . PRO A 1 368 ? 18.987 14.010 -22.729 1.00 92.19 368 PRO A CA 1
ATOM 2832 C C . PRO A 1 368 ? 17.480 14.101 -22.486 1.00 92.19 368 PRO A C 1
ATOM 2834 O O . PRO A 1 368 ? 16.889 15.183 -22.601 1.00 92.19 368 PRO A O 1
ATOM 2837 N N . GLN A 1 369 ? 16.844 12.959 -22.234 1.00 91.62 369 GLN A N 1
ATOM 2838 C CA . GLN A 1 369 ? 15.401 12.874 -22.011 1.00 91.62 369 GLN A CA 1
ATOM 2839 C C . GLN A 1 369 ? 14.997 11.537 -21.384 1.00 91.62 369 GLN A C 1
ATOM 2841 O O . GLN A 1 369 ? 15.803 10.625 -21.239 1.00 91.62 369 GLN A O 1
ATOM 2846 N N . ARG A 1 370 ? 13.721 11.411 -21.020 1.00 91.19 370 ARG A N 1
ATOM 2847 C CA . ARG A 1 370 ? 13.183 10.217 -20.362 1.00 91.19 370 ARG A CA 1
ATOM 2848 C C . ARG A 1 370 ? 13.086 9.015 -21.303 1.00 91.19 370 ARG A C 1
ATOM 2850 O O . ARG A 1 370 ? 12.928 9.148 -22.519 1.00 91.19 370 ARG A O 1
ATOM 2857 N N . VAL A 1 371 ? 13.100 7.842 -20.685 1.00 92.69 371 VAL A N 1
ATOM 2858 C CA . VAL A 1 371 ? 12.732 6.558 -21.284 1.00 92.69 371 VAL A CA 1
ATOM 2859 C C . VAL A 1 371 ? 11.783 5.815 -20.343 1.00 92.69 371 VAL A C 1
ATOM 2861 O O . VAL A 1 371 ? 11.880 5.961 -19.120 1.00 92.69 371 VAL A O 1
ATOM 2864 N N . PHE A 1 372 ? 10.840 5.066 -20.916 1.00 93.12 372 PHE A N 1
ATOM 2865 C CA . PHE A 1 372 ? 9.791 4.346 -20.196 1.00 93.12 372 PHE A CA 1
ATOM 2866 C C . PHE A 1 372 ? 9.760 2.861 -20.549 1.00 93.12 372 PHE A C 1
ATOM 2868 O O . PHE A 1 372 ? 9.957 2.482 -21.706 1.00 93.12 372 PHE A O 1
ATOM 2875 N N . TRP A 1 373 ? 9.409 2.041 -19.560 1.00 94.00 373 TRP A N 1
ATOM 2876 C CA . TRP A 1 373 ? 8.996 0.656 -19.761 1.00 94.00 373 TRP A CA 1
ATOM 2877 C C . TRP A 1 373 ? 7.790 0.327 -18.879 1.00 94.00 373 TRP A C 1
ATOM 2879 O O . TRP A 1 373 ? 7.608 0.934 -17.822 1.00 94.00 373 TRP A O 1
ATOM 2889 N N . TRP A 1 374 ? 6.969 -0.638 -19.291 1.00 93.88 374 TRP A N 1
ATOM 2890 C CA . TRP A 1 374 ? 5.773 -1.034 -18.540 1.00 93.88 374 TRP A CA 1
ATOM 2891 C C . TRP A 1 374 ? 5.388 -2.498 -18.738 1.00 93.88 374 TRP A C 1
ATOM 2893 O O . TRP A 1 374 ? 5.796 -3.129 -19.716 1.00 93.88 374 TRP A O 1
ATOM 2903 N N . ALA A 1 375 ? 4.569 -3.023 -17.828 1.00 93.25 375 ALA A N 1
ATOM 2904 C CA . ALA A 1 375 ? 3.899 -4.316 -17.969 1.00 93.25 375 ALA A CA 1
ATOM 2905 C C . ALA A 1 375 ? 2.728 -4.464 -16.981 1.00 93.25 375 ALA A C 1
ATOM 2907 O O . ALA A 1 375 ? 2.650 -3.761 -15.969 1.00 93.25 375 ALA A O 1
ATOM 2908 N N . LYS A 1 376 ? 1.822 -5.404 -17.275 1.00 93.25 376 LYS A N 1
ATOM 2909 C CA . LYS A 1 376 ? 0.784 -5.845 -16.333 1.00 93.25 376 LYS A CA 1
ATOM 2910 C C . LYS A 1 376 ? 1.331 -6.853 -15.326 1.00 93.25 376 LYS A C 1
ATOM 2912 O O . LYS A 1 376 ? 2.113 -7.735 -15.674 1.00 93.25 376 LYS A O 1
ATOM 2917 N N . ILE A 1 377 ? 0.861 -6.737 -14.092 1.00 92.69 377 ILE A N 1
ATOM 2918 C CA . ILE A 1 377 ? 1.115 -7.643 -12.977 1.00 92.69 377 ILE A CA 1
ATOM 2919 C C . ILE A 1 377 ? -0.164 -8.464 -12.775 1.00 92.69 377 ILE A C 1
ATOM 2921 O O . ILE A 1 377 ? -1.137 -7.983 -12.193 1.00 92.69 377 ILE A O 1
ATOM 2925 N N . ASN A 1 378 ? -0.166 -9.696 -13.283 1.00 89.75 378 ASN A N 1
ATOM 2926 C CA . ASN A 1 378 ? -1.366 -10.536 -13.411 1.00 89.75 378 ASN A CA 1
ATOM 2927 C C . ASN A 1 378 ? -1.589 -11.474 -12.211 1.00 89.75 378 ASN A C 1
ATOM 2929 O O . ASN A 1 378 ? -2.174 -12.545 -12.356 1.00 89.75 378 ASN A O 1
ATOM 2933 N N . ASP A 1 379 ? -1.133 -11.072 -11.026 1.00 90.31 379 ASP A N 1
ATOM 2934 C CA . ASP A 1 379 ? -1.184 -11.885 -9.814 1.00 90.31 379 ASP A CA 1
ATOM 2935 C C . ASP A 1 379 ? -1.850 -11.126 -8.655 1.00 90.31 379 ASP A C 1
ATOM 2937 O O . ASP A 1 379 ? -1.584 -9.933 -8.473 1.00 90.31 379 ASP A O 1
ATOM 2941 N N . PRO A 1 380 ? -2.703 -11.787 -7.842 1.00 90.56 380 PRO A N 1
ATOM 2942 C CA . PRO A 1 380 ? -3.335 -11.157 -6.687 1.00 90.56 380 PRO A CA 1
ATOM 2943 C C . PRO A 1 380 ? -2.368 -10.751 -5.574 1.00 90.56 380 PRO A C 1
ATOM 2945 O O . PRO A 1 380 ? -1.630 -11.566 -5.015 1.00 90.56 380 PRO A O 1
ATOM 2948 N N . PHE A 1 381 ? -2.487 -9.496 -5.156 1.00 91.50 381 PHE A N 1
ATOM 2949 C CA . PHE A 1 381 ? -1.941 -8.940 -3.926 1.00 91.50 381 PHE A CA 1
ATOM 2950 C C . PHE A 1 381 ? -3.014 -9.029 -2.854 1.00 91.50 381 PHE A C 1
ATOM 2952 O O . PHE A 1 381 ? -4.031 -8.341 -2.920 1.00 91.50 381 PHE A O 1
ATOM 2959 N N . THR A 1 382 ? -2.782 -9.887 -1.868 1.00 90.06 382 THR A N 1
ATOM 2960 C CA . THR A 1 382 ? -3.605 -10.006 -0.665 1.00 90.06 382 THR A CA 1
ATOM 2961 C C . THR A 1 382 ? -3.027 -9.130 0.441 1.00 90.06 382 THR A C 1
ATOM 2963 O O . THR A 1 382 ? -1.913 -8.623 0.352 1.00 90.06 382 THR A O 1
ATOM 2966 N N . ARG A 1 383 ? -3.766 -8.930 1.526 1.00 88.06 383 ARG A N 1
ATOM 2967 C CA . ARG A 1 383 ? -3.221 -8.219 2.687 1.00 88.06 383 ARG A CA 1
ATOM 2968 C C . ARG A 1 383 ? -2.093 -9.008 3.360 1.00 88.06 383 ARG A C 1
ATOM 2970 O O . ARG A 1 383 ? -2.083 -10.235 3.311 1.00 88.06 383 ARG A O 1
ATOM 2977 N N . ASN A 1 384 ? -1.219 -8.300 4.072 1.00 86.25 384 ASN A N 1
ATOM 2978 C CA . ASN A 1 384 ? -0.192 -8.868 4.950 1.00 86.25 384 ASN A CA 1
ATOM 2979 C C . ASN A 1 384 ? 0.841 -9.783 4.260 1.00 86.25 384 ASN A C 1
ATOM 2981 O O . ASN A 1 384 ? 1.461 -10.615 4.925 1.00 86.25 384 ASN A O 1
ATOM 2985 N N . VAL A 1 385 ? 1.053 -9.618 2.954 1.00 86.69 385 VAL A N 1
ATOM 2986 C CA . VAL A 1 385 ? 2.067 -10.377 2.214 1.00 86.69 385 VAL A CA 1
ATOM 2987 C C . VAL A 1 385 ? 3.088 -9.469 1.551 1.00 86.69 385 VAL A C 1
ATOM 2989 O O . VAL A 1 385 ? 2.785 -8.332 1.168 1.00 86.69 385 VAL A O 1
ATOM 2992 N N . ILE A 1 386 ? 4.292 -10.007 1.409 1.00 90.06 386 ILE A N 1
ATOM 2993 C CA . ILE A 1 386 ? 5.326 -9.502 0.521 1.00 90.06 386 ILE A CA 1
ATOM 2994 C C . ILE A 1 386 ? 5.225 -10.290 -0.778 1.00 90.06 386 ILE A C 1
ATOM 2996 O O . ILE A 1 386 ? 5.156 -11.518 -0.769 1.00 90.06 386 ILE A O 1
ATOM 3000 N N . ARG A 1 387 ? 5.206 -9.581 -1.903 1.00 91.06 387 ARG A N 1
ATOM 3001 C CA . ARG A 1 387 ? 5.330 -10.188 -3.224 1.00 91.06 387 ARG A CA 1
ATOM 3002 C C . ARG A 1 387 ? 6.484 -9.593 -3.980 1.00 91.06 387 ARG A C 1
ATOM 3004 O O . ARG A 1 387 ? 6.531 -8.385 -4.206 1.00 91.06 387 ARG A O 1
ATOM 3011 N N . GLU A 1 388 ? 7.373 -10.470 -4.411 1.00 93.25 388 GLU A N 1
ATOM 3012 C CA . GLU A 1 388 ? 8.457 -10.108 -5.303 1.00 93.25 388 GLU A CA 1
ATOM 3013 C C . GLU A 1 388 ? 7.936 -9.976 -6.731 1.00 93.25 388 GLU A C 1
ATOM 3015 O O . GLU A 1 388 ? 7.321 -10.892 -7.273 1.00 93.25 388 GLU A O 1
ATOM 3020 N N . VAL A 1 389 ? 8.202 -8.828 -7.338 1.00 94.88 389 VAL A N 1
ATOM 3021 C CA . VAL A 1 389 ? 7.909 -8.518 -8.734 1.00 94.88 389 VAL A CA 1
ATOM 3022 C C . VAL A 1 389 ? 9.253 -8.324 -9.421 1.00 94.88 389 VAL A C 1
ATOM 3024 O O . VAL A 1 389 ? 9.864 -7.255 -9.348 1.00 94.88 389 VAL A O 1
ATOM 3027 N N . ASN A 1 390 ? 9.741 -9.396 -10.034 1.00 94.56 390 ASN A N 1
ATOM 3028 C CA . ASN A 1 390 ? 11.019 -9.431 -10.730 1.00 94.56 390 ASN A CA 1
ATOM 3029 C C . ASN A 1 390 ? 10.844 -8.879 -12.140 1.00 94.56 390 ASN A C 1
ATOM 3031 O O . ASN A 1 390 ? 10.112 -9.445 -12.948 1.00 94.56 390 ASN A O 1
ATOM 3035 N N . LEU A 1 391 ? 11.513 -7.768 -12.418 1.00 94.19 391 LEU A N 1
ATOM 3036 C CA . LEU A 1 391 ? 11.358 -6.959 -13.616 1.00 94.19 391 LEU A CA 1
ATOM 3037 C C . LEU A 1 391 ? 12.648 -7.034 -14.427 1.00 94.19 391 LEU A C 1
ATOM 3039 O O . LEU A 1 391 ? 13.688 -6.542 -13.995 1.00 94.19 391 LEU A O 1
ATOM 3043 N N . THR A 1 392 ? 12.582 -7.612 -15.620 1.00 92.69 392 THR A N 1
ATOM 3044 C CA . THR A 1 392 ? 13.705 -7.607 -16.567 1.00 92.69 392 THR A CA 1
ATOM 3045 C C . THR A 1 392 ? 13.368 -6.697 -17.735 1.00 92.69 392 THR A C 1
ATOM 3047 O O . THR A 1 392 ? 12.317 -6.863 -18.364 1.00 92.69 392 THR A O 1
ATOM 3050 N N . LEU A 1 393 ? 14.246 -5.737 -18.047 1.00 89.88 393 LEU A N 1
ATOM 3051 C CA . LEU A 1 393 ? 14.052 -4.909 -19.239 1.00 89.88 393 LEU A CA 1
ATOM 3052 C C . LEU A 1 393 ? 14.448 -5.720 -20.469 1.00 89.88 393 LEU A C 1
ATOM 3054 O O . LEU A 1 393 ? 15.530 -6.299 -20.543 1.00 89.88 393 LEU A O 1
ATOM 3058 N N . LYS A 1 394 ? 13.566 -5.728 -21.457 1.00 86.56 394 LYS A N 1
ATOM 3059 C CA . LYS A 1 394 ? 13.723 -6.506 -22.683 1.00 86.56 394 LYS A CA 1
ATOM 3060 C C . LYS A 1 394 ? 13.991 -5.664 -23.927 1.00 86.56 394 LYS A C 1
ATOM 3062 O O . LYS A 1 394 ? 14.301 -6.219 -24.972 1.00 86.56 394 LYS A O 1
ATOM 3067 N N . SER A 1 395 ? 13.905 -4.340 -23.820 1.00 87.44 395 SER A N 1
ATOM 3068 C CA . SER A 1 395 ? 14.105 -3.415 -24.939 1.00 87.44 395 SER A CA 1
ATOM 3069 C C . SER A 1 395 ? 14.818 -2.131 -24.505 1.00 87.44 395 SER A C 1
ATOM 3071 O O . SER A 1 395 ? 14.979 -1.871 -23.311 1.00 87.44 395 SER A O 1
ATOM 3073 N N . ALA A 1 396 ? 15.160 -1.275 -25.475 1.00 89.12 396 ALA A N 1
ATOM 3074 C CA . ALA A 1 396 ? 15.600 0.109 -25.248 1.00 89.12 396 ALA A CA 1
ATOM 3075 C C . ALA A 1 396 ? 14.462 1.058 -24.796 1.00 89.12 396 ALA A C 1
ATOM 3077 O O . ALA A 1 396 ? 14.573 2.270 -24.917 1.00 89.12 396 ALA A O 1
ATOM 3078 N N . GLY A 1 397 ? 13.335 0.524 -24.320 1.00 90.75 397 GLY A N 1
ATOM 3079 C CA . GLY A 1 397 ? 12.224 1.320 -23.806 1.00 90.75 397 GLY A CA 1
ATOM 3080 C C . GLY A 1 397 ? 11.597 2.230 -24.855 1.00 90.75 397 GLY A C 1
ATOM 3081 O O . GLY A 1 397 ? 11.847 2.113 -26.056 1.00 90.75 397 GLY A O 1
ATOM 3082 N N . TYR A 1 398 ? 10.746 3.133 -24.391 1.00 90.56 398 TYR A N 1
ATOM 3083 C CA . TYR A 1 398 ? 9.928 3.983 -25.246 1.00 90.56 398 TYR A CA 1
ATOM 3084 C C . TYR A 1 398 ? 10.012 5.441 -24.812 1.00 90.56 398 TYR A C 1
ATOM 3086 O O . TYR A 1 398 ? 10.189 5.748 -23.633 1.00 90.56 398 TYR A O 1
ATOM 3094 N N . LEU A 1 399 ? 9.868 6.337 -25.787 1.00 88.62 399 LEU A N 1
ATOM 3095 C CA . LEU A 1 399 ? 9.818 7.778 -25.552 1.00 88.62 399 LEU A CA 1
ATOM 3096 C C . LEU A 1 399 ? 8.470 8.218 -24.973 1.00 88.62 399 LEU A C 1
ATOM 3098 O O . LEU A 1 399 ? 8.392 9.198 -24.239 1.00 88.62 399 LEU A O 1
ATOM 3102 N N . GLU A 1 400 ? 7.399 7.517 -25.335 1.00 85.75 400 GLU A N 1
ATOM 3103 C CA . GLU A 1 400 ? 6.040 7.871 -24.944 1.00 85.75 400 GLU A CA 1
ATOM 3104 C C . GLU A 1 400 ? 5.608 7.109 -23.697 1.00 85.75 400 GLU A C 1
ATOM 3106 O O . GLU A 1 400 ? 5.844 5.909 -23.551 1.00 85.75 400 GLU A O 1
ATOM 3111 N N . PHE A 1 401 ? 4.959 7.836 -22.794 1.00 84.62 401 PHE A N 1
ATOM 3112 C CA . PHE A 1 401 ? 4.308 7.267 -21.628 1.00 84.62 401 PHE A CA 1
ATOM 3113 C C . PHE A 1 401 ? 3.069 6.471 -22.076 1.00 84.62 401 PHE A C 1
ATOM 3115 O O . PHE A 1 401 ? 2.305 6.974 -22.901 1.00 84.62 401 PHE A O 1
ATOM 3122 N N . PRO A 1 402 ? 2.816 5.262 -21.542 1.00 84.12 402 PRO A N 1
ATOM 3123 C CA . PRO A 1 402 ? 1.689 4.452 -21.990 1.00 84.12 402 PRO A CA 1
ATOM 3124 C C . PRO A 1 402 ? 0.331 5.069 -21.607 1.00 84.12 402 PRO A C 1
ATOM 3126 O O . PRO A 1 402 ? 0.066 5.434 -20.451 1.00 84.12 402 PRO A O 1
ATOM 3129 N N . ASP A 1 403 ? -0.575 5.113 -22.588 1.00 75.44 403 ASP A N 1
ATOM 3130 C CA . ASP A 1 403 ? -1.931 5.667 -22.450 1.00 75.44 403 ASP A CA 1
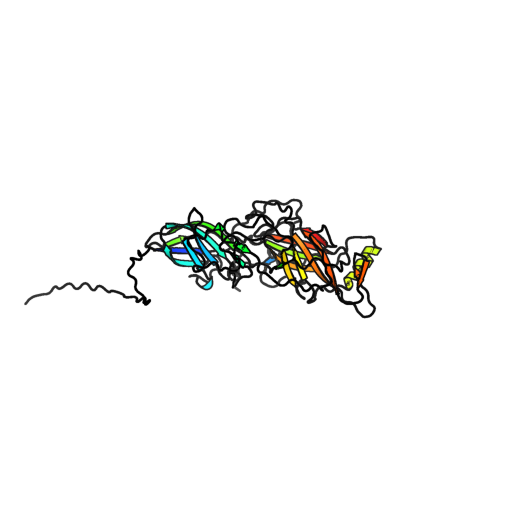ATOM 3131 C C . ASP A 1 403 ? -2.910 4.733 -21.697 1.00 75.44 403 ASP A C 1
ATOM 3133 O O . ASP A 1 403 ? -4.070 5.056 -21.467 1.00 75.44 403 ASP A O 1
ATOM 3137 N N . GLY A 1 404 ? -2.421 3.609 -21.172 1.00 75.56 404 GLY A N 1
ATOM 3138 C CA . GLY A 1 404 ? -3.158 2.785 -20.219 1.00 75.56 404 GLY A CA 1
ATOM 3139 C C . GLY A 1 404 ? -2.609 1.365 -20.104 1.00 75.56 404 GLY A C 1
ATOM 3140 O O . GLY A 1 404 ? -1.558 1.063 -20.686 1.00 75.56 404 GLY A O 1
ATOM 3141 N N . PRO A 1 405 ? -3.326 0.484 -19.382 1.00 79.19 405 PRO A N 1
ATOM 3142 C CA . PRO A 1 405 ? -2.932 -0.905 -19.181 1.00 79.19 405 PRO A CA 1
ATOM 3143 C C . PRO A 1 405 ? -2.923 -1.696 -20.496 1.00 79.19 405 PRO A C 1
ATOM 3145 O O . PRO A 1 405 ? -3.937 -2.232 -20.944 1.00 79.19 405 PRO A O 1
ATOM 3148 N N . THR A 1 406 ? -1.749 -1.811 -21.103 1.00 80.06 406 THR A N 1
ATOM 3149 C CA . THR A 1 406 ? -1.477 -2.647 -22.285 1.00 80.06 406 THR A CA 1
ATOM 3150 C C . THR A 1 406 ? -0.634 -3.853 -21.880 1.00 80.06 406 THR A C 1
ATOM 3152 O O . THR A 1 406 ? -0.127 -3.886 -20.764 1.00 80.06 406 THR A O 1
ATOM 3155 N N . GLU A 1 407 ? -0.523 -4.885 -22.721 1.00 68.62 407 GLU A N 1
ATOM 3156 C CA . GLU A 1 407 ? 0.080 -6.156 -22.292 1.00 68.62 407 GLU A CA 1
ATOM 3157 C C . GLU A 1 407 ? 1.540 -6.006 -21.834 1.00 68.62 407 GLU A C 1
ATOM 3159 O O . GLU A 1 407 ? 1.819 -6.300 -20.670 1.00 68.62 407 GLU A O 1
ATOM 3164 N N . GLN A 1 408 ? 2.462 -5.521 -22.678 1.00 73.69 408 GLN A N 1
ATOM 3165 C CA . GLN A 1 408 ? 3.873 -5.315 -22.307 1.00 73.69 408 GLN A CA 1
ATOM 3166 C C . GLN A 1 408 ? 4.537 -4.206 -23.139 1.00 73.69 408 GLN A C 1
ATOM 3168 O O . GLN A 1 408 ? 4.365 -4.134 -24.353 1.00 73.69 408 GLN A O 1
ATOM 3173 N N . GLY A 1 409 ? 5.337 -3.371 -22.476 1.00 79.62 409 GLY A N 1
ATOM 3174 C CA . GLY A 1 409 ? 6.124 -2.279 -23.050 1.00 79.62 409 GLY A CA 1
ATOM 3175 C C . GLY A 1 409 ? 7.602 -2.419 -22.754 1.00 79.62 409 GLY A C 1
ATOM 3176 O O . GLY A 1 409 ? 8.225 -1.498 -22.233 1.00 79.62 409 GLY A O 1
ATOM 3177 N N . GLY A 1 410 ? 8.161 -3.594 -23.036 1.00 84.38 410 GLY A N 1
ATOM 3178 C CA . GLY A 1 410 ? 9.581 -3.867 -22.822 1.00 84.38 410 GLY A CA 1
ATOM 3179 C C . GLY A 1 410 ? 9.967 -4.228 -21.384 1.00 84.38 410 GLY A C 1
ATOM 3180 O O . GLY A 1 410 ? 11.162 -4.295 -21.107 1.00 84.38 410 GLY A O 1
ATOM 3181 N N . LEU A 1 411 ? 9.004 -4.488 -20.489 1.00 89.25 411 LEU A N 1
ATOM 3182 C CA . LEU A 1 411 ? 9.241 -5.208 -19.230 1.00 89.25 411 LEU A CA 1
ATOM 3183 C C . LEU A 1 411 ? 8.689 -6.623 -19.320 1.00 89.25 411 LEU A C 1
ATOM 3185 O O . LEU A 1 411 ? 7.574 -6.842 -19.786 1.00 89.25 411 LEU A O 1
ATOM 3189 N N . THR A 1 412 ? 9.450 -7.575 -18.798 1.00 89.50 412 THR A N 1
ATOM 3190 C CA . THR A 1 412 ? 8.933 -8.892 -18.431 1.00 89.50 412 THR A CA 1
ATOM 3191 C C . THR A 1 412 ? 8.884 -9.010 -16.925 1.00 89.50 412 THR A C 1
ATOM 3193 O O . THR A 1 412 ? 9.786 -8.534 -16.237 1.00 89.50 412 THR A O 1
ATOM 3196 N N . ILE A 1 413 ? 7.810 -9.633 -16.443 1.00 90.19 413 ILE A N 1
ATOM 3197 C CA . ILE A 1 413 ? 7.539 -9.806 -15.025 1.00 90.19 413 ILE A CA 1
ATOM 3198 C C . ILE A 1 413 ? 7.541 -11.294 -14.690 1.00 90.19 413 ILE A C 1
ATOM 3200 O O . ILE A 1 413 ? 6.826 -12.075 -15.313 1.00 90.19 413 ILE A O 1
ATOM 3204 N N . GLU A 1 414 ? 8.317 -11.661 -13.676 1.00 90.81 414 GLU A N 1
ATOM 3205 C CA . GLU A 1 414 ? 8.190 -12.924 -12.953 1.00 90.81 414 GLU A CA 1
ATOM 3206 C C . GLU A 1 414 ? 7.752 -12.606 -11.519 1.00 90.81 414 GLU A C 1
ATOM 3208 O O . GLU A 1 414 ? 8.349 -11.760 -10.851 1.00 90.81 414 GLU A O 1
ATOM 3213 N N . ILE A 1 415 ? 6.684 -13.251 -11.051 1.00 89.38 415 ILE A N 1
ATOM 3214 C CA . ILE A 1 415 ? 6.087 -12.948 -9.748 1.00 89.38 415 ILE A CA 1
ATOM 3215 C C . ILE A 1 415 ? 6.397 -14.082 -8.775 1.00 89.38 415 ILE A C 1
ATOM 3217 O O . ILE A 1 415 ? 6.172 -15.260 -9.061 1.00 89.38 415 ILE A O 1
ATOM 3221 N N . GLY A 1 416 ? 6.957 -13.711 -7.626 1.00 84.56 416 GLY A N 1
ATOM 3222 C CA . GLY A 1 416 ? 7.233 -14.629 -6.532 1.00 84.56 416 GLY A CA 1
ATOM 3223 C C . GLY A 1 416 ? 5.962 -15.048 -5.792 1.00 84.56 416 GLY A C 1
ATOM 3224 O O . GLY A 1 416 ? 4.951 -14.335 -5.763 1.00 84.56 416 GLY A O 1
ATOM 3225 N N . ALA A 1 417 ? 6.035 -16.213 -5.153 1.00 83.25 417 ALA A N 1
ATOM 3226 C CA . ALA A 1 417 ? 5.041 -16.684 -4.202 1.00 83.25 417 ALA A CA 1
ATOM 3227 C C . ALA A 1 417 ? 4.815 -15.633 -3.102 1.00 83.25 417 ALA A C 1
ATOM 3229 O O . ALA A 1 417 ? 5.746 -14.906 -2.749 1.00 83.25 417 ALA A O 1
ATOM 3230 N N . PRO A 1 418 ? 3.589 -15.534 -2.562 1.00 82.88 418 PRO A N 1
ATOM 3231 C CA . PRO A 1 418 ? 3.334 -14.620 -1.463 1.00 82.88 418 PRO A CA 1
ATOM 3232 C C . PRO A 1 418 ? 4.115 -15.084 -0.241 1.00 82.88 418 PRO A C 1
ATOM 3234 O O . PRO A 1 418 ? 3.978 -16.232 0.183 1.00 82.88 418 PRO A O 1
ATOM 3237 N N . GLU A 1 419 ? 4.884 -14.179 0.345 1.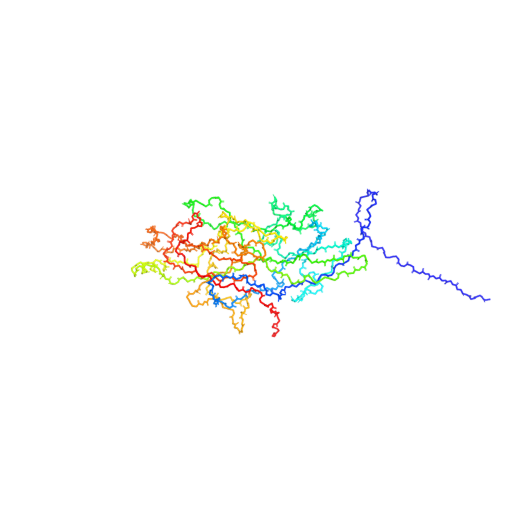00 81.69 419 GLU A N 1
ATOM 3238 C CA . GLU A 1 419 ? 5.546 -14.410 1.621 1.00 81.69 419 GLU A CA 1
ATOM 3239 C C . GLU A 1 419 ? 4.810 -13.694 2.739 1.00 81.69 419 GLU A C 1
ATOM 3241 O O . GLU A 1 419 ? 4.296 -12.587 2.564 1.00 81.69 419 GLU A O 1
ATOM 3246 N N . GLU A 1 420 ? 4.776 -14.305 3.917 1.00 78.12 420 GLU A N 1
ATOM 3247 C CA . GLU A 1 420 ? 4.227 -13.636 5.085 1.00 78.12 420 GLU A CA 1
ATOM 3248 C C . GLU A 1 420 ? 5.101 -12.439 5.444 1.00 78.12 420 GLU A C 1
ATOM 3250 O O . GLU A 1 420 ? 6.303 -12.560 5.664 1.00 78.12 420 GLU A O 1
ATOM 3255 N N . TRP A 1 421 ? 4.483 -11.266 5.560 1.00 77.88 421 TRP A N 1
ATOM 3256 C CA . TRP A 1 421 ? 5.200 -10.094 6.056 1.00 77.88 421 TRP A CA 1
ATOM 3257 C C . TRP A 1 421 ? 5.413 -10.198 7.581 1.00 77.88 421 TRP A C 1
ATOM 3259 O O . TRP A 1 421 ? 6.386 -9.689 8.128 1.00 77.88 421 TRP A O 1
ATOM 3269 N N . ASN A 1 422 ? 4.544 -10.925 8.292 1.00 67.88 422 ASN A N 1
ATOM 3270 C CA . ASN A 1 422 ? 4.659 -11.146 9.737 1.00 67.88 422 ASN A CA 1
ATOM 3271 C C . ASN A 1 422 ? 4.555 -12.639 10.108 1.00 67.88 422 ASN A C 1
ATOM 3273 O O . ASN A 1 422 ? 3.555 -13.006 10.724 1.00 67.88 422 ASN A O 1
ATOM 3277 N N . PRO A 1 423 ? 5.547 -13.493 9.800 1.00 47.53 423 PRO A N 1
ATOM 3278 C CA . PRO A 1 423 ? 5.490 -14.886 10.242 1.00 47.53 423 PRO A CA 1
ATOM 3279 C C . PRO A 1 423 ? 5.645 -14.989 11.769 1.00 47.53 423 PRO A C 1
ATOM 3281 O O . PRO A 1 423 ? 4.917 -15.727 12.420 1.00 47.53 423 PRO A O 1
ATOM 3284 N N . ILE A 1 424 ? 6.528 -14.175 12.363 1.00 44.56 424 ILE A N 1
ATOM 3285 C CA . ILE A 1 424 ? 6.733 -13.996 13.812 1.00 44.56 424 ILE A CA 1
ATOM 3286 C C . ILE A 1 424 ? 7.270 -12.568 14.000 1.00 44.56 424 ILE A C 1
ATOM 3288 O O . ILE A 1 424 ? 8.247 -12.213 13.339 1.00 44.56 424 ILE A O 1
ATOM 3292 N N . ILE A 1 425 ? 6.652 -11.704 14.817 1.00 40.59 425 ILE A N 1
ATOM 3293 C CA . ILE A 1 425 ? 7.350 -10.486 15.275 1.00 40.59 425 ILE A CA 1
ATOM 3294 C C . ILE A 1 425 ? 8.350 -10.982 16.311 1.00 40.59 425 ILE A C 1
ATOM 3296 O O . ILE A 1 425 ? 7.965 -11.289 17.432 1.00 40.59 425 ILE A O 1
ATOM 3300 N N . GLU A 1 426 ? 9.600 -11.172 15.903 1.00 36.41 426 GLU A N 1
ATOM 3301 C CA . GLU A 1 426 ? 10.665 -11.367 16.874 1.00 36.41 426 GLU A CA 1
ATOM 3302 C C . GLU A 1 426 ? 10.871 -10.031 17.581 1.00 36.41 426 GLU A C 1
ATOM 3304 O O . GLU A 1 426 ? 11.091 -9.001 16.937 1.00 36.41 426 GLU A O 1
ATOM 3309 N N . ASP A 1 427 ? 10.690 -10.068 18.899 1.00 36.03 427 ASP A N 1
ATOM 3310 C CA . ASP A 1 427 ? 11.008 -8.998 19.831 1.00 36.03 427 ASP A CA 1
ATOM 3311 C C . ASP A 1 427 ? 12.392 -8.443 19.480 1.00 36.03 427 ASP A C 1
ATOM 3313 O O . ASP A 1 427 ? 13.383 -9.177 19.478 1.00 36.03 427 ASP A O 1
ATOM 3317 N N . THR A 1 428 ? 12.490 -7.152 19.162 1.00 33.19 428 THR A N 1
ATOM 3318 C CA . THR A 1 428 ? 13.795 -6.489 19.099 1.00 33.19 428 THR A CA 1
ATOM 3319 C C . THR A 1 428 ? 14.274 -6.239 20.526 1.00 33.19 428 THR A C 1
ATOM 3321 O O . THR A 1 428 ? 14.334 -5.099 20.974 1.00 33.19 428 THR A O 1
ATOM 3324 N N . ASN A 1 429 ? 14.604 -7.326 21.223 1.00 33.84 429 ASN A N 1
ATOM 3325 C CA . ASN A 1 429 ? 15.518 -7.367 22.352 1.00 33.84 429 ASN A CA 1
ATOM 3326 C C . ASN A 1 429 ? 16.671 -8.292 21.968 1.00 33.84 429 ASN A C 1
ATOM 3328 O O . ASN A 1 429 ? 16.704 -9.475 22.300 1.00 33.84 429 ASN A O 1
ATOM 3332 N N . MET A 1 430 ? 17.652 -7.725 21.276 1.00 26.50 430 MET A N 1
ATOM 3333 C CA . MET A 1 430 ? 19.026 -8.130 21.522 1.00 26.50 430 MET A CA 1
ATOM 3334 C C . MET A 1 430 ? 19.655 -7.029 22.362 1.00 26.50 430 MET A C 1
ATOM 3336 O O . MET A 1 430 ? 20.254 -6.098 21.829 1.00 26.50 430 MET A O 1
ATOM 3340 N N . ASP A 1 431 ? 19.479 -7.133 23.679 1.00 27.52 431 ASP A N 1
ATOM 3341 C CA . ASP A 1 431 ? 20.434 -6.543 24.611 1.00 27.52 431 ASP A CA 1
ATOM 3342 C C . ASP A 1 431 ? 21.839 -7.042 24.216 1.00 27.52 431 ASP A C 1
ATOM 3344 O O . ASP A 1 431 ? 22.094 -8.252 24.206 1.00 27.52 431 ASP A O 1
ATOM 3348 N N . ILE A 1 432 ? 22.738 -6.110 23.881 1.00 29.72 432 ILE A N 1
ATOM 3349 C CA . ILE A 1 432 ? 24.195 -6.296 23.950 1.00 29.72 432 ILE A CA 1
ATOM 3350 C C . ILE A 1 432 ? 24.737 -5.299 24.965 1.00 29.72 432 ILE A C 1
ATOM 3352 O O . ILE A 1 432 ? 24.440 -4.091 24.808 1.00 29.72 432 ILE A O 1
#

Solvent-accessible surface area (backbone atoms only — not comparable to full-atom values): 24004 Å² total; per-residue (Å²): 139,88,83,88,90,82,90,83,87,84,82,85,82,84,85,82,90,80,91,78,94,78,92,71,98,64,87,73,72,80,72,60,38,11,26,40,35,40,41,45,29,62,54,66,71,70,75,79,77,73,86,74,83,93,53,44,78,64,87,53,36,51,33,66,62,77,58,72,90,77,47,74,33,32,36,38,38,32,21,38,98,90,31,33,35,78,46,59,48,78,44,47,58,80,73,23,85,40,55,86,47,78,72,43,33,34,38,82,42,69,78,36,70,56,46,72,30,30,34,35,40,39,28,34,70,34,38,87,84,30,42,28,26,17,13,61,57,63,65,79,48,73,67,42,55,81,42,65,88,69,56,45,74,83,31,33,48,69,17,31,32,39,31,63,26,78,36,86,62,80,93,68,70,90,85,55,72,76,58,85,83,50,44,26,20,40,52,46,48,74,33,29,36,41,68,78,32,81,44,65,34,43,70,91,40,74,31,79,44,69,74,54,45,40,41,53,57,35,16,36,42,33,39,29,28,21,88,77,61,67,80,52,75,54,76,67,49,35,52,51,31,53,63,44,43,77,34,50,43,54,70,30,73,74,8,29,35,36,37,28,24,37,52,68,35,36,28,74,64,60,28,27,40,82,50,51,34,74,50,35,30,34,52,62,36,63,20,43,74,32,52,35,72,67,57,72,89,70,68,55,40,35,83,59,98,58,77,35,31,64,62,55,94,68,25,55,25,32,41,82,30,52,38,76,26,44,16,32,32,84,36,88,46,72,68,32,86,92,23,46,35,28,42,38,39,37,28,30,34,62,53,61,93,92,40,73,43,58,27,65,86,67,50,74,40,76,56,62,44,65,34,28,32,24,28,54,42,92,67,70,39,37,44,38,25,34,30,42,40,37,35,35,40,36,48,41,21,29,79,66,71,78,76,60,92,53,78,64,42,36,35,46,77,50,57,30,34,78,36,70,51,50,66,62,65,75,75,93,71,78,88,128

Foldseek 3Di:
DDDDDDDDDDDDDDDDDDDDDDDDPDPPPPQFWFKEKEKAFAFDDDPPADDDPDFDADPFFKFFADWCVLFQWKKKFWADPVQFTDDIDIGGLCQFPCSVDTGITIDMGIGHGFFKTKMKMKTQQALPPWQKWWWQAQPPDIRDGPDPVRRDRVGGLQRIWIGFDWDDDQDDPPVFPQQPLATEGEFGRWMWMAIRFIWGIDGPDYTYDHRDYTFTQWEKEKEFELLQDADDDDPVQRVQQNVLSVQWDCQFQNKFKKKFFAFGIQRSVFGTDQDTDRRYMYRFDGHRPRWPQDFDDDSIDGNDDDDGGDADDSRRTIDIGIGGWQDTGQNPDFDNVSRWMKMKIKTKRHADQPDWHAWPVRDIDRHIDMFMWMATRNGTGHGQWYKYWYWYFHGNGDRHDDSTHDHTGRIDTRIHDTDGSRPDNDPPDPDD

Radius of gyration: 27.54 Å; Cα contacts (8 Å, |Δi|>4): 1052; chains: 1; bounding box: 60×50×122 Å

Nearest PDB structures (foldseek):
  5cag-assembly1_A  TM=5.236E-01  e=9.573E-08  Bacteroides ovatus ATCC 8483
  1sox-assembly1_B  TM=3.410E-01  e=1.798E+00  Gallus gallus
  2a9d-assembly1_A  TM=3.267E-01  e=2.362E+00  Gallus gallus
  3s3j-assembly1_A  TM=2.797E-01  e=2.494E+00  Homo sapiens

Mean predicted aligned error: 9.54 Å

Secondary structure (DSSP, 8-state):
--------------------------------EEEEEEEEEE-----PPPP-TTPBPP---EEE---GGG-S-EEEEEE-TTSBEEEEEEE-GGGSSSTT-SS-EEEEEEEEESEEEEEEEEES--TTTSSEEEESSTTSS-S---STTT--TT-BGGG-EEEEPB-PPPP--TT-TT-TT-EEEEPPPP-EEEEEEEEEE-TT-EEEE---EEEE--EEEEEEEE-S---SS-HHHHHHHHHHHTTEESSSTT-EEEEEEEE--EETTTEE-S-EEEEEEEEEEESGGGSB-S--SSSEEESSSS-----BTTB-EEEEEEE--SSSBTTT----TT--EEEEEEEEE---TT--EE-TTS-EESS-EEEEEEEEE-S---TTEEEEEEEEE-SS-BSSPPSS--SEEBEEEEEBPPEES-S---------

pLDDT: mean 83.05, std 19.16, range [26.5, 98.56]

Sequence (432 aa):
MKKIYFSLITITILLFTACNNNDVPGNEETKETGTLRATISFGGESVTPNAQATTRAASSTAIPTVSWANVNQIQLFLYKEDGAITFTKTLIPGDATNPEANDGRVFDIPNIPLGDYKLALIANASNSKDNVTTSINGGQTWGTEFNSSNINQATKIGDLLVDLKEKQLPYLPDTLVGFTDRKGYEKPSEIFTVIDVPVSIKGGQTADVKPGALKREISLMRTRFDITTVLDGTPEEVAFYKANREKVDFDTDSSFIVVQCLPKYFSLANGMSAESDTTRILVAATGDKTYMDADPQEGYKSNGDGTPKIIDGLFTRWNDIRIFPNVAGRGESTDITDKEYFIIISAWVDLEEGETYTYADGKRASKPQRVFWWAKINDPFTRNVIREVNLTLKSAGYLEFPDGPTEQGGLTIEIGAPEEWNPIIEDTNMDI